Protein AF-A0AAV5PUU0-F1 (afdb_monomer)

Nearest PDB structures (foldseek):
  3tj1-assembly1_A  TM=8.924E-01  e=1.995E-22  Saccharomyces cerevisiae S288C
  3tj1-assembly1_B  TM=8.944E-01  e=3.140E-22  Saccharomyces cerevisiae S288C
  5n5y-assembly1_O  TM=8.873E-01  e=7.504E-21  Saccharomyces cerevisiae
  7q2y-assembly1_D  TM=1.872E-01  e=3.830E-01  Saccharomyces cerevisiae S288C

Foldseek 3Di:
DPPVVVCVVVVVVLVVVLVVLLVLLLVLLVCLVVVHPVSLVSLVVLLVCLQVVVDQLSSLLSNLQSCLVCLVSCVDPSNVSVVVSLLPPDCVVSVVPDPSSLVSSLSSVLSNCLVPVVCVLVNLLSLLLCLLVDADPVSSLVSVLSNCVSPVVCCVCVLVSLLVNQDDLPDDLSSNLSSLRVVCVNCVRVVVCLLSSVLSLLLSLLVLLVVLQVLVVLADPVLLLVLQVCLPVCVVVVVVVVPDDDDDDDDDDDDDDDDDDDDDDDDDPPPPPPPDCPDPVNSVVVRVVSSVSSSRSLSSSLSSLLSLLVVLVVVLQDDDPSLVVNLVSLLVSCLVRVLVDPDRARSCVSNLSSCLSDPVSVVVLLVSLVCLLCLQPPDDDDDDDDDPDDPPPRDHHDNLSNLSSLLVLLQSLLWFPSDDLVNLLVLLCVLLVVLVVVLVVVCVVPVPDDDQPQPPLLLCVRPVSNLSSVLSNLSSCLRCVVSQADPVGGRPLQLVSVVCVCVGSSVNCLLADVVSLVSSCVSCVVVVSYNSVVSVVVSVVCVVVVHPPPPPDDDPPDDDDDDDDDDDDDDDDDDDDDDPPDDPPVVVVVSNVSSVVSNVSNPDRRCDQDSRDSSNVSCVVRTDDDDPPPDD

Solvent-accessible surface area (backbone atoms only — not comparable to full-atom values): 37212 Å² total; per-residue (Å²): 132,73,65,67,53,51,54,50,49,50,55,48,50,52,52,53,51,41,54,52,50,45,53,52,52,54,50,34,49,53,24,58,75,69,71,37,70,72,22,51,55,51,49,53,50,51,30,52,40,51,66,66,62,72,60,57,57,71,53,47,21,47,50,31,51,54,48,51,74,49,48,77,60,48,75,43,79,88,37,43,62,45,53,53,32,60,61,68,53,60,61,71,74,48,46,79,73,34,74,63,29,48,53,26,47,43,49,24,53,45,47,41,33,73,76,41,60,84,47,43,65,58,56,50,48,49,56,49,52,52,26,30,80,44,67,84,55,61,67,58,52,52,40,52,51,54,44,38,72,73,41,59,79,60,50,76,51,43,66,59,45,54,62,72,53,50,69,57,94,85,49,57,59,60,33,48,43,15,29,51,54,46,56,54,57,46,32,79,83,43,59,88,49,41,54,58,49,53,42,51,55,51,52,53,46,44,51,52,35,49,51,36,48,59,31,50,77,70,45,59,72,74,61,46,53,51,44,50,66,55,72,66,69,56,71,68,52,64,72,61,68,78,76,76,80,87,83,88,83,88,82,87,82,90,79,89,82,89,84,91,80,91,83,85,89,82,90,78,90,74,74,80,86,73,85,60,92,75,45,70,71,60,48,53,54,51,45,53,50,39,46,54,49,32,30,55,44,49,49,41,51,28,54,46,51,33,54,50,48,55,53,48,56,70,55,54,74,55,96,45,75,64,42,54,52,49,50,52,39,50,52,51,38,35,68,70,54,52,60,72,50,78,83,54,67,56,63,63,51,62,56,57,52,58,25,57,63,41,73,70,40,38,51,52,51,54,49,52,34,50,48,50,49,50,47,62,73,78,77,83,77,95,69,88,76,92,77,85,79,59,97,57,93,64,68,73,56,58,67,68,51,23,42,44,30,30,31,46,49,19,28,45,67,37,22,44,53,73,66,49,57,67,58,54,50,49,53,52,44,55,49,53,52,50,49,52,52,51,53,58,50,53,57,62,73,61,71,69,87,76,80,82,62,73,83,55,66,54,49,55,66,75,41,46,63,56,48,37,45,48,49,21,49,42,48,26,40,64,67,42,46,80,64,43,58,49,99,93,41,49,56,87,46,45,41,60,49,52,52,50,47,69,72,36,84,74,41,52,79,79,73,40,56,64,67,58,50,53,50,28,30,54,49,30,47,76,73,66,43,40,83,42,54,68,58,52,52,51,54,51,52,42,51,73,69,67,40,84,71,78,69,92,64,93,66,86,80,73,89,71,84,87,80,92,83,87,88,80,92,78,90,81,91,80,79,94,74,87,76,78,88,70,88,64,78,68,58,55,60,57,38,50,50,53,29,46,61,50,47,56,56,62,66,49,57,59,62,53,85,66,74,45,61,65,40,32,67,73,42,52,88,49,45,48,78,89,73,79,80,87,73,130

Radius of gyration: 35.8 Å; Cα contacts (8 Å, |Δi|>4): 554; chains: 1; bounding box: 81×83×128 Å

Structure (mmCIF, N/CA/C/O backbone):
data_AF-A0AAV5PUU0-F1
#
_entry.id   AF-A0AAV5PUU0-F1
#
loop_
_atom_site.group_PDB
_atom_site.id
_atom_site.type_symbol
_atom_site.label_atom_id
_atom_site.label_alt_id
_atom_site.label_comp_id
_atom_site.label_asym_id
_atom_site.label_entity_id
_atom_site.label_seq_id
_atom_site.pdbx_PDB_ins_code
_atom_site.Cartn_x
_atom_site.Cartn_y
_atom_site.Cartn_z
_atom_site.occupancy
_atom_site.B_iso_or_equiv
_atom_site.auth_seq_id
_atom_site.auth_comp_id
_atom_site.auth_asym_id
_atom_site.auth_atom_id
_atom_site.pdbx_PDB_model_num
ATOM 1 N N . MET A 1 1 ? 1.431 -13.038 -63.918 1.00 44.00 1 MET A N 1
ATOM 2 C CA . MET A 1 1 ? 2.886 -13.245 -63.735 1.00 44.00 1 MET A CA 1
ATOM 3 C C . MET A 1 1 ? 3.524 -12.087 -62.947 1.00 44.00 1 MET A C 1
ATOM 5 O O . MET A 1 1 ? 4.718 -11.881 -63.053 1.00 44.00 1 MET A O 1
ATOM 9 N N . THR A 1 2 ? 2.765 -11.355 -62.115 1.00 47.69 2 THR A N 1
ATOM 10 C CA . THR A 1 2 ? 3.111 -9.943 -61.832 1.00 47.69 2 THR A CA 1
ATOM 11 C C . THR A 1 2 ? 3.068 -9.523 -60.357 1.00 47.69 2 THR A C 1
ATOM 13 O O . THR A 1 2 ? 3.373 -8.382 -60.063 1.00 47.69 2 THR A O 1
ATOM 16 N N . LYS A 1 3 ? 2.761 -10.427 -59.415 1.00 34.78 3 LYS A N 1
ATOM 17 C CA . LYS A 1 3 ? 3.015 -10.196 -57.973 1.00 34.78 3 LYS A CA 1
ATOM 18 C C . LYS A 1 3 ? 4.284 -10.900 -57.480 1.00 34.78 3 LYS A C 1
ATOM 20 O O . LYS A 1 3 ? 5.011 -10.363 -56.664 1.00 34.78 3 LYS A O 1
ATOM 25 N N . ARG A 1 4 ? 4.598 -12.075 -58.037 1.00 31.22 4 ARG A N 1
ATOM 26 C CA . ARG A 1 4 ? 5.785 -12.866 -57.663 1.00 31.22 4 ARG A CA 1
ATOM 27 C C . ARG A 1 4 ? 7.101 -12.251 -58.161 1.00 31.22 4 ARG A C 1
ATOM 29 O O . ARG A 1 4 ? 8.075 -12.270 -57.429 1.00 31.22 4 ARG A O 1
ATOM 36 N N . ALA A 1 5 ? 7.088 -11.654 -59.356 1.00 35.59 5 ALA A N 1
ATOM 37 C CA . ALA A 1 5 ? 8.249 -10.973 -59.934 1.00 35.59 5 ALA A CA 1
ATOM 38 C C . ALA A 1 5 ? 8.567 -9.636 -59.237 1.00 35.59 5 ALA A C 1
ATOM 40 O O . ALA A 1 5 ? 9.731 -9.291 -59.111 1.00 35.59 5 ALA A O 1
ATOM 41 N N . PHE A 1 6 ? 7.550 -8.927 -58.729 1.00 31.56 6 PHE A N 1
ATOM 42 C CA . PHE A 1 6 ? 7.734 -7.668 -57.998 1.00 31.56 6 PHE A CA 1
ATOM 43 C C . PHE A 1 6 ? 8.334 -7.909 -56.602 1.00 31.56 6 PHE A C 1
ATOM 45 O O . PHE A 1 6 ? 9.285 -7.244 -56.216 1.00 31.56 6 PHE A O 1
ATOM 52 N N . VAL A 1 7 ? 7.874 -8.956 -55.902 1.00 37.66 7 VAL A N 1
ATOM 53 C CA . VAL A 1 7 ? 8.461 -9.407 -54.624 1.00 37.66 7 VAL A CA 1
ATOM 54 C C . VAL A 1 7 ? 9.885 -9.962 -54.812 1.00 37.66 7 VAL A C 1
ATOM 56 O O . VAL A 1 7 ? 10.745 -9.772 -53.954 1.00 37.66 7 VAL A O 1
ATOM 59 N N . GLU A 1 8 ? 10.177 -10.618 -55.942 1.00 33.50 8 GLU A N 1
ATOM 60 C CA . GLU A 1 8 ? 11.544 -11.046 -56.288 1.00 33.50 8 GLU A CA 1
ATOM 61 C C . GLU A 1 8 ? 12.461 -9.866 -56.676 1.00 33.50 8 GLU A C 1
ATOM 63 O O . GLU A 1 8 ? 13.643 -9.887 -56.326 1.00 33.50 8 GLU A O 1
ATOM 68 N N . GLU A 1 9 ? 11.953 -8.815 -57.330 1.00 34.12 9 GLU A N 1
ATOM 69 C CA . GLU A 1 9 ? 12.708 -7.585 -57.639 1.00 34.12 9 GLU A CA 1
ATOM 70 C C . GLU A 1 9 ? 12.960 -6.701 -56.404 1.00 34.12 9 GLU A C 1
ATOM 72 O O . GLU A 1 9 ? 14.079 -6.217 -56.220 1.00 34.12 9 GLU A O 1
ATOM 77 N N . GLU A 1 10 ? 11.987 -6.538 -55.504 1.00 35.50 10 GLU A N 1
ATOM 78 C CA . GLU A 1 10 ? 12.192 -5.858 -54.213 1.00 35.50 10 GLU A CA 1
ATOM 79 C C . GLU A 1 10 ? 13.140 -6.648 -53.305 1.00 35.50 10 GLU A C 1
ATOM 81 O O . GLU A 1 10 ? 14.066 -6.080 -52.721 1.00 35.50 10 GLU A O 1
ATOM 86 N N . GLY A 1 11 ? 12.997 -7.976 -53.258 1.00 35.06 11 GLY A N 1
ATOM 87 C CA . GLY A 1 11 ? 13.898 -8.854 -52.512 1.00 35.06 11 GLY A CA 1
ATOM 88 C C . GLY A 1 11 ? 15.331 -8.882 -53.060 1.00 35.06 11 GLY A C 1
ATOM 89 O O . GLY A 1 11 ? 16.273 -9.107 -52.300 1.00 35.06 11 GLY A O 1
ATOM 90 N N . THR A 1 12 ? 15.538 -8.634 -54.358 1.00 39.16 12 THR A N 1
ATOM 91 C CA . THR A 1 12 ? 16.879 -8.538 -54.967 1.00 39.16 12 THR A CA 1
ATOM 92 C C . THR A 1 12 ? 17.483 -7.136 -54.856 1.00 39.16 12 THR A C 1
ATOM 94 O O . THR A 1 12 ? 18.684 -7.031 -54.597 1.00 39.16 12 THR A O 1
ATOM 97 N N . ARG A 1 13 ? 16.681 -6.063 -54.935 1.00 44.25 13 ARG A N 1
ATOM 98 C CA . ARG A 1 13 ? 17.125 -4.687 -54.632 1.00 44.25 13 ARG A CA 1
ATOM 99 C C . ARG A 1 13 ? 17.482 -4.498 -53.160 1.00 44.25 13 ARG A C 1
ATOM 101 O O . ARG A 1 13 ? 18.534 -3.936 -52.876 1.00 44.25 13 ARG A O 1
ATOM 108 N N . SER A 1 14 ? 16.685 -5.035 -52.237 1.00 48.69 14 SER A N 1
ATOM 109 C CA . SER A 1 14 ? 16.983 -5.023 -50.797 1.00 48.69 14 SER A CA 1
ATOM 110 C C . SER A 1 14 ? 18.296 -5.758 -50.482 1.00 48.69 14 SER A C 1
ATOM 112 O O . SER A 1 14 ? 19.159 -5.228 -49.786 1.00 48.69 14 SER A O 1
ATOM 114 N N . LYS A 1 15 ? 18.541 -6.919 -51.111 1.00 49.12 15 LYS A N 1
ATOM 115 C CA . LYS A 1 15 ? 19.820 -7.651 -50.992 1.00 49.12 15 LYS A CA 1
ATOM 116 C C . LYS A 1 15 ? 21.015 -6.902 -51.592 1.00 49.12 15 LYS A C 1
ATOM 118 O O . LYS A 1 15 ? 22.102 -6.944 -51.021 1.00 49.12 15 LYS A O 1
ATOM 123 N N . SER A 1 16 ? 20.831 -6.222 -52.726 1.00 53.84 16 SER A N 1
ATOM 124 C CA . SER A 1 16 ? 21.876 -5.400 -53.352 1.00 53.84 16 SER A CA 1
ATOM 125 C C . SER A 1 16 ? 22.216 -4.172 -52.502 1.00 53.84 16 SER A C 1
ATOM 127 O O . SER A 1 16 ? 23.390 -3.871 -52.298 1.00 53.84 16 SER A O 1
ATOM 129 N N . ASN A 1 17 ? 21.202 -3.498 -51.956 1.00 61.09 17 ASN A N 1
ATOM 130 C CA . ASN A 1 17 ? 21.377 -2.337 -51.087 1.00 61.09 17 ASN A CA 1
ATOM 131 C C . ASN A 1 17 ? 22.001 -2.730 -49.740 1.00 61.09 17 ASN A C 1
ATOM 133 O O . ASN A 1 17 ? 22.906 -2.046 -49.271 1.00 61.09 17 ASN A O 1
ATOM 137 N N . GLY A 1 18 ? 21.618 -3.878 -49.170 1.00 62.50 18 GLY A N 1
ATOM 138 C CA . GLY A 1 18 ? 22.245 -4.429 -47.966 1.00 62.50 18 GLY A CA 1
ATOM 139 C C . GLY A 1 18 ? 23.723 -4.790 -48.163 1.00 62.50 18 GLY A C 1
ATOM 140 O O . GLY A 1 18 ? 24.542 -4.551 -47.279 1.00 62.50 18 GLY A O 1
ATOM 141 N N . ALA A 1 19 ? 24.109 -5.302 -49.338 1.00 65.94 19 ALA A N 1
ATOM 142 C CA . ALA A 1 19 ? 25.513 -5.587 -49.652 1.00 65.94 19 ALA A CA 1
ATOM 143 C C . ALA A 1 19 ? 26.367 -4.311 -49.779 1.00 65.94 19 ALA A C 1
ATOM 145 O O . ALA A 1 19 ? 27.516 -4.296 -49.335 1.00 65.94 19 ALA A O 1
ATOM 146 N N . ILE A 1 20 ? 25.799 -3.243 -50.350 1.00 70.44 20 ILE A N 1
ATOM 147 C CA . ILE A 1 20 ? 26.448 -1.927 -50.442 1.00 70.44 20 ILE A CA 1
ATOM 148 C C . ILE A 1 20 ? 26.594 -1.318 -49.045 1.00 70.44 20 ILE A C 1
ATOM 150 O O . ILE A 1 20 ? 27.694 -0.914 -48.675 1.00 70.44 20 ILE A O 1
ATOM 154 N N . LEU A 1 21 ? 25.526 -1.334 -48.242 1.00 71.44 21 LEU A N 1
ATOM 155 C CA . LEU A 1 21 ? 25.541 -0.844 -46.863 1.00 71.44 21 LEU A CA 1
ATOM 156 C C . LEU A 1 21 ? 26.592 -1.579 -46.022 1.00 71.44 21 LEU A C 1
ATOM 158 O O . LEU A 1 21 ? 27.401 -0.948 -45.351 1.00 71.44 21 LEU A O 1
ATOM 162 N N . ARG A 1 22 ? 26.661 -2.909 -46.135 1.00 73.56 22 ARG A N 1
ATOM 163 C CA . ARG A 1 22 ? 27.680 -3.729 -45.468 1.00 73.56 22 ARG A CA 1
ATOM 164 C C . ARG A 1 22 ? 29.104 -3.327 -45.844 1.00 73.56 22 ARG A C 1
ATOM 166 O O . ARG A 1 22 ? 29.970 -3.267 -44.976 1.00 73.56 22 ARG A O 1
ATOM 173 N N . HIS A 1 23 ? 29.360 -3.069 -47.124 1.00 74.81 23 HIS A N 1
ATOM 174 C CA . HIS A 1 23 ? 30.681 -2.638 -47.577 1.00 74.81 23 HIS A CA 1
ATOM 175 C C . HIS A 1 23 ? 31.047 -1.257 -47.018 1.00 74.81 23 HIS A C 1
ATOM 177 O O . HIS A 1 23 ? 32.161 -1.081 -46.534 1.00 74.81 23 HIS A O 1
ATOM 183 N N . VAL A 1 24 ? 30.103 -0.310 -47.038 1.00 73.94 24 VAL A N 1
ATOM 184 C CA . VAL A 1 24 ? 30.292 1.039 -46.485 1.00 73.94 24 VAL A CA 1
ATOM 185 C C . VAL A 1 24 ? 30.599 0.964 -44.991 1.00 73.94 24 VAL A C 1
ATOM 187 O O . VAL A 1 24 ? 31.629 1.466 -44.564 1.00 73.94 24 VAL A O 1
ATOM 190 N N . VAL A 1 25 ? 29.788 0.243 -44.214 1.00 74.94 25 VAL A N 1
ATOM 191 C CA . VAL A 1 25 ? 29.953 0.127 -42.755 1.00 74.94 25 VAL A CA 1
ATOM 192 C C . VAL A 1 25 ? 31.295 -0.505 -42.386 1.00 74.94 25 VAL A C 1
ATOM 194 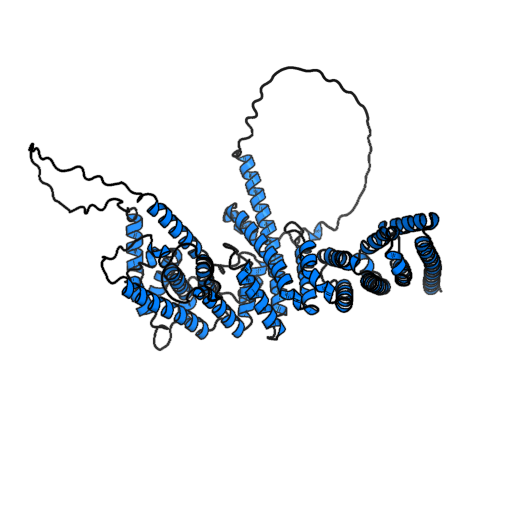O O . VAL A 1 25 ? 31.985 -0.004 -41.503 1.00 74.94 25 VAL A O 1
ATOM 197 N N . LEU A 1 26 ? 31.719 -1.569 -43.076 1.00 74.19 26 LEU A N 1
ATOM 198 C CA . LEU A 1 26 ? 33.019 -2.199 -42.817 1.00 74.19 26 LEU A CA 1
ATOM 199 C C . LEU A 1 26 ? 34.198 -1.278 -43.169 1.00 74.19 26 LEU A C 1
ATOM 201 O O . LEU A 1 26 ? 35.194 -1.266 -42.445 1.00 74.19 26 LEU A O 1
ATOM 205 N N . GLN A 1 27 ? 34.086 -0.488 -44.243 1.00 72.50 27 GLN A N 1
ATOM 206 C CA . GLN A 1 27 ? 35.090 0.525 -44.577 1.00 72.50 27 GLN A CA 1
ATOM 207 C C . GLN A 1 27 ? 35.149 1.620 -43.511 1.00 72.50 27 GLN A C 1
ATOM 209 O O . GLN A 1 27 ? 36.240 1.943 -43.042 1.00 72.50 27 GLN A O 1
ATOM 214 N N . THR A 1 28 ? 33.999 2.121 -43.059 1.00 71.12 28 THR A N 1
ATOM 215 C CA . THR A 1 28 ? 33.924 3.117 -41.986 1.00 71.12 28 THR A CA 1
ATOM 216 C C . THR A 1 28 ? 34.528 2.577 -40.683 1.00 71.12 28 THR A C 1
ATOM 218 O O . THR A 1 28 ? 35.350 3.254 -40.075 1.00 71.12 28 THR A O 1
ATOM 221 N N . LEU A 1 29 ? 34.241 1.327 -40.294 1.00 72.19 29 LEU A N 1
ATOM 222 C CA . LEU A 1 29 ? 34.840 0.686 -39.110 1.00 72.19 29 LEU A CA 1
ATOM 223 C C . LEU A 1 29 ? 36.367 0.545 -39.211 1.00 72.19 29 LEU A C 1
ATOM 225 O O . LEU A 1 29 ? 37.071 0.755 -38.221 1.00 72.19 29 LEU A O 1
ATOM 229 N N . SER A 1 30 ? 36.898 0.223 -40.396 1.00 72.38 30 SER A N 1
ATOM 230 C CA . SER A 1 30 ? 38.351 0.186 -40.614 1.00 72.38 30 SER A CA 1
ATOM 231 C C . SER A 1 30 ? 38.987 1.577 -40.536 1.00 72.38 30 SER A C 1
ATOM 233 O O . SER A 1 30 ? 40.014 1.745 -39.883 1.00 72.38 30 SER A O 1
ATOM 235 N N . ALA A 1 31 ? 38.328 2.591 -41.100 1.00 70.38 31 ALA A N 1
ATOM 236 C CA . ALA A 1 31 ? 38.803 3.970 -41.097 1.00 70.38 31 ALA A CA 1
ATOM 237 C C . ALA A 1 31 ? 38.763 4.607 -39.693 1.00 70.38 31 ALA A C 1
ATOM 239 O O . ALA A 1 31 ? 39.640 5.398 -39.350 1.00 70.38 31 ALA A O 1
ATOM 240 N N . ILE A 1 32 ? 37.811 4.200 -38.840 1.00 71.38 32 ILE A N 1
ATOM 241 C CA . ILE A 1 32 ? 37.763 4.580 -37.416 1.00 71.38 32 ILE A CA 1
ATOM 242 C C . ILE A 1 32 ? 39.004 4.070 -36.668 1.00 71.38 32 ILE A C 1
ATOM 244 O O . ILE A 1 32 ? 39.567 4.796 -35.851 1.00 71.38 32 ILE A O 1
ATOM 248 N N . LYS A 1 33 ? 39.472 2.847 -36.960 1.00 70.94 33 LYS A N 1
ATOM 249 C CA . LYS A 1 33 ? 40.701 2.298 -36.353 1.00 70.94 33 LYS A CA 1
ATOM 250 C C . LYS A 1 33 ? 41.963 3.026 -36.818 1.00 70.94 33 LYS A C 1
ATOM 252 O O . LYS A 1 33 ? 42.926 3.112 -36.059 1.00 70.94 33 LYS A O 1
ATOM 257 N N . GLU A 1 34 ? 41.957 3.538 -38.045 1.00 72.88 34 GLU A N 1
ATOM 258 C CA . GLU A 1 34 ? 43.083 4.253 -38.658 1.00 72.88 34 GLU A CA 1
ATOM 259 C C . GLU A 1 34 ? 43.061 5.775 -38.392 1.00 72.88 34 GLU A C 1
ATOM 261 O O . GLU A 1 34 ? 44.031 6.459 -38.713 1.00 72.88 34 GLU A O 1
ATOM 266 N N . ASN A 1 35 ? 42.008 6.290 -37.736 1.00 68.62 35 ASN A N 1
ATOM 267 C CA . ASN A 1 35 ? 41.770 7.713 -37.448 1.00 68.62 35 ASN A CA 1
ATOM 268 C C . ASN A 1 35 ? 41.803 8.602 -38.710 1.00 68.62 35 ASN A C 1
ATOM 270 O O . ASN A 1 35 ? 42.399 9.682 -38.711 1.00 68.62 35 ASN A O 1
ATOM 274 N N . ASP A 1 36 ? 41.176 8.122 -39.786 1.00 75.50 36 ASP A N 1
ATOM 275 C CA . ASP A 1 36 ? 41.080 8.824 -41.068 1.00 75.50 36 ASP A CA 1
ATOM 276 C C . ASP A 1 36 ? 39.887 9.803 -41.101 1.00 75.50 36 ASP A C 1
ATOM 278 O O . ASP A 1 36 ? 38.758 9.458 -40.743 1.00 75.50 36 ASP A O 1
ATOM 282 N N . GLU A 1 37 ? 40.125 11.026 -41.580 1.00 70.75 37 GLU A N 1
ATOM 283 C CA . GLU A 1 37 ? 39.152 12.127 -41.651 1.00 70.75 37 GLU A CA 1
ATOM 284 C C . GLU A 1 37 ? 37.983 11.795 -42.601 1.00 70.75 37 GLU A C 1
ATOM 286 O O . GLU A 1 37 ? 36.834 12.162 -42.351 1.00 70.75 37 GLU A O 1
ATOM 291 N N . ALA A 1 38 ? 38.239 11.018 -43.661 1.00 70.38 38 ALA A N 1
ATOM 292 C CA . ALA A 1 38 ? 37.193 10.538 -44.566 1.00 70.38 38 ALA A CA 1
ATOM 293 C C . ALA A 1 38 ? 36.252 9.517 -43.897 1.00 70.38 38 ALA A C 1
ATOM 295 O O . ALA A 1 38 ? 35.050 9.510 -44.174 1.00 70.38 38 ALA A O 1
ATOM 296 N N . GLY A 1 39 ? 36.781 8.687 -42.992 1.00 68.94 39 GLY A N 1
ATOM 297 C CA . GLY A 1 39 ? 36.001 7.729 -42.206 1.00 68.94 39 GLY A CA 1
ATOM 298 C C . GLY A 1 39 ? 35.113 8.400 -41.162 1.00 68.94 39 GLY A C 1
ATOM 299 O O . GLY A 1 39 ? 33.971 7.987 -40.979 1.00 68.94 39 GLY A O 1
ATOM 300 N N . LEU A 1 40 ? 35.605 9.466 -40.527 1.00 69.62 40 LEU A N 1
ATOM 301 C CA . LEU A 1 40 ? 34.837 10.251 -39.554 1.00 69.62 40 LEU A CA 1
ATOM 302 C C . LEU A 1 40 ? 33.661 10.991 -40.211 1.00 69.62 40 LEU A C 1
ATOM 304 O O . LEU A 1 40 ? 32.546 10.922 -39.710 1.00 69.62 40 LEU A O 1
ATOM 308 N N . ASN A 1 41 ? 33.855 11.578 -41.396 1.00 75.19 41 ASN A N 1
ATOM 309 C CA . ASN A 1 41 ? 32.756 12.204 -42.144 1.00 75.19 41 ASN A CA 1
ATOM 310 C C . ASN A 1 41 ? 31.669 11.193 -42.569 1.00 75.19 41 ASN A C 1
ATOM 312 O O . ASN A 1 41 ? 30.479 11.506 -42.570 1.00 75.19 41 ASN A O 1
ATOM 316 N N . GLN A 1 42 ? 32.060 9.964 -42.930 1.00 73.94 42 GLN A N 1
ATOM 317 C CA . GLN A 1 42 ? 31.103 8.889 -43.228 1.00 73.94 42 GLN A CA 1
ATOM 318 C C . GLN A 1 42 ? 30.358 8.411 -41.977 1.00 73.94 42 GLN A C 1
ATOM 320 O O . GLN A 1 42 ? 29.176 8.078 -42.058 1.00 73.94 42 GLN A O 1
ATOM 325 N N . LEU A 1 43 ? 31.033 8.394 -40.828 1.00 73.81 43 LEU A N 1
ATOM 326 C CA . LEU A 1 43 ? 30.430 8.080 -39.539 1.00 73.81 43 LEU A CA 1
ATOM 327 C C . LEU A 1 43 ? 29.373 9.120 -39.145 1.00 73.81 43 LEU A C 1
ATOM 329 O O . LEU A 1 43 ? 28.267 8.737 -38.771 1.00 73.81 43 LEU A O 1
ATOM 333 N N . ASP A 1 44 ? 29.673 10.410 -39.297 1.00 76.25 44 ASP A N 1
ATOM 334 C CA . ASP A 1 44 ? 28.729 11.496 -39.008 1.00 76.25 44 ASP A CA 1
ATOM 335 C C . ASP A 1 44 ? 27.494 11.442 -39.919 1.00 76.25 44 ASP A C 1
ATOM 337 O O . ASP A 1 44 ? 26.365 11.638 -39.459 1.00 76.25 44 ASP A O 1
ATOM 341 N N . LEU A 1 45 ? 27.679 11.087 -41.196 1.00 78.62 45 LEU A N 1
ATOM 342 C CA . LEU A 1 45 ? 26.567 10.872 -42.122 1.00 78.62 45 LEU A CA 1
ATOM 343 C C . LEU A 1 45 ? 25.690 9.686 -41.692 1.00 78.62 45 LEU A C 1
ATOM 345 O O . LEU A 1 45 ? 24.465 9.802 -41.699 1.00 78.62 45 LEU A O 1
ATOM 349 N N . LEU A 1 46 ? 26.296 8.566 -41.281 1.00 76.19 46 LEU A N 1
ATOM 350 C CA . LEU A 1 46 ? 25.560 7.409 -40.761 1.00 76.19 46 LEU A CA 1
ATOM 351 C C . LEU A 1 46 ? 24.774 7.772 -39.494 1.00 76.19 46 LEU A C 1
ATOM 353 O O . LEU A 1 46 ? 23.603 7.417 -39.382 1.00 76.19 46 LEU A O 1
ATOM 357 N N . VAL A 1 47 ? 25.380 8.522 -38.570 1.00 78.62 47 VAL A N 1
ATOM 358 C CA . VAL A 1 47 ? 24.716 9.029 -37.359 1.00 78.62 47 VAL A CA 1
ATOM 359 C C . VAL A 1 47 ? 23.507 9.893 -37.719 1.00 78.62 47 VAL A C 1
ATOM 361 O O . VAL A 1 47 ? 22.427 9.687 -37.168 1.00 78.62 47 VAL A O 1
ATOM 364 N N . ALA A 1 48 ? 23.658 10.837 -38.651 1.00 77.56 48 ALA A N 1
ATOM 365 C CA . ALA A 1 48 ? 22.572 11.711 -39.093 1.00 77.56 48 ALA A CA 1
ATOM 366 C C . ALA A 1 48 ? 21.425 10.931 -39.763 1.00 77.56 48 ALA A C 1
ATOM 368 O O . ALA A 1 48 ? 20.250 11.209 -39.519 1.00 77.56 48 ALA A O 1
ATOM 369 N N . GLN A 1 49 ? 21.750 9.916 -40.565 1.00 78.00 49 GLN A N 1
ATOM 370 C CA . GLN A 1 49 ? 20.758 9.060 -41.221 1.00 78.00 49 GLN A CA 1
ATOM 371 C C . GLN A 1 49 ? 20.002 8.154 -40.238 1.00 78.00 49 GLN A C 1
ATOM 373 O O . GLN A 1 49 ? 18.812 7.915 -40.415 1.00 78.00 49 GLN A O 1
ATOM 378 N N . ILE A 1 50 ? 20.668 7.664 -39.187 1.00 76.69 50 ILE A N 1
ATOM 379 C CA . ILE A 1 50 ? 20.014 6.883 -38.125 1.00 76.69 50 ILE A CA 1
ATOM 380 C C . ILE A 1 50 ? 19.108 7.788 -37.282 1.00 76.69 50 ILE A C 1
ATOM 382 O O . ILE A 1 50 ? 17.976 7.414 -36.995 1.00 76.69 50 ILE A O 1
ATOM 386 N N . LYS A 1 51 ? 19.571 8.996 -36.931 1.00 75.38 51 LYS A N 1
ATOM 387 C CA . LYS A 1 51 ? 18.779 9.973 -36.164 1.00 75.38 51 LYS A CA 1
ATOM 388 C C . LYS A 1 51 ? 17.516 10.432 -36.889 1.00 75.38 51 LYS A C 1
ATOM 390 O O . LYS A 1 51 ? 16.510 10.666 -36.239 1.00 75.38 51 LYS A O 1
ATOM 395 N N . SER A 1 52 ? 17.565 10.545 -38.214 1.00 73.44 52 SER A N 1
ATOM 396 C CA . SER A 1 52 ? 16.401 10.887 -39.046 1.00 73.44 52 SER A CA 1
ATOM 397 C C . SER A 1 52 ? 15.468 9.700 -39.319 1.00 73.44 52 SER A C 1
ATOM 399 O O . SER A 1 52 ? 14.569 9.828 -40.141 1.00 73.44 52 SER A O 1
ATOM 401 N N . GLN A 1 53 ? 15.697 8.539 -38.682 1.00 65.81 53 GLN A N 1
ATOM 402 C CA . GLN A 1 53 ? 14.959 7.287 -38.904 1.00 65.81 53 GLN A CA 1
ATOM 403 C C . GLN A 1 53 ? 14.845 6.881 -40.390 1.00 65.81 53 GLN A C 1
ATOM 405 O O . GLN A 1 53 ? 13.967 6.121 -40.787 1.00 65.81 53 GLN A O 1
ATOM 410 N N . ALA A 1 54 ? 15.772 7.333 -41.239 1.00 62.19 54 ALA A N 1
ATOM 411 C CA . ALA A 1 54 ? 15.664 7.207 -42.693 1.00 62.19 54 ALA A CA 1
ATOM 412 C C . ALA A 1 54 ? 15.902 5.776 -43.226 1.00 62.19 54 ALA A C 1
ATOM 414 O O . ALA A 1 54 ? 15.860 5.542 -44.438 1.00 62.19 54 ALA A O 1
ATOM 415 N N . TYR A 1 55 ? 16.196 4.809 -42.350 1.00 68.19 55 TYR A N 1
ATOM 416 C CA . TYR A 1 55 ? 16.490 3.430 -42.727 1.00 68.19 55 TYR A CA 1
ATOM 417 C C . TYR A 1 55 ? 15.291 2.503 -42.501 1.00 68.19 55 TYR A C 1
ATOM 419 O O . TYR A 1 55 ? 14.781 2.434 -41.386 1.00 68.19 55 TYR A O 1
ATOM 427 N N . PRO A 1 56 ? 14.909 1.677 -43.495 1.00 71.00 56 PRO A N 1
ATOM 428 C CA . PRO A 1 56 ? 13.915 0.637 -43.271 1.00 71.00 56 PRO A CA 1
ATOM 429 C C . PRO A 1 56 ? 14.460 -0.446 -42.312 1.00 71.00 56 PRO A C 1
ATOM 431 O O . PRO A 1 56 ? 15.668 -0.731 -42.342 1.00 71.00 56 PRO A O 1
ATOM 434 N N . PRO A 1 57 ? 13.598 -1.139 -41.539 1.00 69.25 57 PRO A N 1
ATOM 435 C CA . PRO A 1 57 ? 14.010 -2.109 -40.512 1.00 69.25 57 PRO A CA 1
ATOM 436 C C . PRO A 1 57 ? 14.958 -3.215 -41.007 1.00 69.25 57 PRO A C 1
ATOM 438 O O . PRO A 1 57 ? 15.875 -3.631 -40.299 1.00 69.25 57 PRO A O 1
ATOM 441 N N . ALA A 1 58 ? 14.798 -3.666 -42.256 1.00 71.06 58 ALA A N 1
ATOM 442 C CA . ALA A 1 58 ? 15.675 -4.670 -42.865 1.00 71.06 58 ALA A CA 1
ATOM 443 C C . ALA A 1 58 ? 17.107 -4.155 -43.119 1.00 71.06 58 ALA A C 1
ATOM 445 O O . ALA A 1 58 ? 18.072 -4.902 -42.964 1.00 71.06 58 ALA A O 1
ATOM 446 N N . SER A 1 59 ? 17.264 -2.879 -43.484 1.00 74.88 59 SER A N 1
ATOM 447 C CA . SER A 1 59 ? 18.581 -2.251 -43.654 1.00 74.88 59 SER A CA 1
ATOM 448 C C . SER A 1 59 ? 19.249 -1.993 -42.304 1.00 74.88 59 SER A C 1
ATOM 450 O O . SER A 1 59 ? 20.461 -2.173 -42.184 1.00 74.88 59 SER A O 1
ATOM 452 N N . LEU A 1 60 ? 18.462 -1.644 -41.278 1.00 77.62 60 LEU A N 1
ATOM 453 C CA . LEU A 1 60 ? 18.944 -1.535 -39.899 1.00 77.62 60 LEU A CA 1
ATOM 454 C C . LEU A 1 60 ? 19.460 -2.878 -39.370 1.00 77.62 60 LEU A C 1
ATOM 456 O O . LEU A 1 60 ? 20.527 -2.912 -38.766 1.00 77.62 60 LEU A O 1
ATOM 460 N N . ALA A 1 61 ? 18.780 -3.994 -39.652 1.00 78.69 61 ALA A N 1
ATOM 461 C CA . ALA A 1 61 ? 19.259 -5.325 -39.268 1.00 78.69 61 ALA A CA 1
ATOM 462 C C . ALA A 1 61 ? 20.644 -5.639 -39.872 1.00 78.69 61 ALA A C 1
ATOM 464 O O . ALA A 1 61 ? 21.562 -6.042 -39.158 1.00 78.69 61 ALA A O 1
ATOM 465 N N . VAL A 1 62 ? 20.839 -5.354 -41.168 1.00 80.25 62 VAL A N 1
ATOM 466 C CA . VAL A 1 62 ? 22.138 -5.542 -41.844 1.00 80.25 62 VAL A CA 1
ATOM 467 C C . VAL A 1 62 ? 23.223 -4.641 -41.248 1.00 80.25 62 VAL A C 1
ATOM 469 O O . VAL A 1 62 ? 24.358 -5.088 -41.069 1.00 80.25 62 VAL A O 1
ATOM 472 N N . LEU A 1 63 ? 22.893 -3.387 -40.927 1.00 81.56 63 LEU A N 1
ATOM 473 C CA . LEU A 1 63 ? 23.800 -2.464 -40.242 1.00 81.56 63 LEU A CA 1
ATOM 474 C C . LEU A 1 63 ? 24.231 -3.031 -38.879 1.00 81.56 63 LEU A C 1
ATOM 476 O O . LEU A 1 63 ? 25.428 -3.107 -38.602 1.00 81.56 63 LEU A O 1
ATOM 480 N N . LEU A 1 64 ? 23.275 -3.482 -38.064 1.00 83.44 64 LEU A N 1
ATOM 481 C CA . LEU A 1 64 ? 23.515 -4.043 -36.733 1.00 83.44 64 LEU A CA 1
ATOM 482 C C . LEU A 1 64 ? 24.382 -5.304 -36.785 1.00 83.44 64 LEU A C 1
ATOM 484 O O . LEU A 1 64 ? 25.320 -5.415 -36.001 1.00 83.44 64 LEU A O 1
ATOM 488 N N . ASP A 1 65 ? 24.147 -6.206 -37.740 1.00 82.56 65 ASP A N 1
ATOM 489 C CA . ASP A 1 65 ? 24.969 -7.410 -37.930 1.00 82.56 65 ASP A CA 1
ATOM 490 C C . ASP A 1 65 ? 26.426 -7.070 -38.298 1.00 82.56 65 ASP A C 1
ATOM 492 O O . ASP A 1 65 ? 27.379 -7.738 -37.874 1.00 82.56 65 ASP A O 1
ATOM 496 N N . CYS A 1 66 ? 26.627 -6.007 -39.084 1.00 81.19 66 CYS A N 1
ATOM 497 C CA . CYS A 1 66 ? 27.963 -5.538 -39.449 1.00 81.19 66 CYS A CA 1
ATOM 498 C C . CYS A 1 66 ? 28.685 -4.912 -38.253 1.00 81.19 66 CYS A C 1
ATOM 500 O O . CYS A 1 66 ? 29.854 -5.217 -38.022 1.00 81.19 66 CYS A O 1
ATOM 502 N N . LEU A 1 67 ? 27.988 -4.092 -37.466 1.00 80.75 67 LEU A N 1
ATOM 503 C CA . LEU A 1 67 ? 28.532 -3.476 -36.254 1.00 80.75 67 LEU A CA 1
ATOM 504 C C . LEU A 1 67 ? 28.810 -4.514 -35.156 1.00 80.75 67 LEU A C 1
ATOM 506 O O . LEU A 1 67 ? 29.836 -4.448 -34.482 1.00 80.75 67 LEU A O 1
ATOM 510 N N . ALA A 1 68 ? 27.951 -5.528 -35.033 1.00 81.62 68 ALA A N 1
ATOM 511 C CA . ALA A 1 68 ? 28.129 -6.669 -34.138 1.00 81.62 68 ALA A CA 1
ATOM 512 C C . ALA A 1 68 ? 29.394 -7.488 -34.453 1.00 81.62 68 ALA A C 1
ATOM 514 O O . ALA A 1 68 ? 29.967 -8.110 -33.559 1.00 81.62 68 ALA A O 1
ATOM 515 N N . SER A 1 69 ? 29.860 -7.480 -35.706 1.00 82.38 69 SER A N 1
ATOM 516 C CA . SER A 1 69 ? 31.059 -8.222 -36.116 1.00 82.38 69 SER A CA 1
ATOM 517 C C . SER A 1 69 ? 32.364 -7.615 -35.577 1.00 82.38 69 SER A C 1
ATOM 519 O O . SER A 1 69 ? 33.351 -8.337 -35.443 1.00 82.38 69 SER A O 1
ATOM 521 N N . ASP A 1 70 ? 32.390 -6.313 -35.262 1.00 78.69 70 ASP A N 1
ATOM 522 C CA . ASP A 1 70 ? 33.591 -5.609 -34.786 1.00 78.69 70 ASP A CA 1
ATOM 523 C C . ASP A 1 70 ? 33.261 -4.539 -33.733 1.00 78.69 70 ASP A C 1
ATOM 525 O O . ASP A 1 70 ? 33.601 -3.363 -33.852 1.00 78.69 70 ASP A O 1
ATOM 529 N N . VAL A 1 71 ? 32.616 -4.976 -32.652 1.00 79.94 71 VAL A N 1
ATOM 530 C CA . VAL A 1 71 ? 32.239 -4.120 -31.513 1.00 79.94 71 VAL A CA 1
ATOM 531 C C . VAL A 1 71 ? 33.450 -3.433 -30.867 1.00 79.94 71 VAL A C 1
ATOM 533 O O . VAL A 1 71 ? 33.330 -2.333 -30.335 1.00 79.94 71 VAL A O 1
ATOM 536 N N . SER A 1 72 ? 34.643 -4.031 -30.962 1.00 75.38 72 SER A N 1
ATOM 537 C CA . SER A 1 72 ? 35.882 -3.442 -30.435 1.00 75.38 72 SER A CA 1
ATOM 538 C C . SER A 1 72 ? 36.230 -2.092 -31.072 1.00 75.38 72 SER A C 1
ATOM 540 O O . SER A 1 72 ? 36.808 -1.228 -30.416 1.00 75.38 72 SER A O 1
ATOM 542 N N . ALA A 1 73 ? 35.837 -1.885 -32.334 1.00 74.38 73 ALA A N 1
ATOM 543 C CA . ALA A 1 73 ? 36.017 -0.622 -33.043 1.00 74.38 73 ALA A CA 1
ATOM 544 C C . ALA A 1 73 ? 35.138 0.508 -32.475 1.00 74.38 73 ALA A C 1
ATOM 546 O O . ALA A 1 73 ? 35.456 1.681 -32.649 1.00 74.38 73 ALA A O 1
ATOM 547 N N . LEU A 1 74 ? 34.046 0.155 -31.786 1.00 74.62 74 LEU A N 1
ATOM 548 C CA . LEU A 1 74 ? 33.059 1.090 -31.240 1.00 74.62 74 LEU A CA 1
ATOM 549 C C . LEU A 1 74 ? 33.415 1.591 -29.833 1.00 74.62 74 LEU A C 1
ATOM 551 O O . LEU A 1 74 ? 32.743 2.472 -29.303 1.00 74.62 74 LEU A O 1
ATOM 555 N N . ASP A 1 75 ? 34.472 1.056 -29.214 1.00 73.38 75 ASP A N 1
ATOM 556 C CA . ASP A 1 75 ? 34.913 1.486 -27.881 1.00 73.38 75 ASP A CA 1
ATOM 557 C C . ASP A 1 75 ? 35.692 2.819 -27.907 1.00 73.38 75 ASP A C 1
ATOM 559 O O . ASP A 1 75 ? 35.910 3.435 -26.859 1.00 73.38 75 ASP A O 1
ATOM 563 N N . VAL A 1 76 ? 36.078 3.287 -29.102 1.00 77.50 76 VAL A N 1
ATOM 564 C CA . VAL A 1 76 ? 36.847 4.520 -29.335 1.00 77.50 76 VAL A CA 1
ATOM 565 C C . VAL A 1 76 ? 35.936 5.759 -29.275 1.00 77.50 76 VAL A C 1
ATOM 567 O O . VAL A 1 76 ? 34.809 5.733 -29.761 1.00 77.50 76 VAL A O 1
ATOM 570 N N . SER A 1 77 ? 36.443 6.871 -28.724 1.00 73.12 77 SER A N 1
ATOM 571 C CA . SER A 1 77 ? 35.714 8.146 -28.533 1.00 73.12 77 SER A CA 1
ATOM 572 C C . SER A 1 77 ? 34.895 8.623 -29.754 1.00 73.12 77 SER A C 1
ATOM 574 O O . SER A 1 77 ? 33.727 8.961 -29.573 1.00 73.12 77 SER A O 1
ATOM 576 N N . PRO A 1 78 ? 35.417 8.600 -31.002 1.00 73.38 78 PRO A N 1
ATOM 577 C CA . PRO A 1 78 ? 34.668 9.076 -32.167 1.00 73.38 78 PRO A CA 1
ATOM 578 C C . PRO A 1 78 ? 33.443 8.223 -32.519 1.00 73.38 78 PRO A C 1
ATOM 580 O O . PRO A 1 78 ? 32.530 8.723 -33.160 1.00 73.38 78 PRO A O 1
ATOM 583 N N . ALA A 1 79 ? 33.397 6.953 -32.099 1.00 75.62 79 ALA A N 1
ATOM 584 C CA . ALA A 1 79 ? 32.293 6.038 -32.391 1.00 75.62 79 ALA A CA 1
ATOM 585 C C . ALA A 1 79 ? 31.153 6.092 -31.357 1.00 75.62 79 ALA A C 1
ATOM 587 O O . ALA A 1 79 ? 30.094 5.508 -31.590 1.00 75.62 79 ALA A O 1
ATOM 588 N N . GLN A 1 80 ? 31.320 6.814 -30.240 1.00 81.69 80 GLN A N 1
ATOM 589 C CA . GLN A 1 80 ? 30.276 6.947 -29.215 1.00 81.69 80 GLN A CA 1
ATOM 590 C C . GLN A 1 80 ? 28.962 7.555 -29.746 1.00 81.69 80 GLN A C 1
ATOM 592 O O . GLN A 1 80 ? 27.913 6.985 -29.449 1.00 81.69 80 GLN A O 1
ATOM 597 N N . PRO A 1 81 ? 28.967 8.624 -30.576 1.00 81.56 81 PRO A N 1
ATOM 598 C CA . PRO A 1 81 ? 27.735 9.193 -31.128 1.00 81.56 81 PRO A CA 1
ATOM 599 C C . PRO A 1 81 ? 26.942 8.209 -31.995 1.00 81.56 81 PRO A C 1
ATOM 601 O O . PRO A 1 81 ? 25.715 8.284 -32.031 1.00 81.56 81 PRO A O 1
ATOM 604 N N . LEU A 1 82 ? 27.625 7.272 -32.665 1.00 81.56 82 LEU A N 1
ATOM 605 C CA . LEU A 1 82 ? 26.981 6.200 -33.425 1.00 81.56 82 LEU A CA 1
ATOM 606 C C . LEU A 1 82 ? 26.273 5.213 -32.504 1.00 81.56 82 LEU A C 1
ATOM 608 O O . LEU A 1 82 ? 25.126 4.861 -32.767 1.00 81.56 82 LEU A O 1
ATOM 612 N N . VAL A 1 83 ? 26.921 4.805 -31.411 1.00 82.44 83 VAL A N 1
ATOM 613 C CA . VAL A 1 83 ? 26.291 3.934 -30.411 1.00 82.44 83 VAL A CA 1
ATOM 614 C C . VAL A 1 83 ? 25.062 4.623 -29.820 1.00 82.44 83 VAL A C 1
ATOM 616 O O . VAL A 1 83 ? 23.987 4.033 -29.826 1.00 82.44 83 VAL A O 1
ATOM 619 N N . THR A 1 84 ? 25.170 5.889 -29.411 1.00 83.75 84 THR A N 1
ATOM 620 C CA . THR A 1 84 ? 24.031 6.662 -28.892 1.00 83.75 84 THR A CA 1
ATOM 621 C C . THR A 1 84 ? 22.902 6.794 -29.919 1.00 83.75 84 THR A C 1
ATOM 623 O O . THR A 1 84 ? 21.738 6.626 -29.568 1.00 83.75 84 THR A O 1
ATOM 626 N N . ALA A 1 85 ? 23.215 7.033 -31.197 1.00 81.94 85 ALA A N 1
ATOM 627 C CA . ALA A 1 85 ? 22.203 7.096 -32.253 1.00 81.94 85 ALA A CA 1
ATOM 628 C C . ALA A 1 85 ? 21.463 5.761 -32.436 1.00 81.94 85 ALA A C 1
ATOM 630 O O . ALA A 1 85 ? 20.251 5.767 -32.615 1.00 81.94 85 ALA A O 1
ATOM 631 N N . ILE A 1 86 ? 22.165 4.626 -32.341 1.00 83.94 86 ILE A N 1
ATOM 632 C CA . ILE A 1 86 ? 21.561 3.284 -32.411 1.00 83.94 86 ILE A CA 1
ATOM 633 C C . ILE A 1 86 ? 20.719 2.978 -31.166 1.00 83.94 86 ILE A C 1
ATOM 635 O O . ILE A 1 86 ? 19.683 2.319 -31.268 1.00 83.94 86 ILE A O 1
ATOM 639 N N . LEU A 1 87 ? 21.143 3.441 -29.986 1.00 84.00 87 LEU A N 1
ATOM 640 C CA . LEU A 1 87 ? 20.352 3.301 -28.762 1.00 84.00 87 LEU A CA 1
ATOM 641 C C . LEU A 1 87 ? 19.055 4.113 -28.840 1.00 84.00 87 LEU A C 1
ATOM 643 O O . LEU A 1 87 ? 18.021 3.617 -28.417 1.00 84.00 87 LEU A O 1
ATOM 647 N N . ASN A 1 88 ? 19.069 5.294 -29.456 1.00 81.94 88 ASN A N 1
ATOM 648 C CA . ASN A 1 88 ? 17.873 6.129 -29.611 1.00 81.94 88 ASN A CA 1
ATOM 649 C C . ASN A 1 88 ? 16.850 5.597 -30.632 1.00 81.94 88 ASN A C 1
ATOM 651 O O . ASN A 1 88 ? 15.787 6.191 -30.785 1.00 81.94 88 ASN A O 1
ATOM 655 N N . VAL A 1 89 ? 17.145 4.503 -31.340 1.00 81.69 89 VAL A N 1
ATOM 656 C CA . VAL A 1 89 ? 16.168 3.865 -32.229 1.00 81.69 89 VAL A CA 1
ATOM 657 C C . VAL A 1 89 ? 15.052 3.243 -31.386 1.00 81.69 89 VAL A C 1
ATOM 659 O O . VAL A 1 89 ? 15.315 2.370 -30.551 1.00 81.69 89 VAL A O 1
ATOM 662 N N . SER A 1 90 ? 13.810 3.673 -31.635 1.00 77.50 90 SER A N 1
ATOM 663 C CA . SER A 1 90 ? 12.613 3.159 -30.962 1.00 77.50 90 SER A CA 1
ATOM 664 C C . SER A 1 90 ? 12.473 1.659 -31.212 1.00 77.50 90 SER A C 1
ATOM 666 O O . SER A 1 90 ? 12.376 1.217 -32.363 1.00 77.50 90 SER A O 1
ATOM 668 N N . LEU A 1 91 ? 12.484 0.851 -30.144 1.00 76.56 91 LEU A N 1
ATOM 669 C CA . LEU A 1 91 ? 12.239 -0.595 -30.281 1.00 76.56 91 LEU A CA 1
ATOM 670 C C . LEU A 1 91 ? 10.752 -0.875 -30.479 1.00 76.56 91 LEU A C 1
ATOM 672 O O . LEU A 1 91 ? 10.417 -1.900 -31.062 1.00 76.56 91 LEU A O 1
ATOM 676 N N . VAL A 1 92 ? 9.880 0.019 -30.011 1.00 71.19 92 VAL A N 1
ATOM 677 C CA . VAL A 1 92 ? 8.427 -0.133 -30.118 1.00 71.19 92 VAL A CA 1
ATOM 678 C C . VAL A 1 92 ? 7.999 -0.024 -31.584 1.00 71.19 92 VAL A C 1
ATOM 680 O O . VAL A 1 92 ? 7.398 -0.954 -32.115 1.00 71.19 92 VAL A O 1
ATOM 683 N N . GLU A 1 93 ? 8.406 1.043 -32.274 1.00 68.56 93 GLU A N 1
ATOM 684 C CA . GLU A 1 93 ? 8.064 1.289 -33.687 1.00 68.56 93 GLU A CA 1
ATOM 685 C C . GLU A 1 93 ? 8.698 0.251 -34.631 1.00 68.56 93 GLU A C 1
ATOM 687 O O . GLU A 1 93 ? 8.055 -0.287 -35.537 1.00 68.56 93 GLU A O 1
ATOM 692 N N . ASN A 1 94 ? 9.974 -0.080 -34.403 1.00 60.22 94 ASN A N 1
ATOM 693 C CA . ASN A 1 94 ? 10.736 -0.954 -35.299 1.00 60.22 94 ASN A CA 1
ATOM 694 C C . ASN A 1 94 ? 10.559 -2.451 -34.995 1.00 60.22 94 ASN A C 1
ATOM 696 O O . ASN A 1 94 ? 10.708 -3.281 -35.896 1.00 60.22 94 ASN A O 1
ATOM 700 N N . GLY A 1 95 ? 10.228 -2.810 -33.750 1.00 58.12 95 GLY A N 1
ATOM 701 C CA . GLY A 1 95 ? 9.982 -4.190 -33.321 1.00 58.12 95 GLY A CA 1
ATOM 702 C C . GLY A 1 95 ? 8.694 -4.770 -33.902 1.00 58.12 95 GLY A C 1
ATOM 703 O O . GLY A 1 95 ? 8.689 -5.912 -34.359 1.00 58.12 95 GLY A O 1
ATOM 704 N N . LEU A 1 96 ? 7.646 -3.946 -34.024 1.00 54.22 96 LEU A N 1
ATOM 705 C CA . LEU A 1 96 ? 6.385 -4.309 -34.688 1.00 54.22 96 LEU A CA 1
ATOM 706 C C . LEU A 1 96 ? 6.571 -4.687 -36.172 1.00 54.22 96 LEU A C 1
ATOM 708 O O . LEU A 1 96 ? 5.741 -5.394 -36.742 1.00 54.22 96 LEU A O 1
ATOM 712 N N . SER A 1 97 ? 7.672 -4.248 -36.794 1.00 53.97 97 SER A N 1
ATOM 713 C CA . SER A 1 97 ? 7.883 -4.321 -38.242 1.00 53.97 97 SER A CA 1
ATOM 714 C C . SER A 1 97 ? 8.773 -5.483 -38.720 1.00 53.97 97 SER A C 1
ATOM 716 O O . SER A 1 97 ? 8.674 -5.865 -39.888 1.00 53.97 97 SER A O 1
ATOM 718 N N . SER A 1 98 ? 9.655 -6.065 -37.887 1.00 64.00 98 SER A N 1
ATOM 719 C CA . SER A 1 98 ? 10.495 -7.208 -38.308 1.00 64.00 98 SER A CA 1
ATOM 720 C C . SER A 1 98 ? 11.133 -8.011 -37.153 1.00 64.00 98 SER A C 1
ATOM 722 O O . SER A 1 98 ? 11.914 -7.452 -36.379 1.00 64.00 98 SER A O 1
ATOM 724 N N . PRO A 1 99 ? 10.947 -9.349 -37.091 1.00 72.62 99 PRO A N 1
ATOM 725 C CA . PRO A 1 99 ? 11.617 -10.210 -36.104 1.00 72.62 99 PRO A CA 1
ATOM 726 C C . PRO A 1 99 ? 13.135 -10.337 -36.335 1.00 72.62 99 PRO A C 1
ATOM 728 O O . PRO A 1 99 ? 13.899 -10.596 -35.397 1.00 72.62 99 PRO A O 1
ATOM 731 N N . ASP A 1 100 ? 13.592 -10.131 -37.576 1.00 76.19 100 ASP A N 1
ATOM 732 C CA . ASP A 1 100 ? 15.016 -10.162 -37.921 1.00 76.19 100 ASP A CA 1
ATOM 733 C C . ASP A 1 100 ? 15.746 -8.970 -37.283 1.00 76.19 100 ASP A C 1
ATOM 735 O O . ASP A 1 100 ? 16.837 -9.131 -36.737 1.00 76.19 100 ASP A O 1
ATOM 739 N N . PHE A 1 101 ? 15.106 -7.793 -37.257 1.00 81.94 101 PHE A N 1
ATOM 740 C CA . PHE A 1 101 ? 15.650 -6.603 -36.601 1.00 81.94 101 PHE A CA 1
ATOM 741 C C . PHE A 1 101 ? 15.842 -6.826 -35.099 1.00 81.94 101 PHE A C 1
ATOM 743 O O . PHE A 1 101 ? 16.935 -6.584 -34.592 1.00 81.94 101 PHE A O 1
ATOM 750 N N . ILE A 1 102 ? 14.833 -7.351 -34.395 1.00 81.00 102 ILE A N 1
ATOM 751 C CA . ILE A 1 102 ? 14.922 -7.628 -32.950 1.00 81.00 102 ILE A CA 1
ATOM 752 C C . ILE A 1 102 ? 16.057 -8.612 -32.655 1.00 81.00 102 ILE A C 1
ATOM 754 O O . ILE A 1 102 ? 16.809 -8.436 -31.694 1.00 81.00 102 ILE A O 1
ATOM 758 N N . THR A 1 103 ? 16.230 -9.633 -33.499 1.00 84.75 103 THR A N 1
ATOM 759 C CA . THR A 1 103 ? 17.302 -10.624 -33.339 1.00 84.75 103 THR A CA 1
ATOM 760 C C . THR A 1 103 ? 18.686 -9.993 -33.512 1.00 84.75 103 THR A C 1
ATOM 762 O O . THR A 1 103 ? 19.559 -10.189 -32.655 1.00 84.75 103 THR A O 1
ATOM 765 N N . SER A 1 104 ? 18.886 -9.203 -34.570 1.00 84.19 104 SER A N 1
ATOM 766 C CA . SER A 1 104 ? 20.140 -8.482 -34.823 1.00 84.19 104 SER A CA 1
ATOM 767 C C . SER A 1 104 ? 20.419 -7.424 -33.752 1.00 84.19 104 SER A C 1
ATOM 769 O O . SER A 1 104 ? 21.539 -7.341 -33.251 1.00 84.19 104 SER A O 1
ATOM 771 N N . TYR A 1 105 ? 19.402 -6.680 -33.314 1.00 87.25 105 TYR A N 1
ATOM 772 C CA . TYR A 1 105 ? 19.516 -5.662 -32.268 1.00 87.25 105 TYR A CA 1
ATOM 773 C C . TYR A 1 105 ? 19.847 -6.282 -30.908 1.00 87.25 105 TYR A C 1
ATOM 775 O O . TYR A 1 105 ? 20.795 -5.871 -30.242 1.00 87.25 105 TYR A O 1
ATOM 783 N N . SER A 1 106 ? 19.140 -7.351 -30.528 1.00 87.88 106 SER A N 1
ATOM 784 C CA . SER A 1 106 ? 19.425 -8.140 -29.325 1.00 87.88 106 SER A CA 1
ATOM 785 C C . SER A 1 106 ? 20.865 -8.661 -29.320 1.00 87.88 106 SER A C 1
ATOM 787 O O . SER A 1 106 ? 21.554 -8.575 -28.300 1.00 87.88 106 SER A O 1
ATOM 789 N N . THR A 1 107 ? 21.334 -9.178 -30.459 1.00 88.06 107 THR A N 1
ATOM 790 C CA . THR A 1 107 ? 22.703 -9.689 -30.615 1.00 88.06 107 THR A CA 1
ATOM 791 C C . THR A 1 107 ? 23.726 -8.563 -30.499 1.00 88.06 107 THR A C 1
ATOM 793 O O . THR A 1 107 ? 24.688 -8.695 -29.743 1.00 88.06 107 THR A O 1
ATOM 796 N N . PHE A 1 108 ? 23.493 -7.439 -31.179 1.00 89.56 108 PHE A N 1
ATOM 797 C CA . PHE A 1 108 ? 24.345 -6.256 -31.107 1.00 89.56 108 PHE A CA 1
ATOM 798 C C . PHE A 1 108 ? 24.474 -5.733 -29.672 1.00 89.56 108 PHE A C 1
ATOM 800 O O . PHE A 1 108 ? 25.593 -5.603 -29.183 1.00 89.56 108 PHE A O 1
ATOM 807 N N . LEU A 1 109 ? 23.360 -5.516 -28.961 1.00 89.19 109 LEU A N 1
ATOM 808 C CA . LEU A 1 109 ? 23.379 -5.040 -27.573 1.00 89.19 109 LEU A CA 1
ATOM 809 C C . LEU A 1 109 ? 24.107 -6.006 -26.635 1.00 89.19 109 LEU A C 1
ATOM 811 O O . LEU A 1 109 ? 24.895 -5.582 -25.790 1.00 89.19 109 LEU A O 1
ATOM 815 N N . THR A 1 110 ? 23.877 -7.310 -26.803 1.00 87.88 110 THR A N 1
ATOM 816 C CA . THR A 1 110 ? 24.542 -8.346 -26.002 1.00 87.88 110 THR A CA 1
ATOM 817 C C . THR A 1 110 ? 26.057 -8.311 -26.222 1.00 87.88 110 THR A C 1
ATOM 819 O O . THR A 1 110 ? 26.824 -8.335 -25.260 1.00 87.88 110 THR A O 1
ATOM 822 N N . LEU A 1 111 ? 26.513 -8.195 -27.473 1.00 89.12 111 LEU A N 1
ATOM 823 C CA . LEU A 1 111 ? 27.940 -8.104 -27.795 1.00 89.12 111 LEU A CA 1
ATOM 824 C C . LEU A 1 111 ? 28.559 -6.773 -27.346 1.00 89.12 111 LEU A C 1
ATOM 826 O O . LEU A 1 111 ? 29.684 -6.776 -26.845 1.00 89.12 111 LEU A O 1
ATOM 830 N N . LEU A 1 112 ? 27.824 -5.663 -27.460 1.00 87.88 112 LEU A N 1
ATOM 831 C CA . LEU A 1 112 ? 28.241 -4.336 -27.000 1.00 87.88 112 LEU A CA 1
ATOM 832 C C . LEU A 1 112 ? 28.533 -4.334 -25.501 1.00 87.88 112 LEU A C 1
ATOM 834 O O . LEU A 1 112 ? 29.642 -3.999 -25.086 1.00 87.88 112 LEU A O 1
ATOM 838 N N . VAL A 1 113 ? 27.564 -4.780 -24.703 1.00 88.44 113 VAL A N 1
ATOM 839 C CA . VAL A 1 113 ? 27.692 -4.868 -23.245 1.00 88.44 113 VAL A CA 1
ATOM 840 C C . VAL A 1 113 ? 28.763 -5.886 -22.846 1.00 88.44 113 VAL A C 1
ATOM 842 O O . VAL A 1 113 ? 29.538 -5.626 -21.927 1.00 88.44 113 VAL A O 1
ATOM 845 N N . SER A 1 114 ? 28.855 -7.024 -23.548 1.00 87.31 114 SER A N 1
ATOM 846 C CA . SER A 1 114 ? 29.887 -8.033 -23.279 1.00 87.31 114 SER A CA 1
ATOM 847 C C . SER A 1 114 ? 31.298 -7.509 -23.533 1.00 87.31 114 SER A C 1
ATOM 849 O O . SER A 1 114 ? 32.222 -7.889 -22.816 1.00 87.31 114 SER A O 1
ATOM 851 N N . SER A 1 115 ? 31.484 -6.700 -24.579 1.00 86.88 115 SER A N 1
ATOM 852 C CA . SER A 1 115 ? 32.793 -6.164 -24.952 1.00 86.88 115 SER A CA 1
ATOM 853 C C . SER A 1 115 ? 33.168 -4.934 -24.129 1.00 86.88 115 SER A C 1
ATOM 855 O O . SER A 1 115 ? 34.348 -4.732 -23.852 1.00 86.88 115 SER A O 1
ATOM 857 N N . SER A 1 116 ? 32.194 -4.099 -23.760 1.00 85.56 116 SER A N 1
ATOM 858 C CA . SER A 1 116 ? 32.414 -2.859 -23.018 1.00 85.56 116 SER A CA 1
ATOM 859 C C . SER A 1 116 ? 31.262 -2.631 -22.024 1.00 85.56 116 SER A C 1
ATOM 861 O O . SER A 1 116 ? 30.254 -2.003 -22.359 1.00 85.56 116 SER A O 1
ATOM 863 N N . PRO A 1 117 ? 31.402 -3.110 -20.769 1.00 84.88 117 PRO A N 1
ATOM 864 C CA . PRO A 1 117 ? 30.354 -3.022 -19.746 1.00 84.88 117 PRO A CA 1
ATOM 865 C C . PRO A 1 117 ? 29.919 -1.597 -19.380 1.00 84.88 117 PRO A C 1
ATOM 867 O O . PRO A 1 117 ? 28.885 -1.426 -18.740 1.00 84.88 117 PRO A O 1
ATOM 870 N N . LYS A 1 118 ? 30.677 -0.568 -19.789 1.00 87.00 118 LYS A N 1
ATOM 871 C CA . LYS A 1 118 ? 30.343 0.849 -19.566 1.00 87.00 118 LYS A CA 1
ATOM 872 C C . LYS A 1 118 ? 28.990 1.244 -20.171 1.00 87.00 118 LYS A C 1
ATOM 874 O O . LYS A 1 118 ? 28.340 2.140 -19.654 1.00 87.00 118 LYS A O 1
ATOM 879 N N . TRP A 1 119 ? 28.563 0.549 -21.227 1.00 88.06 119 TRP A N 1
ATOM 880 C CA . TRP A 1 119 ? 27.293 0.801 -21.907 1.00 88.06 119 TRP A CA 1
ATOM 881 C C . TRP A 1 119 ? 26.085 0.157 -21.221 1.00 88.06 119 TRP A C 1
ATOM 883 O O . TRP A 1 119 ? 24.962 0.418 -21.635 1.00 88.06 119 TRP A O 1
ATOM 893 N N . TRP A 1 120 ? 26.280 -0.668 -20.182 1.00 89.94 120 TRP A N 1
ATOM 894 C CA . TRP A 1 120 ? 25.180 -1.338 -19.478 1.00 89.94 120 TRP A CA 1
ATOM 895 C C . TRP A 1 120 ? 24.096 -0.357 -19.022 1.00 89.94 120 TRP A C 1
ATOM 897 O O . TRP A 1 120 ? 22.926 -0.547 -19.347 1.00 89.94 120 TRP A O 1
ATOM 907 N N . ASP A 1 121 ? 24.494 0.703 -18.313 1.00 90.75 121 ASP A N 1
ATOM 908 C CA . ASP A 1 121 ? 23.552 1.664 -17.739 1.00 90.75 121 ASP A CA 1
ATOM 909 C C . ASP A 1 121 ? 22.742 2.374 -18.830 1.00 90.75 121 ASP A C 1
ATOM 911 O O . ASP A 1 121 ? 21.535 2.543 -18.672 1.00 90.75 121 ASP A O 1
ATOM 915 N N . GLU A 1 122 ? 23.368 2.753 -19.947 1.00 89.88 122 GLU A N 1
ATOM 916 C CA . GLU A 1 122 ? 22.694 3.432 -21.062 1.00 89.88 122 GLU A CA 1
ATOM 917 C C . GLU A 1 122 ? 21.747 2.495 -21.819 1.00 89.88 122 GLU A C 1
ATOM 919 O O . GLU A 1 122 ? 20.599 2.857 -22.070 1.00 89.88 122 GLU A O 1
ATOM 924 N N . VAL A 1 123 ? 22.188 1.266 -22.114 1.00 91.12 123 VAL A N 1
ATOM 925 C CA . VAL A 1 123 ? 21.375 0.249 -22.802 1.00 91.12 123 VAL A CA 1
ATOM 926 C C . VAL A 1 123 ? 20.145 -0.117 -21.973 1.00 91.12 123 VAL A C 1
ATOM 928 O O . VAL A 1 123 ? 19.034 -0.172 -22.496 1.00 91.12 123 VAL A O 1
ATOM 931 N N . VAL A 1 124 ? 20.323 -0.352 -20.673 1.00 91.62 124 VAL A N 1
ATOM 932 C CA . VAL A 1 124 ? 19.211 -0.690 -19.780 1.00 91.62 124 VAL A CA 1
ATOM 933 C C . VAL A 1 124 ? 18.304 0.518 -19.559 1.00 91.62 124 VAL A C 1
ATOM 935 O O . VAL A 1 124 ? 17.091 0.356 -19.622 1.00 91.62 124 VAL A O 1
ATOM 938 N N . SER A 1 125 ? 18.850 1.727 -19.375 1.00 91.88 125 SER A N 1
ATOM 939 C CA . SER A 1 125 ? 18.036 2.951 -19.254 1.00 91.88 125 SER A CA 1
ATOM 940 C C . SER A 1 125 ? 17.161 3.171 -20.484 1.00 91.88 125 SER A C 1
ATOM 942 O O . SER A 1 125 ? 16.004 3.550 -20.351 1.00 91.88 125 SER A O 1
ATOM 944 N N . LYS A 1 126 ? 17.696 2.898 -21.678 1.00 90.44 126 LYS A N 1
ATOM 945 C CA . LYS A 1 126 ? 16.951 2.965 -22.934 1.00 90.44 126 LYS A CA 1
ATOM 946 C C . LYS A 1 126 ? 15.776 1.994 -22.948 1.00 90.44 126 LYS A C 1
ATOM 948 O O . LYS A 1 126 ? 14.671 2.387 -23.298 1.00 90.44 126 LYS A O 1
ATOM 953 N N . ILE A 1 127 ? 16.012 0.736 -22.566 1.00 90.62 127 ILE A N 1
ATOM 954 C CA . ILE A 1 127 ? 14.955 -0.282 -22.501 1.00 90.62 127 ILE A CA 1
ATOM 955 C C . ILE A 1 127 ? 13.878 0.135 -21.493 1.00 90.62 127 ILE A C 1
ATOM 957 O O . ILE A 1 127 ? 12.697 0.050 -21.805 1.00 90.62 127 ILE A O 1
ATOM 961 N N . LEU A 1 128 ? 14.289 0.614 -20.315 1.00 92.50 128 LEU A N 1
ATOM 962 C CA . LEU A 1 128 ? 13.373 1.043 -19.259 1.00 92.50 128 LEU A CA 1
ATOM 963 C C . LEU A 1 128 ? 12.561 2.281 -19.652 1.00 92.50 128 LEU A C 1
ATOM 965 O O . LEU A 1 128 ? 11.379 2.322 -19.357 1.00 92.50 128 LEU A O 1
ATOM 969 N N . ASN A 1 129 ? 13.141 3.267 -20.342 1.00 91.06 129 ASN A N 1
ATOM 970 C CA . ASN A 1 129 ? 12.396 4.453 -20.786 1.00 91.06 129 ASN A CA 1
ATOM 971 C C . ASN A 1 129 ? 11.191 4.099 -21.664 1.00 91.06 129 ASN A C 1
ATOM 973 O O . ASN A 1 129 ? 10.141 4.718 -21.553 1.00 91.06 129 ASN A O 1
ATOM 977 N N . GLU A 1 130 ? 11.325 3.081 -22.510 1.00 90.69 130 GLU A N 1
ATOM 978 C CA . GLU A 1 130 ? 10.231 2.653 -23.380 1.00 90.69 130 GLU A CA 1
ATOM 979 C C . GLU A 1 130 ? 9.163 1.831 -22.647 1.00 90.69 130 GLU A C 1
ATOM 981 O O . GLU A 1 130 ? 8.098 1.605 -23.210 1.00 90.69 130 GLU A O 1
ATOM 986 N N . PHE A 1 131 ? 9.393 1.422 -21.391 1.00 92.62 131 PHE A N 1
ATOM 987 C CA . PHE A 1 131 ? 8.386 0.708 -20.594 1.00 92.62 131 PHE A CA 1
ATOM 988 C C . PHE A 1 131 ? 7.168 1.568 -20.257 1.00 92.62 131 PHE A C 1
ATOM 990 O O . PHE A 1 131 ? 6.127 1.004 -19.932 1.00 92.62 131 PHE A O 1
ATOM 997 N N . ALA A 1 132 ? 7.287 2.896 -20.322 1.00 90.88 132 ALA A N 1
ATOM 998 C CA . ALA A 1 132 ? 6.155 3.805 -20.155 1.00 90.88 132 ALA A CA 1
ATOM 999 C C . ALA A 1 132 ? 5.223 3.802 -21.382 1.00 90.88 132 ALA A C 1
ATOM 1001 O O . ALA A 1 132 ? 4.012 3.894 -21.236 1.00 90.88 132 ALA A O 1
ATOM 1002 N N . LEU A 1 133 ? 5.774 3.590 -22.582 1.00 87.50 133 LEU A N 1
ATOM 1003 C CA . LEU A 1 133 ? 5.057 3.798 -23.844 1.00 87.50 133 LEU A CA 1
ATOM 1004 C C . LEU A 1 133 ? 3.969 2.757 -24.120 1.00 87.50 133 LEU A C 1
ATOM 1006 O O . LEU A 1 133 ? 3.008 3.040 -24.824 1.00 87.50 133 LEU A O 1
ATOM 1010 N N . ARG A 1 134 ? 4.152 1.513 -23.661 1.00 85.31 134 ARG A N 1
ATOM 1011 C CA . ARG A 1 134 ? 3.190 0.437 -23.923 1.00 85.31 134 ARG A CA 1
ATOM 1012 C C . ARG A 1 134 ? 3.299 -0.690 -22.911 1.00 85.31 134 ARG A C 1
ATOM 1014 O O . ARG A 1 134 ? 4.394 -1.057 -22.486 1.00 85.31 134 ARG A O 1
ATOM 1021 N N . ASN A 1 135 ? 2.172 -1.324 -22.616 1.00 78.56 135 ASN A N 1
ATOM 1022 C CA . ASN A 1 135 ? 2.145 -2.612 -21.936 1.00 78.56 135 ASN A CA 1
ATOM 1023 C C . ASN A 1 135 ? 2.585 -3.770 -22.864 1.00 78.56 135 ASN A C 1
ATOM 1025 O O . ASN A 1 135 ? 2.449 -3.723 -24.087 1.00 78.56 135 ASN A O 1
ATOM 1029 N N . ASN A 1 136 ? 3.070 -4.851 -22.255 1.00 76.06 136 ASN A N 1
ATOM 1030 C CA . ASN A 1 136 ? 3.427 -6.120 -22.881 1.00 76.06 136 ASN A CA 1
ATOM 1031 C C . ASN A 1 136 ? 4.554 -6.042 -23.928 1.00 76.06 136 ASN A C 1
ATOM 1033 O O . ASN A 1 136 ? 4.450 -6.555 -25.042 1.00 76.06 136 ASN A O 1
ATOM 1037 N N . LEU A 1 137 ? 5.680 -5.448 -23.534 1.00 86.50 137 LEU A N 1
ATOM 1038 C CA . LEU A 1 137 ? 6.889 -5.342 -24.355 1.00 86.50 137 LEU A CA 1
ATOM 1039 C C . LEU A 1 137 ? 7.745 -6.624 -24.307 1.00 86.50 137 LEU A C 1
ATOM 1041 O O . LEU A 1 137 ? 8.861 -6.639 -23.780 1.00 86.50 137 LEU A O 1
ATOM 1045 N N . ASP A 1 138 ? 7.213 -7.733 -24.833 1.00 86.12 138 ASP A N 1
ATOM 1046 C CA . ASP A 1 138 ? 7.866 -9.057 -24.815 1.00 86.12 138 ASP A CA 1
ATOM 1047 C C . ASP A 1 138 ? 9.294 -9.044 -25.382 1.00 86.12 138 ASP A C 1
ATOM 1049 O O . ASP A 1 138 ? 10.199 -9.664 -24.813 1.00 86.12 138 ASP A O 1
ATOM 1053 N N . ASP A 1 139 ? 9.523 -8.297 -26.462 1.00 86.25 139 ASP A N 1
ATOM 1054 C CA . ASP A 1 139 ? 10.836 -8.187 -27.101 1.00 86.25 139 ASP A CA 1
ATOM 1055 C C . ASP A 1 139 ? 11.856 -7.479 -26.206 1.00 86.25 139 ASP A C 1
ATOM 1057 O O . ASP A 1 139 ? 13.003 -7.925 -26.069 1.00 86.25 139 ASP A O 1
ATOM 1061 N N . HIS A 1 140 ? 11.438 -6.415 -25.521 1.00 90.62 140 HIS A N 1
ATOM 1062 C CA . HIS A 1 140 ? 12.272 -5.711 -24.554 1.00 90.62 140 HIS A CA 1
ATOM 1063 C C . HIS A 1 140 ? 12.630 -6.607 -23.374 1.00 90.62 140 HIS A C 1
ATOM 1065 O O . HIS A 1 140 ? 13.797 -6.666 -22.977 1.00 90.62 140 HIS A O 1
ATOM 1071 N N . HIS A 1 141 ? 11.657 -7.356 -22.850 1.00 92.12 141 HIS A N 1
ATOM 1072 C CA . HIS A 1 141 ? 11.890 -8.330 -21.785 1.00 92.12 141 HIS A CA 1
ATOM 1073 C C . HIS A 1 141 ? 12.819 -9.462 -22.231 1.00 92.12 141 HIS A C 1
ATOM 1075 O O . HIS A 1 141 ? 13.702 -9.865 -21.470 1.00 92.12 141 HIS A O 1
ATOM 1081 N N . LEU A 1 142 ? 12.695 -9.943 -23.471 1.00 89.81 142 LEU A N 1
ATOM 1082 C CA . LEU A 1 142 ? 13.596 -10.943 -24.044 1.00 89.81 142 LEU A CA 1
ATOM 1083 C C . LEU A 1 142 ? 15.041 -10.429 -24.101 1.00 89.81 142 LEU A C 1
ATOM 1085 O O . LEU A 1 142 ? 15.970 -11.150 -23.721 1.00 89.81 142 LEU A O 1
ATOM 1089 N N . ILE A 1 143 ? 15.241 -9.190 -24.559 1.00 90.19 143 ILE A N 1
ATOM 1090 C CA . ILE A 1 143 ? 16.561 -8.552 -24.620 1.00 90.19 143 ILE A CA 1
ATOM 1091 C C . ILE A 1 143 ? 17.122 -8.363 -23.210 1.00 90.19 143 ILE A C 1
ATOM 1093 O O . ILE A 1 143 ? 18.245 -8.793 -22.937 1.00 90.19 143 ILE A O 1
ATOM 1097 N N . LEU A 1 144 ? 16.340 -7.787 -22.298 1.00 92.12 144 LEU A N 1
ATOM 1098 C CA . LEU A 1 144 ? 16.762 -7.531 -20.923 1.00 92.12 144 LEU A CA 1
ATOM 1099 C C . LEU A 1 144 ? 17.127 -8.832 -20.194 1.00 92.12 144 LEU A C 1
ATOM 1101 O O . LEU A 1 144 ? 18.149 -8.897 -19.511 1.00 92.12 144 LEU A O 1
ATOM 1105 N N . ARG A 1 145 ? 16.362 -9.907 -20.406 1.00 92.81 145 ARG A N 1
ATOM 1106 C CA . ARG A 1 145 ? 16.661 -11.234 -19.854 1.00 92.81 145 ARG A CA 1
ATOM 1107 C C . ARG A 1 145 ? 17.993 -11.785 -20.362 1.00 92.81 145 ARG A C 1
ATOM 1109 O O . ARG A 1 145 ? 18.782 -12.300 -19.569 1.00 92.81 145 ARG A O 1
ATOM 1116 N N . LYS A 1 146 ? 18.279 -11.665 -21.665 1.00 90.12 146 LYS A N 1
ATOM 1117 C CA . LYS A 1 146 ? 19.579 -12.069 -22.235 1.00 90.12 146 LYS A CA 1
ATOM 1118 C C . LYS A 1 146 ? 20.731 -11.254 -21.643 1.00 90.12 146 LYS A C 1
ATOM 1120 O O . LYS A 1 146 ? 21.754 -11.832 -21.282 1.00 90.12 146 LYS A O 1
ATOM 1125 N N . LEU A 1 147 ? 20.546 -9.942 -21.502 1.00 90.56 147 LEU A N 1
ATOM 1126 C CA . LEU A 1 147 ? 21.531 -9.033 -20.912 1.00 90.56 147 LEU A CA 1
ATOM 1127 C C . LEU A 1 147 ? 21.846 -9.399 -19.451 1.00 90.56 147 LEU A C 1
ATOM 1129 O O . LEU A 1 147 ? 23.017 -9.500 -19.085 1.00 90.56 147 LEU A O 1
ATOM 1133 N N . ILE A 1 148 ? 20.824 -9.683 -18.638 1.00 90.75 148 ILE A N 1
ATOM 1134 C CA . ILE A 1 148 ? 20.988 -10.110 -17.238 1.00 90.75 148 ILE A CA 1
ATOM 1135 C C . ILE A 1 148 ? 21.721 -11.454 -17.142 1.00 90.75 148 ILE A C 1
ATOM 1137 O O . ILE A 1 148 ? 22.615 -11.604 -16.311 1.00 90.75 148 ILE A O 1
ATOM 1141 N N . HIS A 1 149 ? 21.392 -12.425 -18.002 1.00 89.12 149 HIS A N 1
ATOM 1142 C CA . HIS A 1 149 ? 22.097 -13.712 -18.025 1.00 89.12 149 HIS A CA 1
ATOM 1143 C C . HIS A 1 149 ? 23.567 -13.583 -18.439 1.00 89.12 149 HIS A C 1
ATOM 1145 O O . HIS A 1 149 ? 24.400 -14.354 -17.962 1.00 89.12 149 HIS A O 1
ATOM 1151 N N . LEU A 1 150 ? 23.890 -12.628 -19.314 1.00 87.81 150 LEU A N 1
ATOM 1152 C CA . LEU A 1 150 ? 25.256 -12.383 -19.765 1.00 87.81 150 LEU A CA 1
ATOM 1153 C C . LEU A 1 150 ? 26.110 -11.719 -18.678 1.00 87.81 150 LEU A C 1
ATOM 1155 O O . LEU A 1 150 ? 27.254 -12.126 -18.470 1.00 87.81 150 LEU A O 1
ATOM 1159 N N . VAL A 1 151 ? 25.569 -10.709 -17.986 1.00 85.62 151 VAL A N 1
ATOM 1160 C CA . VAL A 1 151 ? 26.296 -9.947 -16.956 1.00 85.62 151 VAL A CA 1
ATOM 1161 C C . VAL A 1 151 ? 25.507 -9.905 -15.637 1.00 85.62 151 VAL A C 1
ATOM 1163 O O . VAL A 1 151 ? 24.980 -8.856 -15.259 1.00 85.62 151 VAL A O 1
ATOM 1166 N N . PRO A 1 152 ? 25.467 -11.013 -14.865 1.00 85.00 152 PRO A N 1
ATOM 1167 C CA . PRO A 1 152 ? 24.684 -11.081 -13.629 1.00 85.00 152 PRO A CA 1
ATOM 1168 C C . PRO A 1 152 ? 25.116 -10.067 -12.568 1.00 85.00 152 PRO A C 1
ATOM 1170 O O . PRO A 1 152 ? 24.315 -9.616 -11.769 1.00 85.00 152 PRO A O 1
ATOM 1173 N N . THR A 1 153 ? 26.385 -9.657 -12.539 1.00 86.19 153 THR A N 1
ATOM 1174 C CA . THR A 1 153 ? 26.854 -8.660 -11.564 1.00 86.19 153 THR A CA 1
ATOM 1175 C C . THR A 1 153 ? 26.316 -7.256 -11.833 1.00 86.19 153 THR A C 1
ATOM 1177 O O . THR A 1 153 ? 26.232 -6.459 -10.898 1.00 86.19 153 THR A O 1
ATOM 1180 N N . ALA A 1 154 ? 25.970 -6.944 -13.086 1.00 82.25 154 ALA A N 1
ATOM 1181 C CA . ALA A 1 154 ? 25.463 -5.633 -13.483 1.00 82.25 154 ALA A CA 1
ATOM 1182 C C . ALA A 1 154 ? 23.964 -5.467 -13.178 1.00 82.25 154 ALA A C 1
ATOM 1184 O O . ALA A 1 154 ? 23.498 -4.339 -13.006 1.00 82.25 154 ALA A O 1
ATOM 1185 N N . SER A 1 155 ? 23.218 -6.566 -12.996 1.00 84.06 155 SER A N 1
ATOM 1186 C CA . SER A 1 155 ? 21.811 -6.510 -12.575 1.00 84.06 155 SER A CA 1
ATOM 1187 C C . SER A 1 155 ? 21.631 -5.881 -11.186 1.00 84.06 155 SER A C 1
ATOM 1189 O O . SER A 1 155 ? 20.580 -5.311 -10.916 1.00 84.06 155 SER A O 1
ATOM 1191 N N . ASN A 1 156 ? 22.673 -5.853 -10.346 1.00 87.94 156 ASN A N 1
ATOM 1192 C CA . ASN A 1 156 ? 22.664 -5.127 -9.069 1.00 87.94 156 ASN A CA 1
ATOM 1193 C C . ASN A 1 156 ? 22.419 -3.614 -9.230 1.00 87.94 156 ASN A C 1
ATOM 1195 O O . ASN A 1 156 ? 21.965 -2.959 -8.293 1.00 87.94 156 ASN A O 1
ATOM 1199 N N . ALA A 1 157 ? 22.730 -3.037 -10.397 1.00 89.69 157 ALA A N 1
ATOM 1200 C CA . ALA A 1 157 ? 22.445 -1.634 -10.698 1.00 89.69 157 ALA A CA 1
ATOM 1201 C C . ALA A 1 157 ? 20.989 -1.406 -11.144 1.00 89.69 157 ALA A C 1
ATOM 1203 O O . ALA A 1 157 ? 20.509 -0.272 -11.104 1.00 89.69 157 ALA A O 1
ATOM 1204 N N . LEU A 1 158 ? 20.267 -2.465 -11.528 1.00 92.50 158 LEU A N 1
ATOM 1205 C CA . LEU A 1 158 ? 18.931 -2.378 -12.115 1.00 92.50 158 LEU A CA 1
ATOM 1206 C C . LEU A 1 158 ? 17.909 -1.675 -11.204 1.00 92.50 158 LEU A C 1
ATOM 1208 O O . LEU A 1 158 ? 17.230 -0.787 -11.711 1.00 92.50 158 LEU A O 1
ATOM 1212 N N . PRO A 1 159 ? 17.832 -1.928 -9.879 1.00 94.06 159 PRO A N 1
ATOM 1213 C CA . PRO A 1 159 ? 16.917 -1.184 -9.006 1.00 94.06 159 PRO A CA 1
ATOM 1214 C C . PRO A 1 159 ? 17.143 0.335 -9.020 1.00 94.06 159 PRO A C 1
ATOM 1216 O O . PRO A 1 159 ? 16.199 1.121 -8.926 1.00 94.06 159 PRO A O 1
ATOM 1219 N N . LYS A 1 160 ? 18.403 0.771 -9.154 1.00 94.44 160 LYS A N 1
ATOM 1220 C CA . LYS A 1 160 ? 18.752 2.194 -9.246 1.00 94.44 160 LYS A CA 1
ATOM 1221 C C . LYS A 1 160 ? 18.311 2.785 -10.587 1.00 94.44 160 LYS A C 1
ATOM 1223 O O . LYS A 1 160 ? 17.841 3.919 -10.604 1.00 94.44 160 LYS A O 1
ATOM 1228 N N . LEU A 1 161 ? 18.458 2.033 -11.677 1.00 94.31 161 LEU A N 1
ATOM 1229 C CA . LEU A 1 161 ? 18.014 2.449 -13.009 1.00 94.31 161 LEU A CA 1
ATOM 1230 C C . LEU A 1 161 ? 16.484 2.500 -13.087 1.00 94.31 161 LEU A C 1
ATOM 1232 O O . LEU A 1 161 ? 15.945 3.532 -13.458 1.00 94.31 161 LEU A O 1
ATOM 1236 N N . ILE A 1 162 ? 15.784 1.474 -12.589 1.00 95.25 162 ILE A N 1
ATOM 1237 C CA . ILE A 1 162 ? 14.314 1.461 -12.495 1.00 95.25 162 ILE A CA 1
ATOM 1238 C C . ILE A 1 162 ? 13.802 2.716 -11.788 1.00 95.25 162 ILE A C 1
ATOM 1240 O O . ILE A 1 162 ? 12.866 3.337 -12.273 1.00 95.25 162 ILE A O 1
ATOM 1244 N N . ARG A 1 163 ? 14.437 3.118 -10.678 1.00 94.62 163 ARG A N 1
ATOM 1245 C CA . ARG A 1 163 ? 14.087 4.349 -9.955 1.00 94.62 163 ARG A CA 1
ATOM 1246 C C . ARG A 1 163 ? 14.340 5.616 -10.767 1.00 94.62 163 ARG A C 1
ATOM 1248 O O . ARG A 1 163 ? 13.550 6.543 -10.690 1.00 94.62 163 ARG A O 1
ATOM 1255 N N . LYS A 1 164 ? 15.474 5.689 -11.465 1.00 94.44 164 LYS A N 1
ATOM 1256 C CA . LYS A 1 164 ? 15.869 6.873 -12.239 1.00 94.44 164 LYS A CA 1
ATOM 1257 C C . LYS A 1 164 ? 14.928 7.107 -13.424 1.00 94.44 164 LYS A C 1
ATOM 1259 O O . LYS A 1 164 ? 14.691 8.255 -13.775 1.00 94.44 164 LYS A O 1
ATOM 1264 N N . ASN A 1 165 ? 14.452 6.024 -14.028 1.00 93.44 165 ASN A N 1
ATOM 1265 C CA . ASN A 1 165 ? 13.623 6.031 -15.228 1.00 93.44 165 ASN A CA 1
ATOM 1266 C C . ASN A 1 165 ? 12.119 5.894 -14.924 1.00 93.44 165 ASN A C 1
ATOM 1268 O O . ASN A 1 165 ? 11.326 5.871 -15.857 1.00 93.44 165 ASN A O 1
ATOM 1272 N N . TYR A 1 166 ? 11.723 5.795 -13.648 1.00 94.38 166 TYR A N 1
ATOM 1273 C CA . TYR A 1 166 ? 10.312 5.710 -13.266 1.00 94.38 166 TYR A CA 1
ATOM 1274 C C . TYR A 1 166 ? 9.584 7.013 -13.655 1.00 94.38 166 TYR A C 1
ATOM 1276 O O . TYR A 1 166 ? 10.117 8.088 -13.353 1.00 94.38 166 TYR A O 1
ATOM 1284 N N . PRO A 1 167 ? 8.396 6.948 -14.290 1.00 93.88 167 PRO A N 1
ATOM 1285 C CA . PRO A 1 167 ? 7.635 8.132 -14.681 1.00 93.88 167 PRO A CA 1
ATOM 1286 C C . PRO A 1 167 ? 7.358 9.062 -13.498 1.00 93.88 167 PRO A C 1
ATOM 1288 O O . PRO A 1 167 ? 7.168 8.620 -12.363 1.00 93.88 167 PRO A O 1
ATOM 1291 N N . HIS A 1 168 ? 7.337 10.369 -13.745 1.00 92.19 168 HIS A N 1
ATOM 1292 C CA . HIS A 1 168 ? 7.044 11.320 -12.680 1.00 92.19 168 HIS A CA 1
ATOM 1293 C C . HIS A 1 168 ? 5.587 11.164 -12.224 1.00 92.19 168 HIS A C 1
ATOM 1295 O O . HIS A 1 168 ? 4.720 10.796 -13.009 1.00 92.19 168 HIS A O 1
ATOM 1301 N N . ILE A 1 169 ? 5.278 11.529 -10.976 1.00 88.19 169 ILE A N 1
ATOM 1302 C CA . ILE A 1 169 ? 3.900 11.494 -10.451 1.00 88.19 169 ILE A CA 1
ATOM 1303 C C . ILE A 1 169 ? 2.916 12.346 -11.278 1.00 88.19 169 ILE A C 1
ATOM 1305 O O . ILE A 1 169 ? 1.718 12.097 -11.262 1.00 88.19 169 ILE A O 1
ATOM 1309 N N . ARG A 1 170 ? 3.433 13.305 -12.058 1.00 89.00 170 ARG A N 1
ATOM 1310 C CA . ARG A 1 170 ? 2.680 14.167 -12.992 1.00 89.00 170 ARG A CA 1
ATOM 1311 C C . ARG A 1 170 ? 2.601 13.645 -14.435 1.00 89.00 170 ARG A C 1
ATOM 1313 O O . ARG A 1 170 ? 1.956 14.287 -15.247 1.00 89.00 170 ARG A O 1
ATOM 1320 N N . SER A 1 171 ? 3.266 12.537 -14.766 1.00 91.94 171 SER A N 1
ATOM 1321 C CA . SER A 1 171 ? 3.137 11.885 -16.083 1.00 91.94 171 SER A CA 1
ATOM 1322 C C . SER A 1 171 ? 1.721 11.338 -16.286 1.00 91.94 171 SER A C 1
ATOM 1324 O O . SER A 1 171 ? 0.952 11.300 -15.326 1.00 91.94 171 SER A O 1
ATOM 1326 N N . SER A 1 172 ? 1.371 10.899 -17.494 1.00 93.12 172 SER A N 1
ATOM 1327 C CA . SER A 1 172 ? 0.046 10.324 -17.757 1.00 93.12 172 SER A CA 1
ATOM 1328 C C . SER A 1 172 ? -0.236 9.101 -16.865 1.00 93.12 172 SER A C 1
ATOM 1330 O O . SER A 1 172 ? 0.678 8.450 -16.337 1.00 93.12 172 SER A O 1
ATOM 1332 N N . THR A 1 173 ? -1.517 8.796 -16.656 1.00 92.88 173 THR A N 1
ATOM 1333 C CA . THR A 1 173 ? -1.941 7.586 -15.931 1.00 92.88 173 THR A CA 1
ATOM 1334 C C . THR A 1 173 ? -1.450 6.328 -16.649 1.00 92.88 173 THR A C 1
ATOM 1336 O O . THR A 1 173 ? -0.966 5.397 -15.996 1.00 92.88 173 THR A O 1
ATOM 1339 N N . GLU A 1 174 ? -1.490 6.335 -17.983 1.00 92.56 174 GLU A N 1
ATOM 1340 C CA . GLU A 1 174 ? -1.021 5.240 -18.830 1.00 92.56 174 GLU A CA 1
ATOM 1341 C C . GLU A 1 174 ? 0.472 4.970 -18.663 1.00 92.56 174 GLU A C 1
ATOM 1343 O O . GLU A 1 174 ? 0.852 3.826 -18.419 1.00 92.56 174 GLU A O 1
ATOM 1348 N N . ASP A 1 175 ? 1.315 6.008 -18.695 1.00 93.44 175 ASP A N 1
ATOM 1349 C CA . ASP A 1 175 ? 2.767 5.864 -18.541 1.00 93.44 175 ASP A CA 1
ATOM 1350 C C . ASP A 1 175 ? 3.120 5.161 -17.229 1.00 93.44 175 ASP A C 1
ATOM 1352 O O . ASP A 1 175 ? 3.963 4.259 -17.188 1.00 93.44 175 ASP A O 1
ATOM 1356 N N . ILE A 1 176 ? 2.467 5.564 -16.133 1.00 94.56 176 ILE A N 1
ATOM 1357 C CA . ILE A 1 176 ? 2.699 4.982 -14.809 1.00 94.56 176 ILE A CA 1
ATOM 1358 C C . ILE A 1 176 ? 2.212 3.530 -14.772 1.00 94.56 176 ILE A C 1
ATOM 1360 O O . ILE A 1 176 ? 2.928 2.672 -14.246 1.00 94.56 176 ILE A O 1
ATOM 1364 N N . CYS A 1 177 ? 1.035 3.239 -15.333 1.00 94.44 177 CYS A N 1
ATOM 1365 C CA . CYS A 1 177 ? 0.475 1.887 -15.367 1.00 94.44 177 CYS A CA 1
ATOM 1366 C C . CYS A 1 177 ? 1.320 0.939 -16.226 1.00 94.44 177 CYS A C 1
ATOM 1368 O O . CYS A 1 177 ? 1.724 -0.125 -15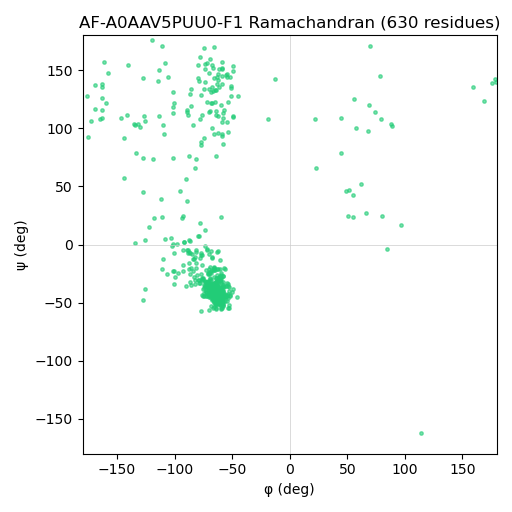.746 1.00 94.44 177 CYS A O 1
ATOM 1370 N N . ASN A 1 178 ? 1.656 1.347 -17.451 1.00 94.44 178 ASN A N 1
ATOM 1371 C CA . ASN A 1 178 ? 2.502 0.604 -18.381 1.00 94.44 178 ASN A CA 1
ATOM 1372 C C . ASN A 1 178 ? 3.869 0.320 -17.757 1.00 94.44 178 ASN A C 1
ATOM 1374 O O . ASN A 1 178 ? 4.323 -0.830 -17.724 1.00 94.44 178 ASN A O 1
ATOM 1378 N N . TYR A 1 179 ? 4.508 1.346 -17.183 1.00 95.62 179 TYR A N 1
ATOM 1379 C CA . TYR A 1 179 ? 5.808 1.177 -16.550 1.00 95.62 179 TYR A CA 1
ATOM 1380 C C . TYR A 1 179 ? 5.720 0.224 -15.355 1.00 95.62 179 TYR A C 1
ATOM 1382 O O . TYR A 1 179 ? 6.548 -0.682 -15.249 1.00 95.62 179 TYR A O 1
ATOM 1390 N N . ALA A 1 180 ? 4.708 0.371 -14.488 1.00 95.56 180 ALA A N 1
ATOM 1391 C CA . ALA A 1 180 ? 4.484 -0.502 -13.336 1.00 95.56 180 ALA A CA 1
ATOM 1392 C C . ALA A 1 180 ? 4.284 -1.972 -13.750 1.00 95.56 180 ALA A C 1
ATOM 1394 O O . ALA A 1 180 ? 4.937 -2.859 -13.196 1.00 95.56 180 ALA A O 1
ATOM 1395 N N . GLN A 1 181 ? 3.444 -2.243 -14.751 1.00 94.94 181 GLN A N 1
ATOM 1396 C CA . GLN A 1 181 ? 3.196 -3.596 -15.260 1.00 94.94 181 GLN A CA 1
ATOM 1397 C C . GLN A 1 181 ? 4.458 -4.223 -15.867 1.00 94.94 181 GLN A C 1
ATOM 1399 O O . GLN A 1 181 ? 4.797 -5.369 -15.554 1.00 94.94 181 GLN A O 1
ATOM 1404 N N . ASN A 1 182 ? 5.208 -3.465 -16.670 1.00 94.75 182 ASN A N 1
ATOM 1405 C CA . ASN A 1 182 ? 6.449 -3.956 -17.260 1.00 94.75 182 ASN A CA 1
ATOM 1406 C C . ASN A 1 182 ? 7.516 -4.233 -16.181 1.00 94.75 182 ASN A C 1
ATOM 1408 O O . ASN A 1 182 ? 8.160 -5.283 -16.205 1.00 94.75 182 ASN A O 1
ATOM 1412 N N . ILE A 1 183 ? 7.696 -3.377 -15.164 1.00 95.75 183 ILE A N 1
ATOM 1413 C CA . ILE A 1 183 ? 8.660 -3.682 -14.086 1.00 95.75 183 ILE A CA 1
ATOM 1414 C C . ILE A 1 183 ? 8.214 -4.843 -13.187 1.00 95.75 183 ILE A C 1
ATOM 1416 O O . ILE A 1 183 ? 9.071 -5.573 -12.686 1.00 95.75 183 ILE A O 1
ATOM 1420 N N . LEU A 1 184 ? 6.905 -5.070 -13.021 1.00 95.06 184 LEU A N 1
ATOM 1421 C CA . LEU A 1 184 ? 6.381 -6.265 -12.351 1.00 95.06 184 LEU A CA 1
ATOM 1422 C C . LEU A 1 184 ? 6.753 -7.532 -13.124 1.00 95.06 184 LEU A C 1
ATOM 1424 O O . LEU A 1 184 ? 7.239 -8.489 -12.519 1.00 95.06 184 LEU A O 1
ATOM 1428 N N . LYS A 1 185 ? 6.667 -7.505 -14.457 1.00 94.06 185 LYS A N 1
ATOM 1429 C CA . LYS A 1 185 ? 7.104 -8.608 -15.325 1.00 94.06 185 LYS A CA 1
ATOM 1430 C C . LYS A 1 185 ? 8.603 -8.913 -15.206 1.00 94.06 185 LYS A C 1
ATOM 1432 O O . LYS A 1 185 ? 9.005 -10.067 -15.343 1.00 94.06 185 LYS A O 1
ATOM 1437 N N . ILE A 1 186 ? 9.449 -7.932 -14.854 1.00 94.25 186 ILE A N 1
ATOM 1438 C CA . ILE A 1 186 ? 10.869 -8.200 -14.536 1.00 94.25 186 ILE A CA 1
ATOM 1439 C C . ILE A 1 186 ? 11.001 -9.182 -13.361 1.00 94.25 186 ILE A C 1
ATOM 1441 O O . ILE A 1 186 ? 11.895 -10.032 -13.360 1.00 94.25 186 ILE A O 1
ATOM 1445 N N . THR A 1 187 ? 10.106 -9.100 -12.372 1.00 93.19 187 THR A N 1
ATOM 1446 C CA . THR A 1 187 ? 10.174 -9.939 -11.166 1.00 93.19 187 THR A CA 1
ATOM 1447 C C . THR A 1 187 ? 9.966 -11.429 -11.453 1.00 93.19 187 THR A C 1
ATOM 1449 O O . THR A 1 187 ? 10.417 -12.257 -10.665 1.00 93.19 187 THR A O 1
ATOM 1452 N N . GLU A 1 188 ? 9.375 -11.785 -12.600 1.00 91.50 188 GLU A N 1
ATOM 1453 C CA . GLU A 1 188 ? 9.188 -13.178 -13.026 1.00 91.50 188 GLU A CA 1
ATOM 1454 C C . GLU A 1 188 ? 10.512 -13.871 -13.381 1.00 91.50 188 GLU A C 1
ATOM 1456 O O . GLU A 1 188 ? 10.683 -15.067 -13.142 1.00 91.50 188 GLU A O 1
ATOM 1461 N N . TYR A 1 189 ? 11.473 -13.137 -13.954 1.00 92.12 189 TYR A N 1
ATOM 1462 C CA . TYR A 1 189 ? 12.779 -13.685 -14.345 1.00 92.12 189 TYR A CA 1
ATOM 1463 C C . TYR A 1 189 ? 13.948 -13.184 -13.491 1.00 92.12 189 TYR A C 1
ATOM 1465 O O . TYR A 1 189 ? 15.034 -13.763 -13.567 1.00 92.12 189 TYR A O 1
ATOM 1473 N N . LEU A 1 190 ? 13.747 -12.148 -12.672 1.00 92.31 190 LEU A N 1
ATOM 1474 C CA . LEU A 1 190 ? 14.700 -11.674 -11.669 1.00 92.31 190 LEU A CA 1
ATOM 1475 C C . LEU A 1 190 ? 13.976 -11.436 -10.326 1.00 92.31 190 LEU A C 1
ATOM 1477 O O . LEU A 1 190 ? 13.693 -10.293 -9.967 1.00 92.31 190 LEU A O 1
ATOM 1481 N N . PRO A 1 191 ? 13.683 -12.494 -9.549 1.00 90.69 191 PRO A N 1
ATOM 1482 C CA . PRO A 1 191 ? 12.917 -12.370 -8.304 1.00 90.69 191 PRO A CA 1
ATOM 1483 C C . PRO A 1 191 ? 13.645 -11.568 -7.211 1.00 90.69 191 PRO A C 1
ATOM 1485 O O . PRO A 1 191 ? 13.009 -11.026 -6.313 1.00 90.69 191 PRO A O 1
ATOM 1488 N N . GLU A 1 192 ? 14.973 -11.436 -7.295 1.00 91.00 192 GLU A N 1
ATOM 1489 C CA . GLU A 1 192 ? 15.800 -10.712 -6.317 1.00 91.00 192 GLU A CA 1
ATOM 1490 C C . GLU A 1 192 ? 15.419 -9.229 -6.172 1.00 91.00 192 GLU A C 1
ATOM 1492 O O . GLU A 1 192 ? 15.588 -8.657 -5.098 1.00 91.00 192 GLU A O 1
ATOM 1497 N N . ILE A 1 193 ? 14.868 -8.613 -7.225 1.00 93.62 193 ILE A N 1
ATOM 1498 C CA . ILE A 1 193 ? 14.470 -7.197 -7.213 1.00 93.62 193 ILE A CA 1
ATOM 1499 C C . ILE A 1 193 ? 13.008 -6.979 -6.793 1.00 93.62 193 ILE A C 1
ATOM 1501 O O . ILE A 1 193 ? 12.551 -5.836 -6.779 1.00 93.62 193 ILE A O 1
ATOM 1505 N N . GLN A 1 194 ? 12.265 -8.043 -6.451 1.00 94.56 194 GLN A N 1
ATOM 1506 C CA . GLN A 1 194 ? 10.833 -7.976 -6.126 1.00 94.56 194 GLN A CA 1
ATOM 1507 C C . GLN A 1 194 ? 10.542 -6.907 -5.061 1.00 94.56 194 GLN A C 1
ATOM 1509 O O . GLN A 1 194 ? 9.616 -6.112 -5.221 1.00 94.56 194 GLN A O 1
ATOM 1514 N N . PHE A 1 195 ? 11.362 -6.836 -4.006 1.00 95.19 195 PHE A N 1
ATOM 1515 C CA . PHE A 1 195 ? 11.203 -5.829 -2.956 1.00 95.19 195 PHE A CA 1
ATOM 1516 C C . PHE A 1 195 ? 11.388 -4.397 -3.466 1.00 95.19 195 PHE A C 1
ATOM 1518 O O . PHE A 1 195 ? 10.582 -3.531 -3.137 1.00 95.19 195 PHE A O 1
ATOM 1525 N N . ASP A 1 196 ? 12.422 -4.134 -4.266 1.00 95.25 196 ASP A N 1
ATOM 1526 C CA . ASP A 1 196 ? 12.693 -2.792 -4.787 1.00 95.25 196 ASP A CA 1
ATOM 1527 C C . ASP A 1 196 ? 11.619 -2.325 -5.778 1.00 95.25 196 ASP A C 1
ATOM 1529 O O . ASP A 1 196 ? 11.251 -1.149 -5.757 1.00 95.25 196 ASP A O 1
ATOM 1533 N N . VAL A 1 197 ? 11.089 -3.241 -6.598 1.00 96.44 197 VAL A N 1
ATOM 1534 C CA . VAL A 1 197 ? 9.990 -2.971 -7.540 1.00 96.44 197 VAL A CA 1
ATOM 1535 C C . VAL A 1 197 ? 8.713 -2.604 -6.789 1.00 96.44 197 VAL A C 1
ATOM 1537 O O . VAL A 1 197 ? 8.176 -1.517 -6.995 1.00 96.44 197 VAL A O 1
ATOM 1540 N N . TRP A 1 198 ? 8.260 -3.451 -5.860 1.00 96.88 198 TRP A N 1
ATOM 1541 C CA . TRP A 1 198 ? 7.053 -3.167 -5.079 1.00 96.88 198 TRP A CA 1
ATOM 1542 C C . TRP A 1 198 ? 7.204 -1.935 -4.201 1.00 96.88 198 TRP A C 1
ATOM 1544 O O . TRP A 1 198 ? 6.271 -1.146 -4.079 1.00 96.88 198 TRP A O 1
ATOM 1554 N N . LYS A 1 199 ? 8.392 -1.725 -3.628 1.00 95.75 199 LYS A N 1
ATOM 1555 C CA . LYS A 1 199 ? 8.701 -0.492 -2.912 1.00 95.75 199 LYS A CA 1
ATOM 1556 C C . LYS A 1 199 ? 8.538 0.730 -3.816 1.00 95.75 199 LYS A C 1
ATOM 1558 O O . LYS A 1 199 ? 7.981 1.718 -3.354 1.00 95.75 199 LYS A O 1
ATOM 1563 N N . MET A 1 200 ? 9.032 0.686 -5.056 1.00 95.69 200 MET A N 1
ATOM 1564 C CA . MET A 1 200 ? 8.898 1.797 -6.005 1.00 95.69 200 MET A CA 1
ATOM 1565 C C . MET A 1 200 ? 7.429 2.114 -6.279 1.00 95.69 200 MET A C 1
ATOM 1567 O O . MET A 1 200 ? 6.993 3.229 -6.017 1.00 95.69 200 MET A O 1
ATOM 1571 N N . ILE A 1 201 ? 6.670 1.107 -6.716 1.00 96.75 201 ILE A N 1
ATOM 1572 C CA . ILE A 1 201 ? 5.256 1.242 -7.082 1.00 96.75 201 ILE A CA 1
ATOM 1573 C C . ILE A 1 201 ? 4.445 1.770 -5.896 1.00 96.75 201 ILE A C 1
ATOM 1575 O O . ILE A 1 201 ? 3.774 2.791 -6.008 1.00 96.75 201 ILE A O 1
ATOM 1579 N N . VAL A 1 202 ? 4.551 1.122 -4.730 1.00 96.31 202 VAL A N 1
ATOM 1580 C CA . VAL A 1 202 ? 3.799 1.535 -3.537 1.00 96.31 202 VAL A CA 1
ATOM 1581 C C . VAL A 1 202 ? 4.236 2.910 -3.035 1.00 96.31 202 VAL A C 1
ATOM 1583 O O . VAL A 1 202 ? 3.389 3.644 -2.543 1.00 96.31 202 VAL A O 1
ATOM 1586 N N . SER A 1 203 ? 5.508 3.307 -3.171 1.00 94.81 203 SER A N 1
ATOM 1587 C CA . SER A 1 203 ? 5.900 4.681 -2.811 1.00 94.81 203 SER A CA 1
ATOM 1588 C C . SER A 1 203 ? 5.175 5.705 -3.680 1.00 94.81 203 SER A C 1
ATOM 1590 O O . SER A 1 203 ? 4.677 6.688 -3.147 1.00 94.81 203 SER A O 1
ATOM 1592 N N . THR A 1 204 ? 5.065 5.452 -4.987 1.00 95.25 204 THR A N 1
ATOM 1593 C CA . THR A 1 204 ? 4.327 6.328 -5.904 1.00 95.25 204 THR A CA 1
ATOM 1594 C C . THR A 1 204 ? 2.839 6.368 -5.560 1.00 95.25 204 THR A C 1
ATOM 1596 O O . THR A 1 204 ? 2.269 7.451 -5.485 1.00 95.25 204 THR A O 1
ATOM 1599 N N . VAL A 1 205 ? 2.223 5.211 -5.287 1.00 95.69 205 VAL A N 1
ATOM 1600 C CA . VAL A 1 205 ? 0.813 5.127 -4.866 1.00 95.69 205 VAL A CA 1
ATOM 1601 C C . VAL A 1 205 ? 0.584 5.904 -3.571 1.00 95.69 205 VAL A C 1
ATOM 1603 O O . VAL A 1 205 ? -0.348 6.689 -3.502 1.00 95.69 205 VAL A O 1
ATOM 1606 N N . VAL A 1 206 ? 1.448 5.746 -2.563 1.00 95.56 206 VAL A N 1
ATOM 1607 C CA . VAL A 1 206 ? 1.355 6.500 -1.301 1.00 95.56 206 VAL A CA 1
ATOM 1608 C C . VAL A 1 206 ? 1.518 8.003 -1.535 1.00 95.56 206 VAL A C 1
ATOM 1610 O O . VAL A 1 206 ? 0.820 8.784 -0.902 1.00 95.56 206 VAL A O 1
ATOM 1613 N N . SER A 1 207 ? 2.413 8.427 -2.431 1.00 94.25 207 SER A N 1
ATOM 1614 C CA . SER A 1 207 ? 2.557 9.846 -2.771 1.00 94.25 207 SER A CA 1
ATOM 1615 C C . SER A 1 207 ? 1.302 10.417 -3.434 1.00 94.25 207 SER A C 1
ATOM 1617 O O . SER A 1 207 ? 0.870 11.488 -3.026 1.00 94.25 207 SER A O 1
ATOM 1619 N N . LEU A 1 208 ? 0.697 9.693 -4.383 1.00 93.50 208 LEU A N 1
ATOM 1620 C CA . LEU A 1 208 ? -0.572 10.084 -5.013 1.00 93.50 208 LEU A CA 1
ATOM 1621 C C . LEU A 1 208 ? -1.724 10.125 -4.001 1.00 93.50 208 LEU A C 1
ATOM 1623 O O . LEU A 1 208 ? -2.512 11.058 -4.011 1.00 93.50 208 LEU A O 1
ATOM 1627 N N . ASP A 1 209 ? -1.795 9.139 -3.106 1.00 93.81 209 ASP A N 1
ATOM 1628 C CA . ASP A 1 209 ? -2.814 9.034 -2.051 1.00 93.81 209 ASP A CA 1
ATOM 1629 C C . ASP A 1 209 ? -2.724 10.209 -1.060 1.00 93.81 209 ASP A C 1
ATOM 1631 O O . ASP A 1 209 ? -3.731 10.814 -0.712 1.00 93.81 209 ASP A O 1
ATOM 1635 N N . VAL A 1 210 ? -1.507 10.609 -0.667 1.00 92.94 210 VAL A N 1
ATOM 1636 C CA . VAL A 1 210 ? -1.290 11.800 0.176 1.00 92.94 210 VAL A CA 1
ATOM 1637 C C . VAL A 1 210 ? -1.620 13.095 -0.570 1.00 92.94 210 VAL A C 1
ATOM 1639 O O . VAL A 1 210 ? -2.164 14.016 0.033 1.00 92.94 210 VAL A O 1
ATOM 1642 N N . GLU A 1 211 ? -1.289 13.196 -1.859 1.00 91.56 211 GLU A N 1
ATOM 1643 C CA . GLU A 1 211 ? -1.623 14.372 -2.674 1.00 91.56 211 GLU A CA 1
ATOM 1644 C C . GLU A 1 211 ? -3.141 14.524 -2.832 1.00 91.56 211 GLU A C 1
ATOM 1646 O O . GLU A 1 211 ? -3.659 15.612 -2.597 1.00 91.56 211 GLU A O 1
ATOM 1651 N N . LEU A 1 212 ? -3.849 13.420 -3.102 1.00 89.62 212 LEU A N 1
ATOM 1652 C CA . LEU A 1 212 ? -5.311 13.373 -3.129 1.00 89.62 212 LEU A CA 1
ATOM 1653 C C . LEU A 1 212 ? -5.906 13.751 -1.770 1.00 89.62 212 LEU A C 1
ATOM 1655 O O . LEU A 1 212 ? -6.859 14.511 -1.708 1.00 89.62 212 LEU A O 1
ATOM 1659 N N . GLN A 1 213 ? -5.349 13.253 -0.664 1.00 87.25 213 GLN A N 1
ATOM 1660 C CA . GLN A 1 213 ? -5.847 13.617 0.662 1.00 87.25 213 GLN A CA 1
ATOM 1661 C C . GLN A 1 213 ? -5.781 15.133 0.896 1.00 87.25 213 GLN A C 1
ATOM 1663 O O . GLN A 1 213 ? -6.749 15.709 1.381 1.00 87.25 213 GLN A O 1
ATOM 1668 N N . ASN A 1 214 ? -4.665 15.770 0.537 1.00 88.12 214 ASN A N 1
ATOM 1669 C CA . ASN A 1 214 ? -4.519 17.215 0.706 1.00 88.12 214 ASN A CA 1
ATOM 1670 C C . ASN A 1 214 ? -5.487 17.996 -0.192 1.00 88.12 214 ASN A C 1
ATOM 1672 O O . ASN A 1 214 ? -5.962 19.041 0.229 1.00 88.12 214 ASN A O 1
ATOM 1676 N N . SER A 1 215 ? -5.773 17.505 -1.405 1.00 85.69 215 SER A N 1
ATOM 1677 C CA . SER A 1 215 ? -6.717 18.171 -2.309 1.00 85.69 215 SER A CA 1
ATOM 1678 C C . SER A 1 215 ? -8.163 18.031 -1.832 1.00 85.69 215 SER A C 1
ATOM 1680 O O . SER A 1 215 ? -8.932 18.977 -1.932 1.00 85.69 215 SER A O 1
ATOM 1682 N N . VAL A 1 216 ? -8.520 16.881 -1.254 1.00 85.25 216 VAL A N 1
ATOM 1683 C CA . VAL A 1 216 ? -9.847 16.646 -0.670 1.00 85.25 216 VAL A CA 1
ATOM 1684 C C . VAL A 1 216 ? -10.118 17.574 0.516 1.00 85.25 216 VAL A C 1
ATOM 1686 O O . VAL A 1 216 ? -11.244 18.016 0.684 1.00 85.25 216 VAL A O 1
ATOM 1689 N N . ASP A 1 217 ? -9.101 17.910 1.312 1.00 82.00 217 ASP A N 1
ATOM 1690 C CA . ASP A 1 217 ? -9.254 18.842 2.437 1.00 82.00 217 ASP A CA 1
ATOM 1691 C C . ASP A 1 217 ? -9.556 20.298 1.981 1.00 82.00 217 ASP A C 1
ATOM 1693 O O . ASP A 1 217 ? -9.907 21.137 2.814 1.00 82.00 217 ASP A O 1
ATOM 1697 N N . GLU A 1 218 ? -9.415 20.611 0.683 1.00 82.75 218 GLU A N 1
ATOM 1698 C CA . GLU A 1 218 ? -9.680 21.930 0.078 1.00 82.75 218 GLU A CA 1
ATOM 1699 C C . GLU A 1 218 ? -11.043 22.023 -0.644 1.00 82.75 218 GLU A C 1
ATOM 1701 O O . GLU A 1 218 ? -11.423 23.117 -1.067 1.00 82.75 218 GLU A O 1
ATOM 1706 N N . VAL A 1 219 ? -11.767 20.906 -0.789 1.00 83.94 219 VAL A N 1
ATOM 1707 C CA . VAL A 1 219 ? -13.031 20.794 -1.541 1.00 83.94 219 VAL A CA 1
ATOM 1708 C C . VAL A 1 219 ? -14.186 20.475 -0.584 1.00 83.94 219 VAL A C 1
ATOM 1710 O O . VAL A 1 219 ? -14.013 19.688 0.346 1.00 83.94 219 VAL A O 1
ATOM 1713 N N . ASP A 1 220 ? -15.364 21.070 -0.798 1.00 84.81 220 ASP A N 1
ATOM 1714 C CA . ASP A 1 220 ? -16.548 20.796 0.027 1.00 84.81 220 ASP A CA 1
ATOM 1715 C C . ASP A 1 220 ? -17.151 19.408 -0.291 1.00 84.81 220 ASP A C 1
ATOM 1717 O O . ASP A 1 220 ? -17.065 18.918 -1.417 1.00 84.81 220 ASP A O 1
ATOM 1721 N N . ASP A 1 221 ? -17.805 18.775 0.693 1.00 82.12 221 ASP A N 1
ATOM 1722 C CA . ASP A 1 221 ? -18.305 17.389 0.588 1.00 82.12 221 ASP A CA 1
ATOM 1723 C C . ASP A 1 221 ? -19.266 17.158 -0.605 1.00 82.12 221 ASP A C 1
ATOM 1725 O O . ASP A 1 221 ? -19.236 16.090 -1.214 1.00 82.12 221 ASP A O 1
ATOM 1729 N N . GLU A 1 222 ? -20.106 18.144 -0.958 1.00 79.25 222 GLU A N 1
ATOM 1730 C CA . GLU A 1 222 ? -21.076 18.028 -2.066 1.00 79.25 222 GLU A CA 1
ATOM 1731 C C . GLU A 1 222 ? -20.380 17.909 -3.433 1.00 79.25 222 GLU A C 1
ATOM 1733 O O . GLU A 1 222 ? -20.717 17.027 -4.223 1.00 79.25 222 GLU A O 1
ATOM 1738 N N . ASP A 1 223 ? -19.379 18.755 -3.689 1.00 81.06 223 ASP A N 1
ATOM 1739 C CA . ASP A 1 223 ? -18.620 18.746 -4.945 1.00 81.06 223 ASP A CA 1
ATOM 1740 C C . ASP A 1 223 ? -17.623 17.577 -4.989 1.00 81.06 223 ASP A C 1
ATOM 1742 O O . ASP A 1 223 ? -17.298 17.055 -6.058 1.00 81.06 223 ASP A O 1
ATOM 1746 N N . LEU A 1 224 ? -17.137 17.143 -3.822 1.00 80.31 224 LEU A N 1
ATOM 1747 C CA . LEU A 1 224 ? -16.275 15.976 -3.695 1.00 80.31 224 LEU A CA 1
ATOM 1748 C C . LEU A 1 224 ? -16.990 14.701 -4.151 1.00 80.31 224 LEU A C 1
ATOM 1750 O O . LEU A 1 224 ? -16.415 13.934 -4.923 1.00 80.31 224 LEU A O 1
ATOM 1754 N N . ASP A 1 225 ? -18.220 14.470 -3.689 1.00 77.75 225 ASP A N 1
ATOM 1755 C CA . ASP A 1 225 ? -19.001 13.294 -4.085 1.00 77.75 225 ASP A CA 1
ATOM 1756 C C . ASP A 1 225 ? -19.220 13.270 -5.608 1.00 77.75 225 ASP A C 1
ATOM 1758 O O . ASP A 1 225 ? -19.016 12.236 -6.248 1.00 77.75 225 ASP A O 1
ATOM 1762 N N . GLU A 1 226 ? -19.527 14.422 -6.215 1.00 76.88 226 GLU A N 1
ATOM 1763 C CA . GLU A 1 226 ? -19.648 14.555 -7.671 1.00 76.88 226 GLU A CA 1
ATOM 1764 C C . GLU A 1 226 ? -18.320 14.262 -8.396 1.00 76.88 226 GLU A C 1
ATOM 1766 O O . GLU A 1 226 ? -18.291 13.487 -9.357 1.00 76.88 226 GLU A O 1
ATOM 1771 N N . ALA A 1 227 ? -17.200 14.810 -7.914 1.00 77.12 227 ALA A N 1
ATOM 1772 C CA . ALA A 1 227 ? -15.880 14.577 -8.503 1.00 77.12 227 ALA A CA 1
ATOM 1773 C C . ALA A 1 227 ? -15.447 13.101 -8.450 1.00 77.12 227 ALA A C 1
ATOM 1775 O O . ALA A 1 227 ? -14.710 12.642 -9.325 1.00 77.12 227 ALA A O 1
ATOM 1776 N N . LEU A 1 228 ? -15.893 12.357 -7.434 1.00 75.88 228 LEU A N 1
ATOM 1777 C CA . LEU A 1 228 ? -15.592 10.935 -7.262 1.00 75.88 228 LEU A CA 1
ATOM 1778 C C . LEU A 1 228 ? -16.520 10.033 -8.102 1.00 75.88 228 LEU A C 1
ATOM 1780 O O . LEU A 1 228 ? -16.083 8.973 -8.566 1.00 75.88 228 LEU A O 1
ATOM 1784 N N . ASP A 1 229 ? -17.764 10.458 -8.341 1.00 68.50 229 ASP A N 1
ATOM 1785 C CA . ASP A 1 229 ? -18.760 9.712 -9.124 1.00 68.50 229 ASP A CA 1
ATOM 1786 C C . ASP A 1 229 ? -18.556 9.819 -10.648 1.00 68.50 229 ASP A C 1
ATOM 1788 O O . ASP A 1 229 ? -18.825 8.851 -11.367 1.00 68.50 229 ASP A O 1
ATOM 1792 N N . GLN A 1 230 ? -18.022 10.940 -11.150 1.00 61.22 230 GLN A N 1
ATOM 1793 C CA . GLN A 1 230 ? -17.828 11.218 -12.588 1.00 61.22 230 GLN A CA 1
ATOM 1794 C C . GLN A 1 230 ? -16.682 10.434 -13.266 1.00 61.22 230 GLN A C 1
ATOM 1796 O O . GLN A 1 230 ? -16.296 10.742 -14.390 1.00 61.22 230 GLN A O 1
ATOM 1801 N N . THR A 1 231 ? -16.124 9.408 -12.621 1.00 56.25 231 THR A N 1
ATOM 1802 C CA . THR A 1 231 ? -14.975 8.640 -13.144 1.00 56.25 231 THR A CA 1
ATOM 1803 C C . THR A 1 231 ? -15.273 7.774 -14.379 1.00 56.25 231 THR A C 1
ATOM 1805 O O . THR A 1 231 ? -14.330 7.219 -14.939 1.00 56.25 231 THR A O 1
ATOM 1808 N N . ASP A 1 232 ? -16.536 7.680 -14.818 1.00 51.41 232 ASP A N 1
ATOM 1809 C CA . ASP A 1 232 ? -16.960 6.844 -15.954 1.00 51.41 232 ASP A CA 1
ATOM 1810 C C . ASP A 1 232 ? -17.402 7.633 -17.207 1.00 51.41 232 ASP A C 1
ATOM 1812 O O . ASP A 1 232 ? -17.417 7.049 -18.283 1.00 51.41 232 ASP A O 1
ATOM 1816 N N . GLU A 1 233 ? -17.795 8.913 -17.111 1.00 47.75 233 GLU A N 1
ATOM 1817 C CA . GLU A 1 233 ? -18.438 9.610 -18.250 1.00 47.75 233 GLU A CA 1
ATOM 1818 C C . GLU A 1 233 ? -17.438 10.209 -19.258 1.00 47.75 233 GLU A C 1
ATOM 1820 O O . GLU A 1 233 ? -17.775 10.350 -20.426 1.00 47.75 233 GLU A O 1
ATOM 1825 N N . GLU A 1 234 ? -16.194 10.486 -18.852 1.00 49.22 234 GLU A N 1
ATOM 1826 C CA . GLU A 1 234 ? -15.167 11.067 -19.741 1.00 49.22 234 GLU A CA 1
ATOM 1827 C C . GLU A 1 234 ? -14.369 10.004 -20.531 1.00 49.22 234 GLU A C 1
ATOM 1829 O O . GLU A 1 234 ? -13.747 10.338 -21.535 1.00 49.22 234 GLU A O 1
ATOM 1834 N N . GLU A 1 235 ? -14.421 8.715 -20.147 1.00 47.38 235 GLU A N 1
ATOM 1835 C CA . GLU A 1 235 ? -13.747 7.629 -20.895 1.00 47.38 235 GLU A CA 1
ATOM 1836 C C . GLU A 1 235 ? -14.414 7.334 -22.253 1.00 47.38 235 GLU A C 1
ATOM 1838 O O . GLU A 1 235 ? -13.765 6.771 -23.129 1.00 47.38 235 GLU A O 1
ATOM 1843 N N . GLU A 1 236 ? -15.683 7.715 -22.453 1.00 41.12 236 GLU A N 1
ATOM 1844 C CA . GLU A 1 236 ? -16.352 7.596 -23.761 1.00 41.12 236 GLU A CA 1
ATOM 1845 C C . GLU A 1 236 ? -16.129 8.828 -24.659 1.00 41.12 236 GLU A C 1
ATOM 1847 O O . GLU A 1 236 ? -16.254 8.706 -25.874 1.00 41.12 236 GLU A O 1
ATOM 1852 N N . GLU A 1 237 ? -15.778 9.995 -24.101 1.00 39.09 237 GLU A N 1
ATOM 1853 C CA . GLU A 1 237 ? -15.602 11.234 -24.878 1.00 39.09 237 GLU A CA 1
ATOM 1854 C C . GLU A 1 237 ? -14.157 11.422 -25.381 1.00 39.09 237 GLU A C 1
ATOM 1856 O O . GLU A 1 237 ? -13.971 11.854 -26.517 1.00 39.09 237 GLU A O 1
ATOM 1861 N N . GLU A 1 238 ? -13.130 11.021 -24.613 1.00 40.88 238 GLU A N 1
ATOM 1862 C CA . GLU A 1 238 ? -11.726 11.124 -25.066 1.00 40.88 238 GLU A CA 1
ATOM 1863 C C . GLU A 1 238 ? -11.374 10.132 -26.200 1.00 40.88 238 GLU A C 1
ATOM 1865 O O . GLU A 1 238 ? -10.485 10.419 -26.997 1.00 40.88 238 GLU A O 1
ATOM 1870 N N . GLU A 1 239 ? -12.080 8.997 -26.342 1.00 38.66 239 GLU A N 1
ATOM 1871 C CA . GLU A 1 239 ? -11.872 8.072 -27.476 1.00 38.66 239 GLU A CA 1
ATOM 1872 C C . GLU A 1 239 ? -12.494 8.576 -28.800 1.00 38.66 239 GLU A C 1
ATOM 1874 O O . GLU A 1 239 ? -12.111 8.084 -29.864 1.00 38.66 239 GLU A O 1
ATOM 1879 N N . GLU A 1 240 ? -13.423 9.547 -28.776 1.00 35.03 240 GLU A N 1
ATOM 1880 C CA . GLU A 1 240 ? -14.038 10.105 -29.998 1.00 35.03 240 GLU A CA 1
ATOM 1881 C C . GLU A 1 240 ? -13.325 11.362 -30.542 1.00 35.03 240 GLU A C 1
ATOM 1883 O O . GLU A 1 240 ? -13.502 11.685 -31.718 1.00 35.03 240 GLU A O 1
ATOM 1888 N N . GLU A 1 241 ? -12.490 12.056 -29.756 1.00 35.62 241 GLU A N 1
ATOM 1889 C CA . GLU A 1 241 ? -11.784 13.269 -30.224 1.00 35.62 241 GLU A CA 1
ATOM 1890 C C . GLU A 1 241 ? -10.489 12.987 -31.021 1.00 35.62 241 GLU A C 1
ATOM 1892 O O . GLU A 1 241 ? -9.999 13.876 -31.718 1.00 35.62 241 GLU A O 1
ATOM 1897 N N . ASP A 1 242 ? -9.979 11.750 -31.018 1.00 37.75 242 ASP A N 1
ATOM 1898 C CA . ASP A 1 242 ? -8.758 11.351 -31.745 1.00 37.75 242 ASP A CA 1
ATOM 1899 C C . ASP A 1 242 ? -8.997 10.935 -33.225 1.00 37.75 242 ASP A C 1
ATOM 1901 O O . ASP A 1 242 ? -8.051 10.541 -33.915 1.00 37.75 242 ASP A O 1
ATOM 1905 N N . GLU A 1 243 ? -10.231 11.017 -33.759 1.00 40.22 243 GLU A N 1
ATOM 1906 C CA . GLU A 1 243 ? -10.552 10.640 -35.159 1.00 40.22 243 GLU A CA 1
ATOM 1907 C C . GLU A 1 243 ? -10.738 11.807 -36.162 1.00 40.22 243 GLU A C 1
ATOM 1909 O O . GLU A 1 243 ? -11.024 11.545 -37.332 1.00 40.22 243 GLU A O 1
ATOM 1914 N N . GLU A 1 244 ? -10.507 13.074 -35.801 1.00 35.44 244 GLU A N 1
ATOM 1915 C CA . GLU A 1 244 ? -10.623 14.205 -36.751 1.00 35.44 244 GLU A CA 1
ATOM 1916 C C . GLU A 1 244 ? -9.277 14.950 -36.929 1.00 35.44 244 GLU A C 1
ATOM 1918 O O . GLU A 1 244 ? -9.081 16.067 -36.448 1.00 35.44 244 GLU A O 1
ATOM 1923 N N . GLU A 1 245 ? -8.333 14.325 -37.648 1.00 41.06 245 GLU A N 1
ATOM 1924 C CA . GLU A 1 245 ? -7.212 15.028 -38.298 1.00 41.06 245 GLU A CA 1
ATOM 1925 C C . GLU A 1 245 ? -7.666 15.711 -39.610 1.00 41.06 245 GLU A C 1
ATOM 1927 O O . GLU A 1 245 ? -8.370 15.114 -40.427 1.00 41.06 245 GLU A O 1
ATOM 1932 N N . ASP A 1 246 ? -7.119 16.915 -39.817 1.00 41.31 246 ASP A N 1
ATOM 1933 C CA . ASP A 1 246 ? -6.810 17.597 -41.085 1.00 41.31 246 ASP A CA 1
ATOM 1934 C C . ASP A 1 246 ? -7.937 18.203 -41.954 1.00 41.31 246 ASP A C 1
ATOM 1936 O O . ASP A 1 246 ? -8.686 17.511 -42.638 1.00 41.31 246 ASP A O 1
ATOM 1940 N N . ASP A 1 247 ? -7.923 19.540 -42.066 1.00 38.56 247 ASP A N 1
ATOM 1941 C CA . ASP A 1 247 ? -7.887 20.218 -43.374 1.00 38.56 247 ASP A CA 1
ATOM 1942 C C . ASP A 1 247 ? -7.369 21.675 -43.238 1.00 38.56 247 ASP A C 1
ATOM 1944 O O . ASP A 1 247 ? -7.903 22.496 -42.490 1.00 38.56 247 ASP A O 1
ATOM 1948 N N . ASP A 1 248 ? -6.288 21.917 -43.983 1.00 45.44 248 ASP A N 1
ATOM 1949 C CA . ASP A 1 248 ? -5.614 23.137 -44.456 1.00 45.44 248 ASP A CA 1
ATOM 1950 C C . ASP A 1 248 ? -6.336 24.508 -44.345 1.00 45.44 248 ASP A C 1
ATOM 1952 O O . ASP A 1 248 ? -7.514 24.650 -44.668 1.00 45.44 248 ASP A O 1
ATOM 1956 N N . ASP A 1 249 ? -5.588 25.577 -44.026 1.00 40.34 249 ASP A N 1
ATOM 1957 C CA . ASP A 1 249 ? -5.102 26.517 -45.061 1.00 40.34 249 ASP A CA 1
ATOM 1958 C C . ASP A 1 249 ? -4.280 27.693 -44.481 1.00 40.34 249 ASP A C 1
ATOM 1960 O O . ASP A 1 249 ? -4.599 28.288 -43.448 1.00 40.34 249 ASP A O 1
ATOM 1964 N N . ASP A 1 250 ? -3.219 28.003 -45.228 1.00 47.09 250 ASP A N 1
ATOM 1965 C CA . ASP A 1 250 ? -2.323 29.160 -45.170 1.00 47.09 250 ASP A CA 1
ATOM 1966 C C . ASP A 1 250 ? -3.054 30.521 -45.121 1.00 47.09 250 ASP A C 1
ATOM 1968 O O . ASP A 1 250 ? -4.087 30.707 -45.761 1.00 47.09 250 ASP A O 1
ATOM 1972 N N . ASP A 1 251 ? -2.451 31.525 -44.473 1.00 42.50 251 ASP A N 1
ATOM 1973 C CA . ASP A 1 251 ? -1.986 32.707 -45.218 1.00 42.50 251 ASP A CA 1
ATOM 1974 C C . ASP A 1 251 ? -1.091 33.628 -44.366 1.00 42.50 251 ASP A C 1
ATOM 1976 O O . ASP A 1 251 ? -1.344 33.913 -43.191 1.00 42.50 251 ASP A O 1
ATOM 1980 N N . ASP A 1 252 ? -0.030 34.063 -45.040 1.00 45.06 252 ASP A N 1
ATOM 1981 C CA . ASP A 1 252 ? 1.003 35.026 -44.676 1.00 45.06 252 ASP A CA 1
ATOM 1982 C C . ASP A 1 252 ? 0.465 36.363 -44.126 1.00 45.06 252 ASP A C 1
ATOM 1984 O O . ASP A 1 252 ? -0.594 36.840 -44.525 1.00 45.06 252 ASP A O 1
ATOM 1988 N N . ASP A 1 253 ? 1.268 37.044 -43.301 1.00 43.69 253 ASP A N 1
ATOM 1989 C CA . ASP A 1 253 ? 1.775 38.367 -43.699 1.00 43.69 253 ASP A CA 1
ATOM 1990 C C . ASP A 1 253 ? 2.883 38.863 -42.750 1.00 43.69 253 ASP A C 1
ATOM 1992 O O . ASP A 1 253 ? 2.695 39.100 -41.553 1.00 43.69 253 ASP A O 1
ATOM 1996 N N . GLU A 1 254 ? 4.065 39.021 -43.344 1.00 49.41 254 GLU A N 1
ATOM 1997 C CA . GLU A 1 254 ? 5.246 39.706 -42.826 1.00 49.41 254 GLU A CA 1
ATOM 1998 C C . GLU A 1 254 ? 4.960 41.199 -42.579 1.00 49.41 254 GLU A C 1
ATOM 2000 O O . GLU A 1 254 ? 4.276 41.831 -43.380 1.00 49.41 254 GLU A O 1
ATOM 2005 N N . HIS A 1 255 ? 5.575 41.802 -41.554 1.00 42.81 255 HIS A N 1
ATOM 2006 C CA . HIS A 1 255 ? 6.169 43.140 -41.686 1.00 42.81 255 HIS A CA 1
ATOM 2007 C C . HIS A 1 255 ? 7.154 43.454 -40.544 1.00 42.81 255 HIS A C 1
ATOM 2009 O O . HIS A 1 255 ? 6.772 43.555 -39.378 1.00 42.81 255 HIS A O 1
ATOM 2015 N N . ASP A 1 256 ? 8.421 43.617 -40.939 1.00 49.38 256 ASP A N 1
ATOM 2016 C CA . ASP A 1 256 ? 9.497 44.334 -40.242 1.00 49.38 256 ASP A CA 1
ATOM 2017 C C . ASP A 1 256 ? 9.089 45.783 -39.904 1.00 49.38 256 ASP A C 1
ATOM 2019 O O . ASP A 1 256 ? 8.395 46.425 -40.695 1.00 49.38 256 ASP A O 1
ATOM 2023 N N . ASP A 1 257 ? 9.563 46.320 -38.776 1.00 40.62 257 ASP A N 1
ATOM 2024 C CA . ASP A 1 257 ? 10.585 47.386 -38.767 1.00 40.62 257 ASP A CA 1
ATOM 2025 C C . ASP A 1 257 ? 10.864 47.893 -37.335 1.00 40.62 257 ASP A C 1
ATOM 2027 O O . ASP A 1 257 ? 9.967 48.064 -36.506 1.00 40.62 257 ASP A O 1
ATOM 2031 N N . ASP A 1 258 ? 12.155 48.113 -37.090 1.00 51.91 258 ASP A N 1
ATOM 2032 C CA . ASP A 1 258 ? 12.787 48.720 -35.918 1.00 51.91 258 ASP A CA 1
ATOM 2033 C C . ASP A 1 258 ? 12.296 50.159 -35.635 1.00 51.91 258 ASP A C 1
ATOM 2035 O O . ASP A 1 258 ? 11.991 50.898 -36.568 1.00 51.91 258 ASP A O 1
ATOM 2039 N N . ASP A 1 259 ? 12.313 50.595 -34.367 1.00 43.53 259 ASP A N 1
ATOM 2040 C CA . ASP A 1 259 ? 13.022 51.827 -33.960 1.00 43.53 259 ASP A CA 1
ATOM 2041 C C . ASP A 1 259 ? 12.967 52.055 -32.431 1.00 43.53 259 ASP A C 1
ATOM 2043 O O . ASP A 1 259 ? 11.909 52.055 -31.798 1.00 43.53 259 ASP A O 1
ATOM 2047 N N . ASP A 1 260 ? 14.159 52.264 -31.865 1.00 52.34 260 ASP A N 1
ATOM 2048 C CA . ASP A 1 260 ? 14.442 52.760 -30.516 1.00 52.34 260 ASP A CA 1
ATOM 2049 C C . ASP A 1 260 ? 14.037 54.240 -30.374 1.00 52.34 260 ASP A C 1
ATOM 2051 O O . ASP A 1 260 ? 14.539 55.054 -31.144 1.00 52.34 260 ASP A O 1
ATOM 2055 N N . GLU A 1 261 ? 13.304 54.627 -29.321 1.00 43.94 261 GLU A N 1
ATOM 2056 C CA . GLU A 1 261 ? 13.455 55.950 -28.679 1.00 43.94 261 GLU A CA 1
ATOM 2057 C C . GLU A 1 261 ? 13.182 55.844 -27.162 1.00 43.94 261 GLU A C 1
ATOM 2059 O O . GLU A 1 261 ? 12.049 55.654 -26.719 1.00 43.94 261 GLU A O 1
ATOM 2064 N N . ASP A 1 262 ? 14.251 55.975 -26.368 1.00 49.50 262 ASP A N 1
ATOM 2065 C CA . ASP A 1 262 ? 14.203 56.363 -24.954 1.00 49.50 262 ASP A CA 1
ATOM 2066 C C . ASP A 1 262 ? 13.802 57.848 -24.850 1.00 49.50 262 ASP A C 1
ATOM 2068 O O . ASP A 1 262 ? 14.431 58.677 -25.506 1.00 49.50 262 ASP A O 1
ATOM 2072 N N . GLU A 1 263 ? 12.859 58.209 -23.972 1.00 47.38 263 GLU A N 1
ATOM 2073 C CA . GLU A 1 263 ? 12.903 59.469 -23.205 1.00 47.38 263 GLU A CA 1
ATOM 2074 C C . GLU A 1 263 ? 11.942 59.421 -21.995 1.00 47.38 263 GLU A C 1
ATOM 2076 O O . GLU A 1 263 ? 10.815 58.934 -22.075 1.00 47.38 263 GLU A O 1
ATOM 2081 N N . ASP A 1 264 ? 12.469 59.890 -20.863 1.00 47.16 264 ASP A N 1
ATOM 2082 C CA . ASP A 1 264 ? 11.985 59.776 -19.484 1.00 47.16 264 ASP A CA 1
ATOM 2083 C C . ASP A 1 264 ? 10.765 60.659 -19.107 1.00 47.16 264 ASP A C 1
ATOM 2085 O O . ASP A 1 264 ? 10.444 61.640 -19.778 1.00 47.16 264 ASP A O 1
ATOM 2089 N N . ASP A 1 265 ? 10.230 60.348 -17.912 1.00 45.97 265 ASP A N 1
ATOM 2090 C CA . ASP A 1 265 ? 9.525 61.205 -16.933 1.00 45.97 265 ASP A CA 1
ATOM 2091 C C . ASP A 1 265 ? 8.040 61.579 -17.166 1.00 45.97 265 ASP A C 1
ATOM 2093 O O . ASP A 1 265 ? 7.692 62.439 -17.973 1.00 45.97 265 ASP A O 1
ATOM 2097 N N . ASP A 1 266 ? 7.133 60.989 -16.371 1.00 43.53 266 ASP A N 1
ATOM 2098 C CA . ASP A 1 266 ? 6.603 61.624 -15.142 1.00 43.53 266 ASP A CA 1
ATOM 2099 C C . ASP A 1 266 ? 5.379 60.855 -14.579 1.00 43.53 266 ASP A C 1
ATOM 2101 O O . ASP A 1 266 ? 4.370 60.664 -15.256 1.00 43.53 266 ASP A O 1
ATOM 2105 N N . ASP A 1 267 ? 5.506 60.444 -13.313 1.00 48.44 267 ASP A N 1
ATOM 2106 C CA . ASP A 1 267 ? 4.486 60.247 -12.269 1.00 48.44 267 ASP A CA 1
ATOM 2107 C C . ASP A 1 267 ? 3.006 60.027 -12.672 1.00 48.44 267 ASP A C 1
ATOM 2109 O O . ASP A 1 267 ? 2.257 60.979 -12.901 1.00 48.44 267 ASP A O 1
ATOM 2113 N N . ASP A 1 268 ? 2.518 58.790 -12.509 1.00 45.91 268 ASP A N 1
ATOM 2114 C CA . ASP A 1 268 ? 1.227 58.587 -11.839 1.00 45.91 268 ASP A CA 1
ATOM 2115 C C . ASP A 1 268 ? 1.289 57.334 -10.950 1.00 45.91 268 ASP A C 1
ATOM 2117 O O . ASP A 1 268 ? 1.428 56.199 -11.415 1.00 45.91 268 ASP A O 1
ATOM 2121 N N . ASP A 1 269 ? 1.247 57.578 -9.639 1.00 48.59 269 ASP A N 1
ATOM 2122 C CA . ASP A 1 269 ? 1.122 56.594 -8.565 1.00 48.59 269 ASP A CA 1
ATOM 2123 C C . ASP A 1 269 ? -0.239 55.872 -8.675 1.00 48.59 269 ASP A C 1
ATOM 2125 O O . ASP A 1 269 ? -1.157 56.106 -7.884 1.00 48.59 269 ASP A O 1
ATOM 2129 N N . GLU A 1 270 ? -0.384 54.945 -9.622 1.00 48.19 270 GLU A N 1
ATOM 2130 C CA . GLU A 1 270 ? -1.405 53.899 -9.532 1.00 48.19 270 GLU A CA 1
ATOM 2131 C C . GLU A 1 270 ? -0.898 52.849 -8.544 1.00 48.19 270 GLU A C 1
ATOM 2133 O O . GLU A 1 270 ? -0.239 51.863 -8.883 1.00 48.19 270 GLU A O 1
ATOM 2138 N N . ALA A 1 271 ? -1.168 53.117 -7.267 1.00 43.44 271 ALA A N 1
ATOM 2139 C CA . ALA A 1 271 ? -1.080 52.124 -6.217 1.00 43.44 271 ALA A CA 1
ATOM 2140 C C . ALA A 1 271 ? -1.833 50.864 -6.672 1.00 43.44 271 ALA A C 1
ATOM 2142 O O . ALA A 1 271 ? -3.059 50.857 -6.759 1.00 43.44 271 ALA A O 1
ATOM 2143 N N . ASP A 1 272 ? -1.077 49.802 -6.947 1.00 45.09 272 ASP A N 1
ATOM 2144 C CA . ASP A 1 272 ? -1.559 48.446 -7.186 1.00 45.09 272 ASP A CA 1
ATOM 2145 C C . ASP A 1 272 ? -2.364 47.958 -5.964 1.00 45.09 272 ASP A C 1
ATOM 2147 O O . ASP A 1 272 ? -1.846 47.352 -5.025 1.00 45.09 272 ASP A O 1
ATOM 2151 N N . ILE A 1 273 ? -3.660 48.282 -5.959 1.00 47.12 273 ILE A N 1
ATOM 2152 C CA . ILE A 1 273 ? -4.677 47.826 -5.001 1.00 47.12 273 ILE A CA 1
ATOM 2153 C C . ILE A 1 273 ? -5.304 46.510 -5.513 1.00 47.12 273 ILE A C 1
ATOM 2155 O O . ILE A 1 273 ? -6.501 46.284 -5.370 1.00 47.12 273 ILE A O 1
ATOM 2159 N N . SER A 1 274 ? -4.529 45.607 -6.130 1.00 47.56 274 SER A N 1
ATOM 2160 C CA . SER A 1 274 ? -5.079 44.337 -6.650 1.00 47.56 274 SER A CA 1
ATOM 2161 C C . SER A 1 274 ? -4.391 43.056 -6.164 1.00 47.56 274 SER A C 1
ATOM 2163 O O . SER A 1 274 ? -4.803 41.948 -6.519 1.00 47.56 274 SER A O 1
ATOM 2165 N N . ASN A 1 275 ? -3.423 43.179 -5.255 1.00 47.62 275 ASN A N 1
ATOM 2166 C CA . ASN A 1 275 ? -2.798 42.045 -4.571 1.00 47.62 275 ASN A CA 1
ATOM 2167 C C . ASN A 1 275 ? -3.441 41.744 -3.204 1.00 47.62 275 ASN A C 1
ATOM 2169 O O . ASN A 1 275 ? -2.742 41.526 -2.214 1.00 47.62 275 ASN A O 1
ATOM 2173 N N . ASP A 1 276 ? -4.777 41.722 -3.146 1.00 49.00 276 ASP A N 1
ATOM 2174 C CA . ASP A 1 276 ? -5.497 41.072 -2.046 1.00 49.00 276 ASP A CA 1
ATOM 2175 C C . ASP A 1 276 ? -5.735 39.591 -2.415 1.00 49.00 276 ASP A C 1
ATOM 2177 O O . ASP A 1 276 ? -6.460 39.317 -3.376 1.00 49.00 276 ASP A O 1
ATOM 2181 N N . PRO A 1 277 ? -5.131 38.619 -1.703 1.00 55.09 277 PRO A N 1
ATOM 2182 C CA . PRO A 1 277 ? -5.325 37.190 -1.956 1.00 55.09 277 PRO A CA 1
ATOM 2183 C C . PRO A 1 277 ? -6.763 36.693 -1.733 1.00 55.09 277 PRO A C 1
ATOM 2185 O O . PRO A 1 277 ? -7.031 35.525 -1.993 1.00 55.09 277 PRO A O 1
ATOM 2188 N N . LEU A 1 278 ? -7.668 37.537 -1.221 1.00 54.34 278 LEU A N 1
ATOM 2189 C CA . LEU A 1 278 ? -9.044 37.183 -0.858 1.00 54.34 278 LEU A CA 1
ATOM 2190 C C . LEU A 1 278 ? -10.124 37.810 -1.762 1.00 54.34 278 LEU A C 1
ATOM 2192 O O . LEU A 1 278 ? -11.270 37.953 -1.328 1.00 54.34 278 LEU A O 1
ATOM 2196 N N . SER A 1 279 ? -9.817 38.199 -3.008 1.00 54.44 279 SER A N 1
ATOM 2197 C CA . SER A 1 279 ? -10.892 38.618 -3.921 1.00 54.44 279 SER A CA 1
ATOM 2198 C C . SER A 1 279 ? -11.826 37.427 -4.225 1.00 54.44 279 SER A C 1
ATOM 2200 O O . SER A 1 279 ? -11.328 36.347 -4.549 1.00 54.44 279 SER A O 1
ATOM 2202 N N . PRO A 1 280 ? -13.165 37.589 -4.147 1.00 58.50 280 PRO A N 1
ATOM 2203 C CA . PRO A 1 280 ? -14.119 36.491 -4.354 1.00 58.50 280 PRO A CA 1
ATOM 2204 C C . PRO A 1 280 ? -13.914 35.730 -5.673 1.00 58.50 280 PRO A C 1
ATOM 2206 O O . PRO A 1 280 ? -13.983 34.512 -5.698 1.00 58.50 280 PRO A O 1
ATOM 2209 N N . GLU A 1 281 ? -13.549 36.439 -6.744 1.00 60.88 281 GLU A N 1
ATOM 2210 C CA . GLU A 1 281 ? -13.316 35.862 -8.078 1.00 60.88 281 GLU A CA 1
ATOM 2211 C C . GLU A 1 281 ? -12.064 34.958 -8.147 1.00 60.88 281 GLU A C 1
ATOM 2213 O O . GLU A 1 281 ? -12.069 33.953 -8.850 1.00 60.88 281 GLU A O 1
ATOM 2218 N N . LYS A 1 282 ? -10.993 35.263 -7.393 1.00 60.16 282 LYS A N 1
ATOM 2219 C CA . LYS A 1 282 ? -9.782 34.411 -7.331 1.00 60.16 282 LYS A CA 1
ATOM 2220 C C . LYS A 1 282 ? -9.961 33.216 -6.390 1.00 60.16 282 LYS A C 1
ATOM 2222 O O . LYS A 1 282 ? -9.285 32.198 -6.562 1.00 60.16 282 LYS A O 1
ATOM 2227 N N . LEU A 1 283 ? -10.845 33.347 -5.397 1.00 60.66 283 LEU A N 1
ATOM 2228 C CA . LEU A 1 283 ? -11.227 32.254 -4.504 1.00 60.66 283 LEU A CA 1
ATOM 2229 C C . LEU A 1 283 ? -11.957 31.158 -5.298 1.00 60.66 283 LEU A C 1
ATOM 2231 O O . LEU A 1 283 ? -11.587 29.992 -5.185 1.00 60.66 283 LEU A O 1
ATOM 2235 N N . ASP A 1 284 ? -12.875 31.557 -6.185 1.00 74.50 284 ASP A N 1
ATOM 2236 C CA . ASP A 1 284 ? -13.606 30.645 -7.073 1.00 74.50 284 ASP A CA 1
ATOM 2237 C C . ASP A 1 284 ? -12.669 29.930 -8.069 1.00 74.50 284 ASP A C 1
ATOM 2239 O O . ASP A 1 284 ? -12.755 28.717 -8.237 1.00 74.50 284 ASP A O 1
ATOM 2243 N N . GLU A 1 285 ? -11.696 30.624 -8.679 1.00 79.50 285 GLU A N 1
ATOM 2244 C CA . GLU A 1 285 ? -10.713 29.972 -9.568 1.00 79.50 285 GLU A CA 1
ATOM 2245 C C . GLU A 1 285 ? -9.797 28.971 -8.847 1.00 79.50 285 GLU A C 1
ATOM 2247 O O . GLU A 1 285 ? -9.394 27.959 -9.427 1.00 79.50 285 GLU A O 1
ATOM 2252 N N . THR A 1 286 ? -9.404 29.271 -7.607 1.00 81.50 286 THR A N 1
ATOM 2253 C CA . THR A 1 286 ? -8.529 28.392 -6.816 1.00 81.50 286 THR A CA 1
ATOM 2254 C C . THR A 1 286 ? -9.280 27.130 -6.408 1.00 81.50 286 THR A C 1
ATOM 2256 O O . THR A 1 286 ? -8.745 26.031 -6.549 1.00 81.50 286 THR A O 1
ATOM 2259 N N . TYR A 1 287 ? -10.536 27.289 -5.991 1.00 85.19 287 TYR A N 1
ATOM 2260 C CA . TYR A 1 287 ? -11.429 26.188 -5.660 1.00 85.19 287 TYR A CA 1
ATOM 2261 C C . TYR A 1 287 ? -11.695 25.278 -6.869 1.00 85.19 287 TYR A C 1
ATOM 2263 O O . TYR A 1 287 ? -11.495 24.069 -6.788 1.00 85.19 287 TYR A O 1
ATOM 2271 N N . LEU A 1 288 ? -12.022 25.849 -8.035 1.00 84.50 288 LEU A N 1
ATOM 2272 C CA . LEU A 1 288 ? -12.234 25.077 -9.268 1.00 84.50 288 LEU A CA 1
ATOM 2273 C C . LEU A 1 288 ? -10.988 24.281 -9.690 1.00 84.50 288 LEU A C 1
ATOM 2275 O O . LEU A 1 288 ? -11.098 23.134 -10.125 1.00 84.50 288 LEU A O 1
ATOM 2279 N N . LYS A 1 289 ? -9.785 24.849 -9.519 1.00 86.00 289 LYS A N 1
ATOM 2280 C CA . LYS A 1 289 ? -8.523 24.128 -9.763 1.00 86.00 289 LYS A CA 1
ATOM 2281 C C . LYS A 1 289 ? -8.318 22.977 -8.777 1.00 86.00 289 LYS A C 1
ATOM 2283 O O . LYS A 1 289 ? -7.856 21.914 -9.194 1.00 86.00 289 LYS A O 1
ATOM 2288 N N . ALA A 1 290 ? -8.645 23.169 -7.498 1.00 85.50 290 ALA A N 1
ATOM 2289 C CA . ALA A 1 290 ? -8.569 22.115 -6.485 1.00 85.50 290 ALA A CA 1
ATOM 2290 C C . ALA A 1 290 ? -9.554 20.972 -6.788 1.00 85.50 290 ALA A C 1
ATOM 2292 O O . ALA A 1 290 ? -9.174 19.800 -6.722 1.00 85.50 290 ALA A O 1
ATOM 2293 N N . LEU A 1 291 ? -10.771 21.302 -7.230 1.00 87.19 291 LEU A N 1
ATOM 2294 C CA . LEU A 1 291 ? -11.780 20.333 -7.658 1.00 87.19 291 LEU A CA 1
ATOM 2295 C C . LEU A 1 291 ? -11.310 19.515 -8.871 1.00 87.19 291 LEU A C 1
ATOM 2297 O O . LEU A 1 291 ? -11.307 18.284 -8.826 1.00 87.19 291 LEU A O 1
ATOM 2301 N N . GLN A 1 292 ? -10.816 20.176 -9.924 1.00 86.81 292 GLN A N 1
ATOM 2302 C CA . GLN A 1 292 ? -10.289 19.494 -11.113 1.00 86.81 292 GLN A CA 1
ATOM 2303 C C . GLN A 1 292 ? -9.075 18.614 -10.779 1.00 86.81 292 GLN A C 1
ATOM 2305 O O . GLN A 1 292 ? -8.959 17.488 -11.266 1.00 86.81 292 GLN A O 1
ATOM 2310 N N . THR A 1 293 ? -8.188 19.096 -9.904 1.00 88.12 293 THR A N 1
ATOM 2311 C CA . THR A 1 293 ? -7.034 18.324 -9.422 1.00 88.12 293 THR A CA 1
ATOM 2312 C C . THR A 1 293 ? -7.489 17.086 -8.650 1.00 88.12 293 THR A C 1
ATOM 2314 O O . THR A 1 293 ? -6.954 16.000 -8.867 1.00 88.12 293 THR A O 1
ATOM 2317 N N . THR A 1 294 ? -8.505 17.219 -7.795 1.00 88.75 294 THR A N 1
ATOM 2318 C CA . THR A 1 294 ? -9.095 16.101 -7.045 1.00 88.75 294 THR A CA 1
ATOM 2319 C C . THR A 1 294 ? -9.686 15.059 -7.992 1.00 88.75 294 THR A C 1
ATOM 2321 O O . THR A 1 294 ? -9.372 13.877 -7.848 1.00 88.75 294 THR A O 1
ATOM 2324 N N . LYS A 1 295 ? -10.436 15.480 -9.020 1.00 88.75 295 LYS A N 1
ATOM 2325 C CA . LYS A 1 295 ? -10.975 14.582 -10.055 1.00 88.75 295 LYS A CA 1
ATOM 2326 C C . LYS A 1 295 ? -9.856 13.813 -10.770 1.00 88.75 295 LYS A C 1
ATOM 2328 O O . LYS A 1 295 ? -9.853 12.583 -10.755 1.00 88.75 295 LYS A O 1
ATOM 2333 N N . GLN A 1 296 ? -8.841 14.511 -11.283 1.00 89.31 296 GLN A N 1
ATOM 2334 C CA . GLN A 1 296 ? -7.705 13.893 -11.983 1.00 89.31 296 GLN A CA 1
ATOM 2335 C C . GLN A 1 296 ? -6.906 12.928 -11.094 1.00 89.31 296 GLN A C 1
ATOM 2337 O O . GLN A 1 296 ? -6.563 11.821 -11.517 1.00 89.31 296 GLN A O 1
ATOM 2342 N N . LEU A 1 297 ? -6.605 13.319 -9.851 1.00 90.12 297 LEU A N 1
ATOM 2343 C CA . LEU A 1 297 ? -5.882 12.469 -8.903 1.00 90.12 297 LEU A CA 1
ATOM 2344 C C . LEU A 1 297 ? -6.705 11.243 -8.499 1.00 90.12 297 LEU A C 1
ATOM 2346 O O . LEU A 1 297 ? -6.134 10.160 -8.359 1.00 90.12 297 LEU A O 1
ATOM 2350 N N . SER A 1 298 ? -8.024 11.396 -8.346 1.00 90.62 298 SER A N 1
ATOM 2351 C CA . SER A 1 298 ? -8.929 10.302 -7.993 1.00 90.62 298 SER A CA 1
ATOM 2352 C C . SER A 1 298 ? -8.965 9.229 -9.085 1.00 90.62 298 SER A C 1
ATOM 2354 O O . SER A 1 298 ? -8.666 8.071 -8.791 1.00 90.62 298 SER A O 1
ATOM 2356 N N . HIS A 1 299 ? -9.192 9.608 -10.351 1.00 90.19 299 HIS A N 1
ATOM 2357 C CA . HIS A 1 299 ? -9.204 8.687 -11.496 1.00 90.19 299 HIS A CA 1
ATOM 2358 C C . HIS A 1 299 ? -7.856 7.988 -11.670 1.00 90.19 299 HIS A C 1
ATOM 2360 O O . HIS A 1 299 ? -7.774 6.760 -11.793 1.00 90.19 299 HIS A O 1
ATOM 2366 N N . LYS A 1 300 ? -6.772 8.763 -11.596 1.00 92.62 300 LYS A N 1
ATOM 2367 C CA . LYS A 1 300 ? -5.410 8.253 -11.726 1.00 92.62 300 LYS A CA 1
ATOM 2368 C C . LYS A 1 300 ? -5.074 7.227 -10.653 1.00 92.62 300 LYS A C 1
ATOM 2370 O O . LYS A 1 300 ? -4.537 6.158 -10.958 1.00 92.62 300 LYS A O 1
ATOM 2375 N N . LEU A 1 301 ? -5.371 7.540 -9.394 1.00 93.12 301 LEU A N 1
ATOM 2376 C CA . LEU A 1 301 ? -5.112 6.638 -8.280 1.00 93.12 301 LEU A CA 1
ATOM 2377 C C . LEU A 1 301 ? -6.001 5.391 -8.359 1.00 93.12 301 LEU A C 1
ATOM 2379 O O . LEU A 1 301 ? -5.495 4.293 -8.120 1.00 93.12 301 LEU A O 1
ATOM 2383 N N . ASP A 1 302 ? -7.270 5.535 -8.757 1.00 93.00 302 ASP A N 1
ATOM 2384 C CA . ASP A 1 302 ? -8.186 4.403 -8.933 1.00 93.00 302 ASP A CA 1
ATOM 2385 C C . ASP A 1 302 ? -7.683 3.440 -10.010 1.00 93.00 302 ASP A C 1
ATOM 2387 O O . ASP A 1 302 ? -7.602 2.229 -9.798 1.00 93.00 302 ASP A O 1
ATOM 2391 N N . THR A 1 303 ? -7.266 3.974 -11.158 1.00 93.75 303 THR A N 1
ATOM 2392 C CA . THR A 1 303 ? -6.762 3.191 -12.294 1.00 93.75 303 THR A CA 1
ATOM 2393 C C . THR A 1 303 ? -5.469 2.452 -11.941 1.00 93.75 303 THR A C 1
ATOM 2395 O O . THR A 1 303 ? -5.327 1.259 -12.230 1.00 93.75 303 THR A O 1
ATOM 2398 N N . ILE A 1 304 ? -4.537 3.107 -11.238 1.00 94.81 304 ILE A N 1
ATOM 2399 C CA . ILE A 1 304 ? -3.291 2.466 -10.795 1.00 94.81 304 ILE A CA 1
ATOM 2400 C C . ILE A 1 304 ? -3.585 1.368 -9.763 1.00 94.81 304 ILE A C 1
ATOM 2402 O O . ILE A 1 304 ? -3.090 0.246 -9.898 1.00 94.81 304 ILE A O 1
ATOM 2406 N N . VAL A 1 305 ? -4.380 1.655 -8.726 1.00 95.25 305 VAL A N 1
ATOM 2407 C CA . VAL A 1 305 ? -4.667 0.689 -7.652 1.00 95.25 305 VAL A CA 1
ATOM 2408 C C . VAL A 1 305 ? -5.485 -0.491 -8.174 1.00 95.25 305 VAL A C 1
ATOM 2410 O O . VAL A 1 305 ? -5.127 -1.633 -7.883 1.00 95.25 305 VAL A O 1
ATOM 2413 N N . SER A 1 306 ? -6.511 -0.258 -8.995 1.00 94.69 306 SER A N 1
ATOM 2414 C CA . SER A 1 306 ? -7.306 -1.323 -9.623 1.00 94.69 306 SER A CA 1
ATOM 2415 C C . SER A 1 306 ? -6.449 -2.236 -10.505 1.00 94.69 306 SER A C 1
ATOM 2417 O O . SER A 1 306 ? -6.513 -3.460 -10.374 1.00 94.69 306 SER A O 1
ATOM 2419 N N . THR A 1 307 ? -5.548 -1.667 -11.312 1.00 94.62 307 THR A N 1
ATOM 2420 C CA . THR A 1 307 ? -4.584 -2.431 -12.118 1.00 94.62 307 THR A CA 1
ATOM 2421 C C . THR A 1 307 ? -3.688 -3.320 -11.251 1.00 94.62 307 THR A C 1
ATOM 2423 O O . THR A 1 307 ? -3.478 -4.500 -11.555 1.00 94.62 307 THR A O 1
ATOM 2426 N N . LEU A 1 308 ? -3.171 -2.785 -10.140 1.00 96.31 308 LEU A N 1
ATOM 2427 C CA . LEU A 1 308 ? -2.345 -3.548 -9.202 1.00 96.31 308 LEU A CA 1
ATOM 2428 C C . LEU A 1 308 ? -3.144 -4.643 -8.490 1.00 96.31 308 LEU A C 1
ATOM 2430 O O . LEU A 1 308 ? -2.628 -5.744 -8.307 1.00 96.31 308 LEU A O 1
ATOM 2434 N N . LEU A 1 309 ? -4.396 -4.381 -8.114 1.00 95.62 309 LEU A N 1
ATOM 2435 C CA . LEU A 1 309 ? -5.273 -5.378 -7.501 1.00 95.62 309 LEU A CA 1
ATOM 2436 C C . LEU A 1 309 ? -5.611 -6.511 -8.473 1.00 95.62 309 LEU A C 1
ATOM 2438 O O . LEU A 1 309 ? -5.570 -7.669 -8.069 1.00 95.62 309 LEU A O 1
ATOM 2442 N N . HIS A 1 310 ? -5.853 -6.219 -9.753 1.00 94.75 310 HIS A N 1
ATOM 2443 C CA . HIS A 1 310 ? -6.022 -7.251 -10.780 1.00 94.75 310 HIS A CA 1
ATOM 2444 C C . HIS A 1 310 ? -4.759 -8.096 -10.972 1.00 94.75 310 HIS A C 1
ATOM 2446 O O . HIS A 1 310 ? -4.844 -9.324 -11.077 1.00 94.75 310 HIS A O 1
ATOM 2452 N N . TYR A 1 311 ? -3.576 -7.468 -10.961 1.00 94.19 311 TYR A N 1
ATOM 2453 C CA . TYR A 1 311 ? -2.313 -8.206 -10.964 1.00 94.19 311 TYR A CA 1
ATOM 2454 C C . TYR A 1 311 ? -2.226 -9.130 -9.744 1.00 94.19 311 TYR A C 1
ATOM 2456 O O . TYR A 1 311 ? -1.990 -10.327 -9.897 1.00 94.19 311 TYR A O 1
ATOM 2464 N N . LEU A 1 312 ? -2.478 -8.615 -8.539 1.00 94.50 312 LEU A N 1
ATOM 2465 C CA . LEU A 1 312 ? -2.434 -9.397 -7.302 1.00 94.50 312 LEU A CA 1
ATOM 2466 C C . LEU A 1 312 ? -3.471 -10.529 -7.297 1.00 94.50 312 LEU A C 1
ATOM 2468 O O . LEU A 1 312 ? -3.143 -11.641 -6.894 1.00 94.50 312 LEU A O 1
ATOM 2472 N N . ASP A 1 313 ? -4.678 -10.310 -7.816 1.00 92.94 313 ASP A N 1
ATOM 2473 C CA . ASP A 1 313 ? -5.686 -11.365 -7.946 1.00 92.94 313 ASP A CA 1
ATOM 2474 C C . ASP A 1 313 ? -5.186 -12.542 -8.786 1.00 92.94 313 ASP A C 1
ATOM 2476 O O . ASP A 1 313 ? -5.396 -13.698 -8.426 1.00 92.94 313 ASP A O 1
ATOM 2480 N N . SER A 1 314 ? -4.462 -12.264 -9.873 1.00 91.81 314 SER A N 1
ATOM 2481 C CA . SER A 1 314 ? -3.874 -13.314 -10.707 1.00 91.81 314 SER A CA 1
ATOM 2482 C C . SER A 1 314 ? -2.803 -14.131 -9.975 1.00 91.81 314 SER A C 1
ATOM 2484 O O . SER A 1 314 ? -2.744 -15.346 -10.163 1.00 91.81 314 SER A O 1
ATOM 2486 N N . GLN A 1 315 ? -1.996 -13.481 -9.128 1.00 91.38 315 GLN A N 1
ATOM 2487 C CA . GLN A 1 315 ? -0.876 -14.111 -8.425 1.00 91.38 315 GLN A CA 1
ATOM 2488 C C . GLN A 1 315 ? -1.329 -14.921 -7.205 1.00 91.38 315 GLN A C 1
ATOM 2490 O O . GLN A 1 315 ? -0.747 -15.954 -6.914 1.00 91.38 315 GLN A O 1
ATOM 2495 N N . PHE A 1 316 ? -2.386 -14.494 -6.511 1.00 91.50 316 PHE A N 1
ATOM 2496 C CA . PHE A 1 316 ? -2.855 -15.114 -5.265 1.00 91.50 316 PHE A CA 1
ATOM 2497 C C . PHE A 1 316 ? -3.954 -16.179 -5.472 1.00 91.50 316 PHE A C 1
ATOM 2499 O O . PHE A 1 316 ? -4.726 -16.458 -4.556 1.00 91.50 316 PHE A O 1
ATOM 2506 N N . LYS A 1 317 ? -4.064 -16.784 -6.666 1.00 87.69 317 LYS A N 1
ATOM 2507 C CA . LYS A 1 317 ? -5.027 -17.880 -6.919 1.00 87.69 317 LYS A CA 1
ATOM 2508 C C . LYS A 1 317 ? -4.623 -19.190 -6.247 1.00 87.69 317 LYS A C 1
ATOM 2510 O O . LYS A 1 317 ? -5.488 -19.940 -5.796 1.00 87.69 317 LYS A O 1
ATOM 2515 N N . GLU A 1 318 ? -3.324 -19.468 -6.192 1.00 86.25 318 GLU A N 1
ATOM 2516 C CA . GLU A 1 318 ? -2.749 -20.653 -5.555 1.00 86.25 318 GLU A CA 1
ATOM 2517 C C . GLU A 1 318 ? -1.667 -20.224 -4.559 1.00 86.25 318 GLU A C 1
ATOM 2519 O O . GLU A 1 318 ? -0.927 -19.279 -4.808 1.00 86.25 318 GLU A O 1
ATOM 2524 N N . VAL A 1 319 ? -1.557 -20.926 -3.425 1.00 84.19 319 VAL A N 1
ATOM 2525 C CA . VAL A 1 319 ? -0.469 -20.680 -2.466 1.00 84.19 319 VAL A CA 1
ATOM 2526 C C . VAL A 1 319 ? 0.760 -21.457 -2.909 1.00 84.19 319 VAL A C 1
ATOM 2528 O O . VAL A 1 319 ? 0.856 -22.664 -2.679 1.00 84.19 319 VAL A O 1
ATOM 2531 N N . ASP A 1 320 ? 1.713 -20.756 -3.506 1.00 88.62 320 ASP A N 1
ATOM 2532 C CA . ASP A 1 320 ? 3.039 -21.270 -3.825 1.00 88.62 320 ASP A CA 1
ATOM 2533 C C . ASP A 1 320 ? 4.153 -20.462 -3.128 1.00 88.62 320 ASP A C 1
ATOM 2535 O O . ASP A 1 320 ? 3.912 -19.466 -2.435 1.00 88.62 320 ASP A O 1
ATOM 2539 N N . ASP A 1 321 ? 5.402 -20.909 -3.286 1.00 88.38 321 ASP A N 1
ATOM 2540 C CA . ASP A 1 321 ? 6.567 -20.250 -2.681 1.00 88.38 321 ASP A CA 1
ATOM 2541 C C . ASP A 1 321 ? 6.719 -18.793 -3.163 1.00 88.38 321 ASP A C 1
ATOM 2543 O O . ASP A 1 321 ? 7.152 -17.923 -2.400 1.00 88.38 321 ASP A O 1
ATOM 2547 N N . TYR A 1 322 ? 6.334 -18.510 -4.415 1.00 89.25 322 TYR A N 1
ATOM 2548 C CA . TYR A 1 322 ? 6.354 -17.159 -4.975 1.00 89.25 322 TYR A CA 1
ATOM 2549 C C . TYR A 1 322 ? 5.332 -16.255 -4.281 1.00 89.25 322 TYR A C 1
ATOM 2551 O O . TYR A 1 322 ? 5.687 -15.155 -3.858 1.00 89.25 322 TYR A O 1
ATOM 2559 N N . THR A 1 323 ? 4.102 -16.728 -4.095 1.00 91.38 323 THR A N 1
ATOM 2560 C CA . THR A 1 323 ? 3.013 -16.005 -3.426 1.00 91.38 323 THR A CA 1
ATOM 2561 C C . THR A 1 323 ? 3.371 -15.672 -1.984 1.00 91.38 323 THR A C 1
ATOM 2563 O O . THR A 1 323 ? 3.162 -14.546 -1.531 1.00 91.38 323 THR A O 1
ATOM 2566 N N . ILE A 1 324 ? 3.994 -16.611 -1.265 1.00 92.69 324 ILE A N 1
ATOM 2567 C CA . ILE A 1 324 ? 4.488 -16.365 0.096 1.00 92.69 324 ILE A CA 1
ATOM 2568 C C . ILE A 1 324 ? 5.587 -15.294 0.079 1.00 92.69 324 ILE A C 1
ATOM 2570 O O . ILE A 1 324 ? 5.544 -14.359 0.882 1.00 92.69 324 ILE A O 1
ATOM 2574 N N . SER A 1 325 ? 6.551 -15.384 -0.845 1.00 93.62 325 SER A N 1
ATOM 2575 C CA . SER A 1 325 ? 7.597 -14.363 -1.005 1.00 93.62 325 SER A CA 1
ATOM 2576 C C . SER A 1 325 ? 7.006 -12.986 -1.320 1.00 93.62 325 SER A C 1
ATOM 2578 O O . SER A 1 325 ? 7.395 -11.987 -0.711 1.00 93.62 325 SER A O 1
ATOM 2580 N N . LEU A 1 326 ? 6.029 -12.930 -2.225 1.00 95.00 326 LEU A N 1
ATOM 2581 C CA . LEU A 1 326 ? 5.330 -11.712 -2.610 1.00 95.00 326 LEU A CA 1
ATOM 2582 C C . LEU A 1 326 ? 4.578 -11.107 -1.421 1.00 95.00 326 LEU A C 1
ATOM 2584 O O . LEU A 1 326 ? 4.711 -9.915 -1.152 1.00 95.00 326 LEU A O 1
ATOM 2588 N N . PHE A 1 327 ? 3.858 -11.922 -0.651 1.00 96.62 327 PHE A N 1
ATOM 2589 C CA . PHE A 1 327 ? 3.170 -11.471 0.555 1.00 96.62 327 PHE A CA 1
ATOM 2590 C C . PHE A 1 327 ? 4.139 -10.923 1.613 1.00 96.62 327 PHE A C 1
ATOM 2592 O O . PHE A 1 327 ? 3.874 -9.880 2.216 1.00 96.62 327 PHE A O 1
ATOM 2599 N N . MET A 1 328 ? 5.292 -11.570 1.810 1.00 95.38 328 MET A N 1
ATOM 2600 C CA . MET A 1 328 ? 6.345 -11.081 2.710 1.00 95.38 328 MET A CA 1
ATOM 2601 C C . MET A 1 328 ? 6.935 -9.754 2.222 1.00 95.38 328 MET A C 1
ATOM 2603 O O . MET A 1 328 ? 7.163 -8.844 3.024 1.00 95.38 328 MET A O 1
ATOM 2607 N N . THR A 1 329 ? 7.132 -9.612 0.910 1.00 96.12 329 THR A N 1
ATOM 2608 C CA . THR A 1 329 ? 7.548 -8.356 0.280 1.00 96.12 329 THR A CA 1
ATOM 2609 C C . THR A 1 329 ? 6.522 -7.249 0.525 1.00 96.12 329 THR A C 1
ATOM 2611 O O . THR A 1 329 ? 6.888 -6.194 1.044 1.00 96.12 329 THR A O 1
ATOM 2614 N N . LEU A 1 330 ? 5.240 -7.485 0.234 1.00 97.00 330 LEU A N 1
ATOM 2615 C CA . LEU A 1 330 ? 4.160 -6.514 0.442 1.00 97.00 330 LEU A CA 1
ATOM 2616 C C . LEU A 1 330 ? 4.011 -6.139 1.920 1.00 97.00 330 LEU A C 1
ATOM 2618 O O . LEU A 1 330 ? 3.922 -4.961 2.248 1.00 97.00 330 LEU A O 1
ATOM 2622 N N . THR A 1 331 ? 4.097 -7.111 2.827 1.00 96.19 331 THR A N 1
ATOM 2623 C CA . THR A 1 331 ? 4.134 -6.894 4.282 1.00 96.19 331 THR A CA 1
ATOM 2624 C C . THR A 1 331 ? 5.312 -6.005 4.694 1.00 96.19 331 THR A C 1
ATOM 2626 O O . THR A 1 331 ? 5.190 -5.094 5.526 1.00 96.19 331 THR A O 1
ATOM 2629 N N . LYS A 1 332 ? 6.484 -6.227 4.093 1.00 95.31 332 LYS A N 1
ATOM 2630 C CA . LYS A 1 332 ? 7.661 -5.406 4.363 1.00 95.31 332 LYS A CA 1
ATOM 2631 C C . LYS A 1 332 ? 7.486 -3.981 3.850 1.00 95.31 332 LYS A C 1
ATOM 2633 O O . LYS A 1 332 ? 7.868 -3.039 4.544 1.00 95.31 332 LYS A O 1
ATOM 2638 N N . VAL A 1 333 ? 6.915 -3.815 2.663 1.00 96.19 333 VAL A N 1
ATOM 2639 C CA . VAL A 1 333 ? 6.609 -2.502 2.087 1.00 96.19 333 VAL A CA 1
ATOM 2640 C C . VAL A 1 333 ? 5.553 -1.783 2.932 1.00 96.19 333 VAL A C 1
ATOM 2642 O O . VAL A 1 333 ? 5.781 -0.637 3.315 1.00 96.19 333 VAL A O 1
ATOM 2645 N N . PHE A 1 334 ? 4.488 -2.476 3.343 1.00 96.81 334 PHE A N 1
ATOM 2646 C CA . PHE A 1 334 ? 3.450 -1.967 4.241 1.00 96.81 334 PHE A CA 1
ATOM 2647 C C . PHE A 1 334 ? 4.047 -1.393 5.527 1.00 96.81 334 PHE A C 1
ATOM 2649 O O . PHE A 1 334 ? 3.854 -0.219 5.832 1.00 96.81 334 PHE A O 1
ATOM 2656 N N . THR A 1 335 ? 4.859 -2.176 6.243 1.00 94.06 335 THR A N 1
ATOM 2657 C CA . THR A 1 335 ? 5.468 -1.728 7.510 1.00 94.06 335 THR A CA 1
ATOM 2658 C C . THR A 1 335 ? 6.463 -0.578 7.358 1.00 94.06 335 THR A C 1
ATOM 2660 O O . THR A 1 335 ? 6.737 0.121 8.332 1.00 94.06 335 THR A O 1
ATOM 2663 N N . THR A 1 336 ? 7.032 -0.380 6.166 1.00 92.31 336 THR A N 1
ATOM 2664 C CA . THR A 1 336 ? 8.071 0.634 5.930 1.00 92.31 336 THR A CA 1
ATOM 2665 C C . THR A 1 336 ? 7.566 1.904 5.247 1.00 92.31 336 THR A C 1
ATOM 2667 O O . THR A 1 336 ? 8.214 2.933 5.417 1.00 92.31 336 THR A O 1
ATOM 2670 N N . HIS A 1 337 ? 6.440 1.857 4.524 1.00 92.31 337 HIS A N 1
ATOM 2671 C CA . HIS A 1 337 ? 5.928 2.981 3.723 1.00 92.31 337 HIS A CA 1
ATOM 2672 C C . HIS A 1 337 ? 4.467 3.314 4.037 1.00 92.31 337 HIS A C 1
ATOM 2674 O O . HIS A 1 337 ? 4.167 4.474 4.288 1.00 92.31 337 HIS A O 1
ATOM 2680 N N . ILE A 1 338 ? 3.571 2.323 4.092 1.00 95.25 338 ILE A N 1
ATOM 2681 C CA . ILE A 1 338 ? 2.135 2.572 4.316 1.00 95.25 338 ILE A CA 1
ATOM 2682 C C . ILE A 1 338 ? 1.871 2.878 5.797 1.00 95.25 338 ILE A C 1
ATOM 2684 O O . ILE A 1 338 ? 1.399 3.954 6.138 1.00 95.25 338 ILE A O 1
ATOM 2688 N N . LEU A 1 339 ? 2.253 1.973 6.702 1.00 93.50 339 LEU A N 1
ATOM 2689 C CA . LEU A 1 339 ? 1.978 2.091 8.138 1.00 93.50 339 LEU A CA 1
ATOM 2690 C C . LEU A 1 339 ? 2.561 3.368 8.794 1.00 93.50 339 LEU A C 1
ATOM 2692 O O . LEU A 1 339 ? 1.897 3.954 9.655 1.00 93.50 339 LEU A O 1
ATOM 2696 N N . PRO A 1 340 ? 3.786 3.826 8.455 1.00 90.81 340 PRO A N 1
ATOM 2697 C CA . PRO A 1 340 ? 4.314 5.073 9.004 1.00 90.81 340 PRO A CA 1
ATOM 2698 C C . PRO A 1 340 ? 3.594 6.319 8.480 1.00 90.81 340 PRO A C 1
ATOM 2700 O O . PRO A 1 340 ? 3.496 7.299 9.224 1.00 90.81 340 PRO A O 1
ATOM 2703 N N . THR A 1 341 ? 3.060 6.276 7.258 1.00 90.38 341 THR A N 1
ATOM 2704 C CA . THR A 1 341 ? 2.310 7.380 6.644 1.00 90.38 341 THR A CA 1
ATOM 2705 C C . THR A 1 341 ? 0.933 7.482 7.302 1.00 90.38 341 THR A C 1
ATOM 2707 O O . THR A 1 341 ? 0.374 6.494 7.773 1.00 90.38 341 THR A O 1
ATOM 2710 N N . TYR A 1 342 ? 0.452 8.696 7.548 1.00 83.50 342 TYR A N 1
ATOM 2711 C CA . TYR A 1 342 ? -0.847 8.930 8.186 1.00 83.50 342 TYR A CA 1
ATOM 2712 C C . TYR A 1 342 ? -1.835 9.414 7.133 1.00 83.50 342 TYR A C 1
ATOM 2714 O O . TYR A 1 342 ? -1.414 10.157 6.257 1.00 83.50 342 TYR A O 1
ATOM 2722 N N . GLY A 1 343 ? -3.103 9.016 7.246 1.00 81.69 343 GLY A N 1
ATOM 2723 C CA . GLY A 1 343 ? -4.178 9.582 6.432 1.00 81.69 343 GLY A CA 1
ATOM 2724 C C . GLY A 1 343 ? -4.372 8.969 5.043 1.00 81.69 343 GLY A C 1
ATOM 2725 O O . GLY A 1 343 ? -5.357 9.298 4.394 1.00 81.69 343 GLY A O 1
ATOM 2726 N N . THR A 1 344 ? -3.526 8.022 4.618 1.00 88.56 344 THR A N 1
ATOM 2727 C CA . THR A 1 344 ? -3.719 7.321 3.337 1.00 88.56 344 THR A CA 1
ATOM 2728 C C . THR A 1 344 ? -5.071 6.613 3.314 1.00 88.56 344 THR A C 1
ATOM 2730 O O . THR A 1 344 ? -5.466 6.004 4.316 1.00 88.56 344 THR A O 1
ATOM 2733 N N . ARG A 1 345 ? -5.784 6.672 2.187 1.00 85.31 345 ARG A N 1
ATOM 2734 C CA . ARG A 1 345 ? -7.143 6.126 2.036 1.00 85.31 345 ARG A CA 1
ATOM 2735 C C . ARG A 1 345 ? -7.180 4.846 1.199 1.00 85.31 345 ARG A C 1
ATOM 2737 O O . ARG A 1 345 ? -8.080 4.031 1.381 1.00 85.31 345 ARG A O 1
ATOM 2744 N N . LEU A 1 346 ? -6.207 4.633 0.310 1.00 90.19 346 LEU A N 1
ATOM 2745 C CA . LEU A 1 346 ? -6.287 3.592 -0.726 1.00 90.19 346 LEU A CA 1
ATOM 2746 C C . LEU A 1 346 ? -5.101 2.636 -0.726 1.00 90.19 346 LEU A C 1
ATOM 2748 O O . LEU A 1 346 ? -5.278 1.433 -0.905 1.00 90.19 346 LEU A O 1
ATOM 2752 N N . SER A 1 347 ? -3.889 3.130 -0.485 1.00 93.12 347 SER A N 1
ATOM 2753 C CA . SER A 1 347 ? -2.663 2.325 -0.573 1.00 93.12 347 SER A CA 1
ATOM 2754 C C . SER A 1 347 ? -2.688 1.064 0.308 1.00 93.12 347 SER A C 1
ATOM 2756 O O . SER A 1 347 ? -2.200 0.004 -0.098 1.00 93.12 347 SER A O 1
ATOM 2758 N N . GLN A 1 348 ? -3.312 1.129 1.489 1.00 94.50 348 GLN A N 1
ATOM 2759 C CA . GLN A 1 348 ? -3.488 -0.009 2.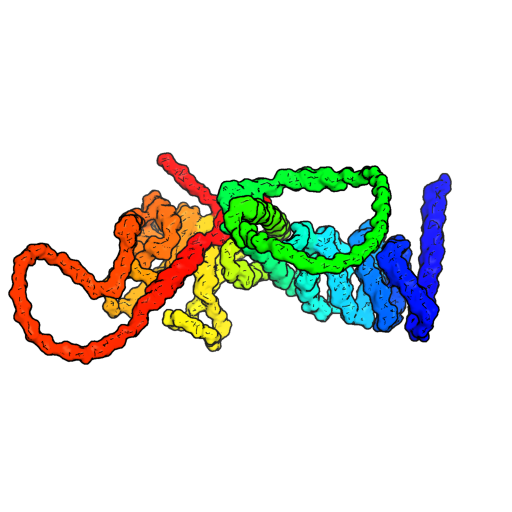395 1.00 94.50 348 GLN A CA 1
ATOM 2760 C C . GLN A 1 348 ? -4.376 -1.129 1.835 1.00 94.50 348 GLN A C 1
ATOM 2762 O O . GLN A 1 348 ? -4.255 -2.277 2.275 1.00 94.50 348 GLN A O 1
ATOM 2767 N N . TYR A 1 349 ? -5.236 -0.850 0.854 1.00 95.75 349 TYR A N 1
ATOM 2768 C CA . TYR A 1 349 ? -6.121 -1.867 0.297 1.00 95.75 349 TYR A CA 1
ATOM 2769 C C . TYR A 1 349 ? -5.378 -2.935 -0.517 1.00 95.75 349 TYR A C 1
ATOM 2771 O O . TYR A 1 349 ? -5.859 -4.063 -0.623 1.00 95.75 349 TYR A O 1
ATOM 2779 N N . LEU A 1 350 ? -4.151 -2.649 -0.971 1.00 95.88 350 LEU A N 1
ATOM 2780 C CA . LEU A 1 350 ? -3.272 -3.650 -1.583 1.00 95.88 350 LEU A CA 1
ATOM 2781 C C . LEU A 1 350 ? -2.959 -4.801 -0.611 1.00 95.88 350 LEU A C 1
ATOM 2783 O O . LEU A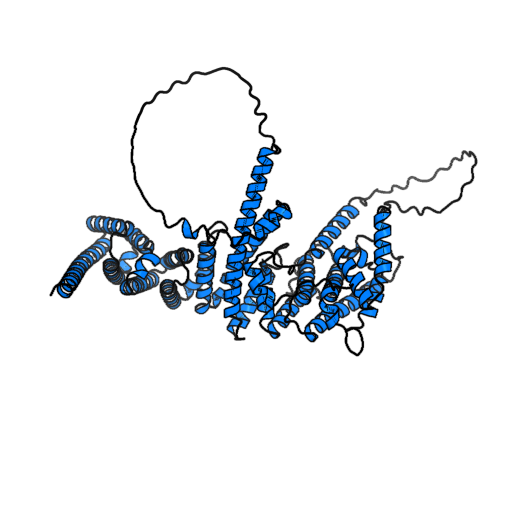 1 350 ? -3.066 -5.972 -0.976 1.00 95.88 350 LEU A O 1
ATOM 2787 N N . ILE A 1 351 ? -2.604 -4.491 0.645 1.00 96.38 351 ILE A N 1
ATOM 2788 C CA . ILE A 1 351 ? -2.333 -5.532 1.650 1.00 96.38 351 ILE A CA 1
ATOM 2789 C C . ILE A 1 351 ? -3.630 -6.135 2.203 1.00 96.38 351 ILE A C 1
ATOM 2791 O O . ILE A 1 351 ? -3.666 -7.336 2.464 1.00 96.38 351 ILE A O 1
ATOM 2795 N N . PHE A 1 352 ? -4.702 -5.339 2.315 1.00 96.81 352 PHE A N 1
ATOM 2796 C CA . PHE A 1 352 ? -6.036 -5.812 2.710 1.00 96.81 352 PHE A CA 1
ATOM 2797 C C . PHE A 1 352 ? -6.549 -6.921 1.790 1.00 96.81 352 PHE A C 1
ATOM 2799 O O . PHE A 1 352 ? -7.086 -7.923 2.261 1.00 96.81 352 PHE A O 1
ATOM 2806 N N . TYR A 1 353 ? -6.364 -6.743 0.481 1.00 95.50 353 TYR A N 1
ATOM 2807 C CA . TYR A 1 353 ? -6.765 -7.709 -0.529 1.00 95.50 353 TYR A CA 1
ATOM 2808 C C . TYR A 1 353 ? -5.963 -9.009 -0.405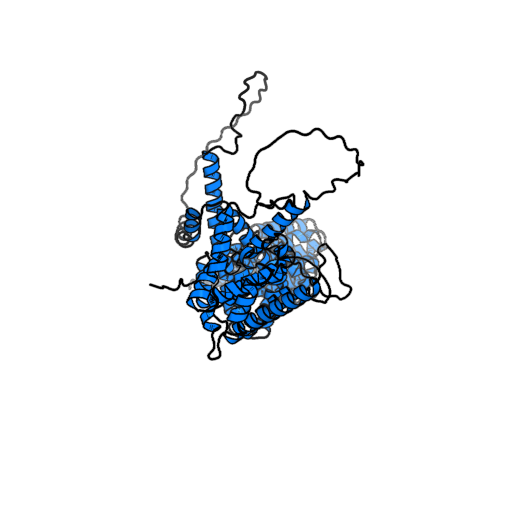 1.00 95.50 353 TYR A C 1
ATOM 2810 O O . TYR A 1 353 ? -6.541 -10.082 -0.238 1.00 95.50 353 TYR A O 1
ATOM 2818 N N . CYS A 1 354 ? -4.629 -8.908 -0.409 1.00 94.94 354 CYS A N 1
ATOM 2819 C CA . CYS A 1 354 ? -3.737 -10.070 -0.374 1.00 94.94 354 CYS A CA 1
ATOM 2820 C C . CYS A 1 354 ? -3.845 -10.882 0.919 1.00 94.94 354 CYS A C 1
ATOM 2822 O O . CYS A 1 354 ? -3.789 -12.110 0.884 1.00 94.94 354 CYS A O 1
ATOM 2824 N N . ALA A 1 355 ? -4.001 -10.216 2.067 1.00 95.94 355 ALA A N 1
ATOM 2825 C CA . ALA A 1 355 ? -4.136 -10.897 3.351 1.00 95.94 355 ALA A CA 1
ATOM 2826 C C . ALA A 1 355 ? -5.403 -11.768 3.409 1.00 95.94 355 ALA A C 1
ATOM 2828 O O . ALA A 1 355 ? -5.392 -12.821 4.041 1.00 95.94 355 ALA A O 1
ATOM 2829 N N . GLN A 1 356 ? -6.462 -11.383 2.693 1.00 95.31 356 GLN A N 1
ATOM 2830 C CA . GLN A 1 356 ? -7.723 -12.120 2.642 1.00 95.31 356 GLN A CA 1
ATOM 2831 C C . GLN A 1 356 ? -7.759 -13.260 1.618 1.00 95.31 356 GLN A C 1
ATOM 2833 O O . GLN A 1 356 ? -8.710 -14.041 1.626 1.00 95.31 356 GLN A O 1
ATOM 2838 N N . SER A 1 357 ? -6.746 -13.404 0.759 1.00 92.88 357 SER A N 1
ATOM 2839 C CA . SER A 1 357 ? -6.725 -14.463 -0.259 1.00 92.88 357 SER A CA 1
ATOM 2840 C C . SER A 1 357 ? -6.720 -15.871 0.347 1.00 92.88 357 SER A C 1
ATOM 2842 O O . SER A 1 357 ? -7.402 -16.761 -0.158 1.00 92.88 357 SER A O 1
ATOM 2844 N N . HIS A 1 358 ? -6.008 -16.070 1.462 1.00 91.50 358 HIS A N 1
ATOM 2845 C CA . HIS A 1 358 ? -5.930 -17.357 2.159 1.00 91.50 358 HIS A CA 1
ATOM 2846 C C . HIS A 1 358 ? -5.962 -17.182 3.683 1.00 91.50 358 HIS A C 1
ATOM 2848 O O . HIS A 1 358 ? -5.594 -16.135 4.221 1.00 91.50 358 HIS A O 1
ATOM 2854 N N . ALA A 1 359 ? -6.406 -18.210 4.410 1.00 91.56 359 ALA A N 1
ATOM 2855 C CA . ALA A 1 359 ? -6.565 -18.141 5.865 1.00 91.56 359 ALA A CA 1
ATOM 2856 C C . ALA A 1 359 ? -5.220 -17.948 6.591 1.00 91.56 359 ALA A C 1
ATOM 2858 O O . ALA A 1 359 ? -5.145 -17.197 7.561 1.00 91.56 359 ALA A O 1
ATOM 2859 N N . GLU A 1 360 ? -4.150 -18.559 6.084 1.00 91.88 360 GLU A N 1
ATOM 2860 C CA . GLU A 1 360 ? -2.798 -18.451 6.632 1.00 91.88 360 GLU A CA 1
ATOM 2861 C C . GLU A 1 360 ? -2.230 -17.031 6.488 1.00 91.88 360 GLU A C 1
ATOM 2863 O O . GLU A 1 360 ? -1.501 -16.559 7.362 1.00 91.88 360 GLU A O 1
ATOM 2868 N N . LEU A 1 361 ? -2.583 -16.332 5.403 1.00 94.38 361 LEU A N 1
ATOM 2869 C CA . LEU A 1 361 ? -2.151 -14.954 5.154 1.00 94.38 361 LEU A CA 1
ATOM 2870 C C . LEU A 1 361 ? -2.881 -13.962 6.066 1.00 94.38 361 LEU A C 1
ATOM 2872 O O . LEU A 1 361 ? -2.259 -13.022 6.564 1.00 94.38 361 LEU A O 1
ATOM 2876 N N . ASN A 1 362 ? -4.160 -14.218 6.359 1.00 94.12 362 ASN A N 1
ATOM 2877 C CA . ASN A 1 362 ? -4.921 -13.460 7.353 1.00 94.12 362 ASN A CA 1
ATOM 2878 C C . ASN A 1 362 ? -4.238 -13.532 8.725 1.00 94.12 362 ASN A C 1
ATOM 2880 O O . ASN A 1 362 ? -3.996 -12.502 9.357 1.00 94.12 362 ASN A O 1
ATOM 2884 N N . ASP A 1 363 ? -3.891 -14.746 9.166 1.00 94.31 363 ASP A N 1
ATOM 2885 C CA . ASP A 1 363 ? -3.205 -14.962 10.441 1.00 94.31 363 ASP A CA 1
ATOM 2886 C C . ASP A 1 363 ? -1.836 -14.277 10.458 1.00 94.31 363 ASP A C 1
ATOM 2888 O O . ASP A 1 363 ? -1.502 -13.590 11.423 1.00 94.31 363 ASP A O 1
ATOM 2892 N N . ALA A 1 364 ? -1.061 -14.405 9.377 1.00 95.38 364 ALA A N 1
ATOM 2893 C CA . ALA A 1 364 ? 0.244 -13.765 9.259 1.00 95.38 364 ALA A CA 1
ATOM 2894 C C . ALA A 1 364 ? 0.155 -12.230 9.356 1.00 95.38 364 ALA A C 1
ATOM 2896 O O . ALA A 1 364 ? 0.965 -11.614 10.052 1.00 95.38 364 ALA A O 1
ATOM 2897 N N . PHE A 1 365 ? -0.844 -11.610 8.717 1.00 97.25 365 PHE A N 1
ATOM 2898 C CA . PHE A 1 365 ? -1.053 -10.163 8.791 1.00 97.25 365 PHE A CA 1
ATOM 2899 C C . PHE A 1 365 ? -1.480 -9.702 10.192 1.00 97.25 365 PHE A C 1
ATOM 2901 O O . PHE A 1 365 ? -0.945 -8.726 10.721 1.00 97.25 365 PHE A O 1
ATOM 2908 N N . ILE A 1 366 ? -2.394 -10.429 10.843 1.00 96.81 366 ILE A N 1
ATOM 2909 C CA . ILE A 1 366 ? -2.817 -10.132 12.220 1.00 96.81 366 ILE A CA 1
ATOM 2910 C C . ILE A 1 366 ? -1.631 -10.254 13.188 1.00 96.81 366 ILE A C 1
ATOM 2912 O O . ILE A 1 366 ? -1.430 -9.384 14.040 1.00 96.81 366 ILE A O 1
ATOM 2916 N N . VAL A 1 367 ? -0.820 -11.308 13.048 1.00 95.81 367 VAL A N 1
ATOM 2917 C CA . VAL A 1 367 ? 0.387 -11.515 13.860 1.00 95.81 367 VAL A CA 1
ATOM 2918 C C . VAL A 1 367 ? 1.375 -10.370 13.659 1.00 95.81 367 VAL A C 1
ATOM 2920 O O . VAL A 1 367 ? 1.830 -9.807 14.650 1.00 95.81 367 VAL A O 1
ATOM 2923 N N . LEU A 1 368 ? 1.647 -9.962 12.417 1.00 95.50 368 LEU A N 1
ATOM 2924 C CA . LEU A 1 368 ? 2.507 -8.817 12.106 1.00 95.50 368 LEU A CA 1
ATOM 2925 C C . LEU A 1 368 ? 2.059 -7.534 12.828 1.00 95.50 368 LEU A C 1
ATOM 2927 O O . LEU A 1 368 ? 2.885 -6.805 13.392 1.00 95.50 368 LEU A O 1
ATOM 2931 N N . LEU A 1 369 ? 0.758 -7.235 12.807 1.00 96.25 369 LEU A N 1
ATOM 2932 C CA . LEU A 1 369 ? 0.222 -6.049 13.470 1.00 96.25 369 LEU A CA 1
ATOM 2933 C C . LEU A 1 369 ? 0.390 -6.146 14.991 1.00 96.25 369 LEU A C 1
ATOM 2935 O O . LEU A 1 369 ? 0.872 -5.195 15.607 1.00 96.25 369 LEU A O 1
ATOM 2939 N N . PHE A 1 370 ? 0.090 -7.295 15.606 1.00 95.12 370 PHE A N 1
ATOM 2940 C CA . PHE A 1 370 ? 0.307 -7.492 17.045 1.00 95.12 370 PHE A CA 1
ATOM 2941 C C . PHE A 1 370 ? 1.784 -7.462 17.443 1.00 95.12 370 PHE A C 1
ATOM 2943 O O . PHE A 1 370 ? 2.123 -6.872 18.472 1.00 95.12 370 PHE A O 1
ATOM 2950 N N . GLU A 1 371 ? 2.674 -8.040 16.635 1.00 92.69 371 GLU A N 1
ATOM 2951 C CA . GLU A 1 371 ? 4.119 -7.918 16.821 1.00 92.69 371 GLU A CA 1
ATOM 2952 C C . GLU A 1 371 ? 4.522 -6.447 16.822 1.00 92.69 371 GLU A C 1
ATOM 2954 O O . GLU A 1 371 ? 5.250 -6.018 17.713 1.00 92.69 371 GLU A O 1
ATOM 2959 N N . THR A 1 372 ? 3.978 -5.645 15.906 1.00 91.94 372 THR A N 1
ATOM 2960 C CA . THR A 1 372 ? 4.249 -4.205 15.851 1.00 91.94 372 THR A CA 1
ATOM 2961 C C . THR A 1 372 ? 3.704 -3.475 17.084 1.00 91.94 372 THR A C 1
ATOM 2963 O O . THR A 1 372 ? 4.428 -2.686 17.696 1.00 91.94 372 THR A O 1
ATOM 2966 N N . ILE A 1 373 ? 2.477 -3.781 17.525 1.00 92.50 373 ILE A N 1
ATOM 2967 C CA . ILE A 1 373 ? 1.861 -3.207 18.736 1.00 92.50 373 ILE A CA 1
ATOM 2968 C C . ILE A 1 373 ? 2.681 -3.542 19.988 1.00 92.50 373 ILE A C 1
ATOM 2970 O O . ILE A 1 373 ? 2.851 -2.690 20.866 1.00 92.50 373 ILE A O 1
ATOM 2974 N N . PHE A 1 374 ? 3.226 -4.755 20.097 1.00 90.00 374 PHE A N 1
ATOM 2975 C CA . PHE A 1 374 ? 3.927 -5.224 21.296 1.00 90.00 374 PHE A CA 1
ATOM 2976 C C . PHE A 1 374 ? 5.461 -5.197 21.201 1.00 90.00 374 PHE A C 1
ATOM 2978 O O . PHE A 1 374 ? 6.120 -5.479 22.202 1.00 90.00 374 PHE A O 1
ATOM 2985 N N . ALA A 1 375 ? 6.041 -4.763 20.076 1.00 81.19 375 ALA A N 1
ATOM 2986 C CA . ALA A 1 375 ? 7.487 -4.762 19.806 1.00 81.19 375 ALA A CA 1
ATOM 2987 C C . ALA A 1 375 ? 8.353 -4.009 20.835 1.00 81.19 375 ALA A C 1
ATOM 2989 O O . ALA A 1 375 ? 9.550 -4.261 20.939 1.00 81.19 375 ALA A O 1
ATOM 2990 N N . ALA A 1 376 ? 7.782 -3.092 21.619 1.00 62.22 376 ALA A N 1
ATOM 2991 C CA . ALA A 1 376 ? 8.513 -2.368 22.662 1.00 62.22 376 ALA A CA 1
ATOM 2992 C C . ALA A 1 376 ? 8.535 -3.084 24.029 1.00 62.22 376 ALA A C 1
ATOM 2994 O O . ALA A 1 376 ? 9.149 -2.587 24.972 1.00 62.22 376 ALA A O 1
ATOM 2995 N N . THR A 1 377 ? 7.841 -4.214 24.186 1.00 53.12 377 THR A N 1
ATOM 2996 C CA . THR A 1 377 ? 7.624 -4.843 25.496 1.00 53.12 377 THR A CA 1
ATOM 2997 C C . THR A 1 377 ? 8.734 -5.848 25.825 1.00 53.12 377 THR A C 1
ATOM 2999 O O . THR A 1 377 ? 8.479 -7.007 26.132 1.00 53.12 377 THR A O 1
ATOM 3002 N N . SER A 1 378 ? 9.993 -5.406 25.813 1.00 39.25 378 SER A N 1
ATOM 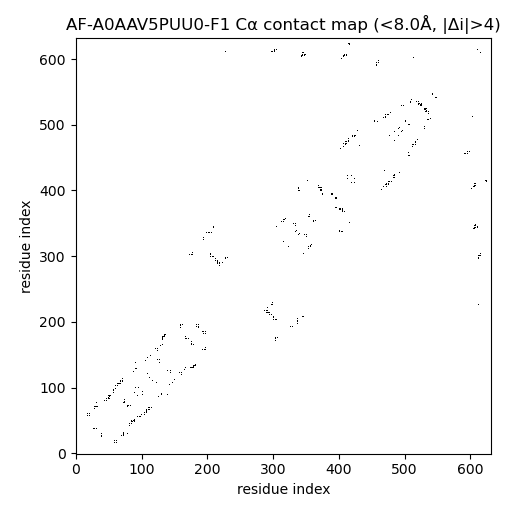3003 C CA . SER A 1 378 ? 11.062 -6.073 26.564 1.00 39.25 378 SER A CA 1
ATOM 3004 C C . SER A 1 378 ? 11.335 -5.286 27.848 1.00 39.25 378 SER A C 1
ATOM 3006 O O . SER A 1 378 ? 12.331 -4.589 27.962 1.00 39.25 378 SER A O 1
ATOM 3008 N N . ASN A 1 379 ? 10.403 -5.425 28.793 1.00 35.94 379 ASN A N 1
ATOM 3009 C CA . ASN A 1 379 ? 10.521 -5.226 30.242 1.00 35.94 379 ASN A CA 1
ATOM 3010 C C . ASN A 1 379 ? 11.021 -3.870 30.802 1.00 35.94 379 ASN A C 1
ATOM 3012 O O . ASN A 1 379 ? 12.163 -3.466 30.630 1.00 35.94 379 ASN A O 1
ATOM 3016 N N . HIS A 1 380 ? 10.177 -3.328 31.691 1.00 35.97 380 HIS A N 1
ATOM 3017 C CA . HIS A 1 380 ? 10.417 -2.314 32.729 1.00 35.97 380 HIS A CA 1
ATOM 3018 C C . HIS A 1 380 ? 10.269 -0.820 32.367 1.00 35.97 380 HIS A C 1
ATOM 3020 O O . HIS A 1 380 ? 11.187 -0.162 31.905 1.00 35.97 380 HIS A O 1
ATOM 3026 N N . HIS A 1 381 ? 9.111 -0.300 32.789 1.00 33.81 381 HIS A N 1
ATOM 3027 C CA . HIS A 1 381 ? 8.818 1.071 33.213 1.00 33.81 381 HIS A CA 1
ATOM 3028 C C . HIS A 1 381 ? 8.840 2.196 32.164 1.00 33.81 381 HIS A C 1
ATOM 3030 O O . HIS A 1 381 ? 9.845 2.533 31.552 1.00 33.81 381 HIS A O 1
ATOM 3036 N N . ILE A 1 382 ? 7.662 2.812 32.062 1.00 45.38 382 ILE A N 1
ATOM 3037 C CA . ILE A 1 382 ? 7.352 4.159 31.584 1.00 45.38 382 ILE A CA 1
ATOM 3038 C C . ILE A 1 382 ? 8.588 5.074 31.585 1.00 45.38 382 ILE A C 1
ATOM 3040 O O . ILE A 1 382 ? 9.016 5.560 32.630 1.00 45.38 382 ILE A O 1
ATOM 3044 N N . GLN A 1 383 ? 9.104 5.377 30.398 1.00 30.25 383 GLN A N 1
ATOM 3045 C CA . GLN A 1 383 ? 9.870 6.593 30.167 1.00 30.25 383 GLN A CA 1
ATOM 3046 C C . GLN A 1 383 ? 9.402 7.219 28.858 1.00 30.25 383 GLN A C 1
ATOM 3048 O O . GLN A 1 383 ? 9.709 6.759 27.761 1.00 30.25 383 GLN A O 1
ATOM 3053 N N . PHE A 1 384 ? 8.611 8.281 29.006 1.00 38.47 384 PHE A N 1
ATOM 3054 C CA . PHE A 1 384 ? 8.557 9.332 28.004 1.00 38.47 384 PHE A CA 1
ATOM 3055 C C . PHE A 1 384 ? 9.964 9.908 27.843 1.00 38.47 384 PHE A C 1
ATOM 3057 O O . PHE A 1 384 ? 10.682 10.063 28.831 1.00 38.47 384 PHE A O 1
ATOM 3064 N N . ALA A 1 385 ? 10.274 10.282 26.606 1.00 32.91 385 ALA A N 1
ATOM 3065 C CA . ALA A 1 385 ? 11.510 10.887 26.123 1.00 32.91 385 ALA A CA 1
ATOM 3066 C C . ALA A 1 385 ? 12.614 9.902 25.695 1.00 32.91 385 ALA A C 1
ATOM 3068 O O . ALA A 1 385 ? 13.369 9.365 26.496 1.00 32.91 385 ALA A O 1
ATOM 3069 N N . ASN A 1 386 ? 12.734 9.787 24.370 1.00 39.75 386 ASN A N 1
ATOM 3070 C CA . ASN A 1 386 ? 13.990 9.856 23.624 1.00 39.75 386 ASN A CA 1
ATOM 3071 C C . ASN A 1 386 ? 15.163 9.066 24.224 1.00 39.75 386 ASN A C 1
ATOM 3073 O O . ASN A 1 386 ? 16.088 9.648 24.786 1.00 39.75 386 ASN A O 1
ATOM 3077 N N . ALA A 1 387 ? 15.174 7.751 24.020 1.00 34.34 387 ALA A N 1
ATOM 3078 C CA . ALA A 1 387 ? 16.377 6.950 24.199 1.00 34.34 387 ALA A CA 1
ATOM 3079 C C . ALA A 1 387 ? 16.547 5.998 23.013 1.00 34.34 387 ALA A C 1
ATOM 3081 O O . ALA A 1 387 ? 15.865 4.987 22.861 1.00 34.34 387 ALA A O 1
ATOM 3082 N N . SER A 1 388 ? 17.465 6.395 22.140 1.00 37.94 388 SER A N 1
ATOM 3083 C CA . SER A 1 388 ? 18.064 5.589 21.092 1.00 37.94 388 SER A CA 1
ATOM 3084 C C . SER A 1 388 ? 18.812 4.390 21.682 1.00 37.94 388 SER A C 1
ATOM 3086 O O . SER A 1 388 ? 19.622 4.563 22.589 1.00 37.94 388 SER A O 1
ATOM 3088 N N . VAL A 1 389 ? 18.606 3.228 21.056 1.00 38.03 389 VAL A N 1
ATOM 3089 C CA . VAL A 1 389 ? 19.403 1.992 21.146 1.00 38.03 389 VAL A CA 1
ATOM 3090 C C . VAL A 1 389 ? 19.348 1.269 22.500 1.00 38.03 389 VAL A C 1
ATOM 3092 O O . VAL A 1 389 ? 20.124 1.539 23.411 1.00 38.03 389 VAL A O 1
ATOM 3095 N N . SER A 1 390 ? 18.484 0.253 22.592 1.00 38.41 390 SER A N 1
ATOM 3096 C CA . SER A 1 390 ? 18.654 -0.840 23.551 1.00 38.41 390 SER A CA 1
ATOM 3097 C C . SER A 1 390 ? 19.773 -1.781 23.084 1.00 38.41 390 SER A C 1
ATOM 3099 O O . SER A 1 390 ? 19.800 -2.200 21.930 1.00 38.41 390 SER A O 1
ATOM 3101 N N . GLU A 1 391 ? 20.671 -2.159 23.996 1.00 42.50 391 GLU A N 1
ATOM 3102 C CA . GLU A 1 391 ? 21.778 -3.123 23.804 1.00 42.50 391 GLU A CA 1
ATOM 3103 C C . GLU A 1 391 ? 21.332 -4.559 23.458 1.00 42.50 391 GLU A C 1
ATOM 3105 O O . GLU A 1 391 ? 22.152 -5.420 23.143 1.00 42.50 391 GLU A O 1
ATOM 3110 N N . SER A 1 392 ? 20.028 -4.825 23.476 1.00 40.12 392 SER A N 1
ATOM 3111 C CA . SER A 1 392 ? 19.420 -6.007 22.877 1.00 40.12 392 SER A CA 1
ATOM 3112 C C . SER A 1 392 ? 18.810 -5.553 21.558 1.00 40.12 392 SER A C 1
ATOM 3114 O O . SER A 1 392 ? 17.952 -4.675 21.591 1.00 40.12 392 SER A O 1
ATOM 3116 N N . GLY A 1 393 ? 19.271 -6.088 20.421 1.00 42.25 393 GLY A N 1
ATOM 3117 C CA . GLY A 1 393 ? 18.987 -5.630 19.047 1.00 42.25 393 GLY A CA 1
ATOM 3118 C C . GLY A 1 393 ? 17.519 -5.618 18.580 1.00 42.25 393 GLY A C 1
ATOM 3119 O O . GLY A 1 393 ? 17.260 -5.665 17.379 1.00 42.25 393 GLY A O 1
ATOM 3120 N N . TYR A 1 394 ? 16.559 -5.552 19.499 1.00 45.59 394 TYR A N 1
ATOM 3121 C CA . TYR A 1 394 ? 15.161 -5.248 19.245 1.00 45.59 394 TYR A CA 1
ATOM 3122 C C . TYR A 1 394 ? 15.010 -3.767 18.889 1.00 45.59 394 TYR A C 1
ATOM 3124 O O . TYR A 1 394 ? 15.398 -2.872 19.638 1.00 45.59 394 TYR A O 1
ATOM 3132 N N . LYS A 1 395 ? 14.442 -3.504 17.712 1.00 53.31 395 LYS A N 1
ATOM 3133 C CA . LYS A 1 395 ? 14.069 -2.155 17.287 1.00 53.31 395 LYS A CA 1
ATOM 3134 C C . LYS A 1 395 ? 12.882 -1.699 18.135 1.00 53.31 395 LYS A C 1
ATOM 3136 O O . LYS A 1 395 ? 11.805 -2.276 18.018 1.00 53.31 395 LYS A O 1
ATOM 3141 N N . SER A 1 396 ? 13.059 -0.675 18.970 1.00 70.31 396 SER A N 1
ATOM 3142 C CA . SER A 1 396 ? 11.921 -0.029 19.624 1.00 70.31 396 SER A CA 1
ATOM 3143 C C . SER A 1 396 ? 11.044 0.634 18.559 1.00 70.31 396 SER A C 1
ATOM 3145 O O . SER A 1 396 ? 11.515 1.436 17.751 1.00 70.31 396 SER A O 1
ATOM 3147 N N . VAL A 1 397 ? 9.767 0.256 18.518 1.00 84.38 397 VAL A N 1
ATOM 3148 C CA . VAL A 1 397 ? 8.796 0.838 17.585 1.00 84.38 397 VAL A CA 1
ATOM 3149 C C . VAL A 1 397 ? 8.189 2.096 18.223 1.00 84.38 397 VAL A C 1
ATOM 3151 O O . VAL A 1 397 ? 7.742 2.024 19.374 1.00 84.38 397 VAL A O 1
ATOM 3154 N N . PRO A 1 398 ? 8.161 3.243 17.516 1.00 88.81 398 PRO A N 1
ATOM 3155 C CA . PRO A 1 398 ? 7.533 4.473 17.999 1.00 88.81 398 PRO A CA 1
ATOM 3156 C C . PRO A 1 398 ? 6.069 4.282 18.418 1.00 88.81 398 PRO A C 1
ATOM 3158 O O . PRO A 1 398 ? 5.332 3.512 17.805 1.00 88.81 398 PRO A O 1
ATOM 3161 N N . ILE A 1 399 ? 5.626 4.993 19.461 1.00 87.62 399 ILE A N 1
ATOM 3162 C CA . ILE A 1 399 ? 4.286 4.796 20.039 1.00 87.62 399 ILE A CA 1
ATOM 3163 C C . ILE A 1 399 ? 3.151 5.089 19.050 1.00 87.62 399 ILE A C 1
ATOM 3165 O O . ILE A 1 399 ? 2.189 4.333 19.002 1.00 87.62 399 ILE A O 1
ATOM 3169 N N . ASN A 1 400 ? 3.298 6.112 18.209 1.00 89.50 400 ASN A N 1
ATOM 3170 C CA . ASN A 1 400 ? 2.345 6.446 17.152 1.00 89.50 400 ASN A CA 1
ATOM 3171 C C . ASN A 1 400 ? 2.162 5.286 16.161 1.00 89.50 400 ASN A C 1
ATOM 3173 O O . ASN A 1 400 ? 1.036 4.941 15.832 1.00 89.50 400 ASN A O 1
ATOM 3177 N N . VAL A 1 401 ? 3.244 4.619 15.747 1.00 91.12 401 VAL A N 1
ATOM 3178 C CA . VAL A 1 401 ? 3.172 3.446 14.856 1.00 91.12 401 VAL A CA 1
ATOM 3179 C C . VAL A 1 401 ? 2.438 2.285 15.533 1.00 91.12 401 VAL A C 1
ATOM 3181 O O . VAL A 1 401 ? 1.680 1.567 14.884 1.00 91.12 401 VAL A O 1
ATOM 3184 N N . ARG A 1 402 ? 2.608 2.119 16.849 1.00 93.00 402 ARG A N 1
ATOM 3185 C CA . ARG A 1 402 ? 1.913 1.084 17.634 1.00 93.00 402 ARG A CA 1
ATOM 3186 C C . ARG A 1 402 ? 0.415 1.375 17.762 1.00 93.00 402 ARG A C 1
ATOM 3188 O O . ARG A 1 402 ? -0.376 0.451 17.626 1.00 93.00 402 ARG A O 1
ATOM 3195 N N . ILE A 1 403 ? 0.030 2.636 17.975 1.00 92.69 403 ILE A N 1
ATOM 3196 C CA . ILE A 1 403 ? -1.379 3.071 18.002 1.00 92.69 403 ILE A CA 1
ATOM 3197 C C . ILE A 1 403 ? -2.015 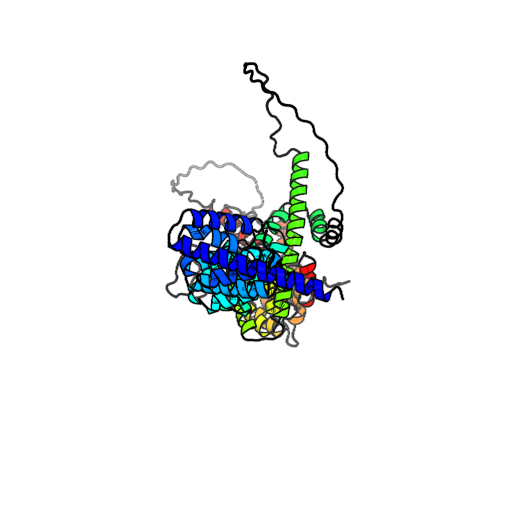2.887 16.625 1.00 92.69 403 ILE A C 1
ATOM 3199 O O . ILE A 1 403 ? -3.045 2.231 16.522 1.00 92.69 403 ILE A O 1
ATOM 3203 N N . LYS A 1 404 ? -1.354 3.352 15.556 1.00 93.50 404 LYS A N 1
ATOM 3204 C CA . LYS A 1 404 ? -1.800 3.111 14.176 1.00 93.50 404 LYS A CA 1
ATOM 3205 C C . LYS A 1 404 ? -1.993 1.622 13.904 1.00 93.50 404 LYS A C 1
ATOM 3207 O O . LYS A 1 404 ? -3.006 1.231 13.347 1.00 93.50 404 LYS A O 1
ATOM 3212 N N . SER A 1 405 ? -1.063 0.775 14.349 1.00 95.56 405 SER A N 1
ATOM 3213 C CA . SER A 1 405 ? -1.187 -0.683 14.201 1.00 95.56 405 SER A CA 1
ATOM 3214 C C . SER A 1 405 ? -2.422 -1.238 14.921 1.00 95.56 405 SER A C 1
ATOM 3216 O O . SER A 1 405 ? -3.065 -2.143 14.401 1.00 95.56 405 SER A O 1
ATOM 3218 N N . ALA A 1 406 ? -2.789 -0.687 16.084 1.00 96.19 406 ALA A N 1
ATOM 3219 C CA . ALA A 1 406 ? -4.031 -1.044 16.769 1.00 96.19 406 ALA A CA 1
ATOM 3220 C C . ALA A 1 406 ? -5.276 -0.617 15.969 1.00 96.19 406 ALA A C 1
ATOM 3222 O O . ALA A 1 406 ? -6.216 -1.404 15.886 1.00 96.19 406 ALA A O 1
ATOM 3223 N N . GLN A 1 407 ? -5.257 0.552 15.316 1.00 95.69 407 GLN A N 1
ATOM 3224 C CA . GLN A 1 407 ? -6.344 0.979 14.420 1.00 95.69 407 GLN A CA 1
ATOM 3225 C C . GLN A 1 407 ? -6.433 0.138 13.141 1.00 95.69 407 GLN A C 1
ATOM 3227 O O . GLN A 1 407 ? -7.528 -0.216 12.701 1.00 95.69 407 GLN A O 1
ATOM 3232 N N . TYR A 1 408 ? -5.292 -0.283 12.588 1.00 97.25 408 TYR A N 1
ATOM 3233 C CA . TYR A 1 408 ? -5.254 -1.275 11.513 1.00 97.25 408 TYR A CA 1
ATOM 3234 C C . TYR A 1 408 ? -5.870 -2.608 11.957 1.00 97.25 408 TYR A C 1
ATOM 3236 O O . TYR A 1 408 ? -6.651 -3.174 11.205 1.00 97.25 408 TYR A O 1
ATOM 3244 N N . ILE A 1 409 ? -5.598 -3.101 13.177 1.00 97.56 409 ILE A N 1
ATOM 3245 C CA . ILE A 1 409 ? -6.280 -4.302 13.703 1.00 97.56 409 ILE A CA 1
ATOM 3246 C C . ILE A 1 409 ? -7.785 -4.067 13.834 1.00 97.56 409 ILE A C 1
ATOM 3248 O O . ILE A 1 409 ? -8.563 -4.921 13.411 1.00 97.56 409 ILE A O 1
ATOM 3252 N N . ALA A 1 410 ? -8.188 -2.936 14.419 1.00 96.62 410 ALA A N 1
ATOM 3253 C CA . ALA A 1 410 ? -9.588 -2.599 14.662 1.00 96.62 410 ALA A CA 1
ATOM 3254 C C . ALA A 1 410 ? -10.417 -2.699 13.378 1.00 96.62 410 ALA A C 1
ATOM 3256 O O . ALA A 1 410 ? -11.395 -3.443 13.299 1.00 96.62 410 ALA A O 1
ATOM 3257 N N . THR A 1 411 ? -9.963 -1.979 12.358 1.00 96.31 411 THR A N 1
ATOM 3258 C CA . THR A 1 411 ? -10.648 -1.862 11.074 1.00 96.31 411 THR A CA 1
ATOM 3259 C C . THR A 1 411 ? -10.487 -3.112 10.224 1.00 96.31 411 THR A C 1
ATOM 3261 O O . THR A 1 411 ? -11.463 -3.556 9.631 1.00 96.31 411 THR A O 1
ATOM 3264 N N . TYR A 1 412 ? -9.318 -3.765 10.228 1.00 97.81 412 TYR A N 1
ATOM 3265 C CA . TYR A 1 412 ? -9.126 -5.013 9.487 1.00 97.81 412 TYR A CA 1
ATOM 3266 C C . TYR A 1 412 ? -10.087 -6.093 9.978 1.00 97.81 412 TYR A C 1
ATOM 3268 O O . TYR A 1 412 ? -10.787 -6.713 9.188 1.00 97.81 412 TYR A O 1
ATOM 3276 N N . VAL A 1 413 ? -10.174 -6.293 11.295 1.00 97.25 413 VAL A N 1
ATOM 3277 C CA . VAL A 1 413 ? -11.003 -7.357 11.879 1.00 97.25 413 VAL A CA 1
ATOM 3278 C C . VAL A 1 413 ? -12.499 -7.062 11.741 1.00 97.25 413 VAL A C 1
ATOM 3280 O O . VAL A 1 413 ? -13.303 -7.980 11.552 1.00 97.25 413 VAL A O 1
ATOM 3283 N N . ALA A 1 414 ? -12.878 -5.786 11.780 1.00 96.19 414 ALA A N 1
ATOM 3284 C CA . ALA A 1 414 ? -14.244 -5.354 11.517 1.00 96.19 414 ALA A CA 1
ATOM 3285 C C . ALA A 1 414 ? -14.654 -5.536 10.044 1.00 96.19 414 ALA A C 1
ATOM 3287 O O . ALA A 1 414 ? -15.752 -6.022 9.778 1.00 96.19 414 ALA A O 1
ATOM 3288 N N . ARG A 1 415 ? -13.776 -5.187 9.095 1.00 96.12 415 ARG A N 1
ATOM 3289 C CA . ARG A 1 415 ? -14.117 -5.037 7.671 1.00 96.12 415 ARG A CA 1
ATOM 3290 C C . ARG A 1 415 ? -13.749 -6.237 6.800 1.00 96.12 415 ARG A C 1
ATOM 3292 O O . ARG A 1 415 ? -14.420 -6.481 5.804 1.00 96.12 415 ARG A O 1
ATOM 3299 N N . ALA A 1 416 ? -12.733 -7.021 7.160 1.00 96.50 416 ALA A N 1
ATOM 3300 C CA . ALA A 1 416 ? -12.326 -8.198 6.392 1.00 96.50 416 ALA A CA 1
ATOM 3301 C C . ALA A 1 416 ? -13.390 -9.300 6.490 1.00 96.50 416 ALA A C 1
ATOM 3303 O O . ALA A 1 416 ? -13.658 -9.835 7.572 1.00 96.50 416 ALA A O 1
ATOM 3304 N N . LYS A 1 417 ? -14.021 -9.635 5.362 1.00 95.44 417 LYS A N 1
ATOM 3305 C CA . LYS A 1 417 ? -15.141 -10.587 5.292 1.00 95.44 417 LYS A CA 1
ATOM 3306 C C . LYS A 1 417 ? -14.697 -12.041 5.423 1.00 95.44 417 LYS A C 1
ATOM 3308 O O . LYS A 1 417 ? -15.461 -12.865 5.917 1.00 95.44 417 LYS A O 1
ATOM 3313 N N . THR A 1 418 ? -13.476 -12.367 4.998 1.00 94.75 418 THR A N 1
ATOM 3314 C CA . THR A 1 418 ? -12.977 -13.754 4.982 1.00 94.75 418 THR A CA 1
ATOM 3315 C C . THR A 1 418 ? -12.558 -14.272 6.359 1.00 94.75 418 THR A C 1
ATOM 3317 O O . THR A 1 418 ? -12.232 -15.452 6.490 1.00 94.75 418 THR A O 1
ATOM 3320 N N . LEU A 1 419 ? -12.534 -13.415 7.386 1.00 95.19 419 LEU A N 1
ATOM 3321 C CA . LEU A 1 419 ? -12.125 -13.803 8.732 1.00 95.19 419 LEU A CA 1
ATOM 3322 C C . LEU A 1 419 ? -13.112 -14.781 9.370 1.00 95.19 419 LEU A C 1
ATOM 3324 O O . LEU A 1 419 ? -14.324 -14.569 9.413 1.00 95.19 419 LEU A O 1
ATOM 3328 N N . THR A 1 420 ? -12.563 -15.853 9.934 1.00 94.19 420 THR A N 1
ATOM 3329 C CA . THR A 1 420 ? -13.344 -16.851 10.665 1.00 94.19 420 THR A CA 1
ATOM 3330 C C . THR A 1 420 ? -13.656 -16.383 12.086 1.00 94.19 420 THR A C 1
ATOM 3332 O O . THR A 1 420 ? -12.883 -15.659 12.717 1.00 94.19 420 THR A O 1
ATOM 3335 N N . THR A 1 421 ? -14.746 -16.896 12.663 1.00 92.94 421 THR A N 1
ATOM 3336 C CA . THR A 1 421 ? -15.114 -16.649 14.069 1.00 92.94 421 THR A CA 1
ATOM 3337 C C . THR A 1 421 ? -13.989 -17.014 15.047 1.00 92.94 421 THR A C 1
ATOM 3339 O O . THR A 1 421 ? -13.801 -16.339 16.056 1.00 92.94 421 THR A O 1
ATOM 3342 N N . SER A 1 422 ? -13.188 -18.042 14.738 1.00 93.00 422 SER A N 1
ATOM 3343 C CA . SER A 1 422 ? -12.037 -18.416 15.569 1.00 93.00 422 SER A CA 1
ATOM 3344 C C . SER A 1 422 ? -10.936 -17.357 15.544 1.00 93.00 422 SER A C 1
ATOM 3346 O O . SER A 1 422 ? -10.376 -17.057 16.595 1.00 93.00 422 SER A O 1
ATOM 3348 N N . GLN A 1 423 ? -10.620 -16.792 14.374 1.00 94.69 423 GLN A N 1
ATOM 3349 C CA . GLN A 1 423 ? -9.604 -15.743 14.238 1.00 94.69 423 GLN A CA 1
ATOM 3350 C C . GLN A 1 423 ? -10.027 -14.477 14.984 1.00 94.69 423 GLN A C 1
ATOM 3352 O O . GLN A 1 423 ? -9.252 -13.941 15.775 1.00 94.69 423 GLN A O 1
ATOM 3357 N N . ILE A 1 424 ? -11.287 -14.064 14.826 1.00 95.50 424 ILE A N 1
ATOM 3358 C CA . ILE A 1 424 ? -11.862 -12.921 15.549 1.00 95.50 424 ILE A CA 1
ATOM 3359 C C . ILE A 1 424 ? -11.811 -13.170 17.062 1.00 95.50 424 ILE A C 1
ATOM 3361 O O . ILE A 1 424 ? -11.344 -12.317 17.818 1.00 95.50 424 ILE A O 1
ATOM 3365 N N . GLY A 1 425 ? -12.197 -14.369 17.512 1.00 94.38 425 GLY A N 1
ATOM 3366 C CA . GLY A 1 425 ? -12.096 -14.768 18.915 1.00 94.38 425 GLY A CA 1
ATOM 3367 C C . GLY A 1 425 ? -10.662 -14.718 19.461 1.00 94.38 425 GLY A C 1
ATOM 3368 O O . GLY A 1 425 ? -10.454 -14.267 20.587 1.00 94.38 425 GLY A O 1
ATOM 3369 N N . HIS A 1 426 ? -9.657 -15.118 18.672 1.00 94.50 426 HIS A N 1
ATOM 3370 C CA . HIS A 1 426 ? -8.246 -15.013 19.061 1.00 94.50 426 HIS A CA 1
ATOM 3371 C C . HIS A 1 426 ? -7.780 -13.558 19.195 1.00 94.50 426 HIS A C 1
ATOM 3373 O O . HIS A 1 426 ? -7.112 -13.235 20.178 1.00 94.50 426 HIS A O 1
ATOM 3379 N N . VAL A 1 427 ? -8.160 -12.674 18.266 1.00 96.88 427 VAL A N 1
ATOM 3380 C CA . VAL A 1 427 ? -7.858 -11.233 18.348 1.00 96.88 427 VAL A CA 1
ATOM 3381 C C . VAL A 1 427 ? -8.466 -10.635 19.617 1.00 96.88 427 VAL A C 1
ATOM 3383 O O . VAL A 1 427 ? -7.757 -10.015 20.411 1.00 96.88 427 VAL A O 1
ATOM 3386 N N . VAL A 1 428 ? -9.763 -10.866 19.847 1.00 96.44 428 VAL A N 1
ATOM 3387 C CA . VAL A 1 428 ? -10.484 -10.388 21.038 1.00 96.44 428 VAL A CA 1
ATOM 3388 C C . VAL A 1 428 ? -9.814 -10.889 22.317 1.00 96.44 428 VAL A C 1
ATOM 3390 O O . VAL A 1 428 ? -9.604 -10.121 23.259 1.00 96.44 428 VAL A O 1
ATOM 3393 N N . LYS A 1 429 ? -9.418 -12.165 22.349 1.00 95.25 429 LYS A N 1
ATOM 3394 C CA . LYS A 1 429 ? -8.703 -12.755 23.481 1.00 95.25 429 LYS A CA 1
ATOM 3395 C C . LYS A 1 429 ? -7.364 -12.066 23.742 1.00 95.25 429 LYS A C 1
ATOM 3397 O O . LYS A 1 429 ? -7.102 -11.691 24.880 1.00 95.25 429 LYS A O 1
ATOM 3402 N N . LEU A 1 430 ? -6.545 -11.853 22.712 1.00 95.81 430 LEU A N 1
ATOM 3403 C CA . LEU A 1 430 ? -5.250 -11.176 22.850 1.00 95.81 430 LEU A CA 1
ATOM 3404 C C . LEU A 1 430 ? -5.409 -9.757 23.412 1.00 95.81 430 LEU A C 1
ATOM 3406 O O . LEU A 1 430 ? -4.693 -9.379 24.341 1.00 95.81 430 LEU A O 1
ATOM 3410 N N . ILE A 1 431 ? -6.378 -8.994 22.896 1.00 96.50 431 ILE A N 1
ATOM 3411 C CA . ILE A 1 431 ? -6.657 -7.630 23.359 1.00 96.50 431 ILE A CA 1
ATOM 3412 C C . ILE A 1 431 ? -7.137 -7.633 24.819 1.00 96.50 431 ILE A C 1
ATOM 3414 O O . ILE A 1 431 ? -6.574 -6.935 25.664 1.00 96.50 431 ILE A O 1
ATOM 3418 N N . THR A 1 432 ? -8.149 -8.441 25.143 1.00 95.56 432 THR A N 1
ATOM 3419 C CA . THR A 1 432 ? -8.747 -8.490 26.490 1.00 95.56 432 THR A CA 1
ATOM 3420 C C . THR A 1 432 ? -7.771 -8.994 27.554 1.00 95.56 432 THR A C 1
ATOM 3422 O O . THR A 1 432 ? -7.715 -8.429 28.654 1.00 95.56 432 THR A O 1
ATOM 3425 N N . GLU A 1 433 ? -6.966 -10.015 27.244 1.00 93.62 433 GLU A N 1
ATOM 3426 C CA . GLU A 1 433 ? -5.923 -10.528 28.136 1.00 93.62 433 GLU A CA 1
ATOM 3427 C C . GLU A 1 433 ? -4.859 -9.462 28.398 1.00 93.62 433 GLU A C 1
ATOM 3429 O O . GLU A 1 433 ? -4.544 -9.191 29.563 1.00 93.62 433 GLU A O 1
ATOM 3434 N N . TRP A 1 434 ? -4.367 -8.798 27.346 1.00 94.44 434 TRP A N 1
ATOM 3435 C CA . TRP A 1 434 ? -3.376 -7.734 27.486 1.00 94.44 434 TRP A CA 1
ATOM 3436 C C . TRP A 1 434 ? -3.910 -6.566 28.324 1.00 94.44 434 TRP A C 1
ATOM 3438 O O . TRP A 1 434 ? -3.283 -6.200 29.322 1.00 94.44 434 TRP A O 1
ATOM 3448 N N . CYS A 1 435 ? -5.097 -6.036 28.002 1.00 93.88 435 CYS A N 1
ATOM 3449 C CA . CYS A 1 435 ? -5.717 -4.935 28.747 1.00 93.88 435 CYS A CA 1
ATOM 3450 C C . CYS A 1 435 ? -5.937 -5.312 30.219 1.00 93.88 435 CYS A C 1
ATOM 3452 O O . CYS A 1 435 ? -5.617 -4.541 31.126 1.00 93.88 435 CYS A O 1
ATOM 3454 N N . THR A 1 436 ? -6.414 -6.531 30.487 1.00 92.31 436 THR A N 1
ATOM 3455 C CA . THR A 1 436 ? -6.626 -7.021 31.856 1.00 92.31 436 THR A CA 1
ATOM 3456 C C . THR A 1 436 ? -5.317 -7.129 32.636 1.00 92.31 436 THR A C 1
ATOM 3458 O O . THR A 1 436 ? -5.274 -6.784 33.823 1.00 92.31 436 THR A O 1
ATOM 3461 N N . MET A 1 437 ? -4.249 -7.627 32.006 1.00 90.94 437 MET A N 1
ATOM 3462 C CA . MET A 1 437 ? -2.931 -7.717 32.633 1.00 90.94 437 MET A CA 1
ATOM 3463 C C . MET A 1 437 ? -2.346 -6.330 32.904 1.00 90.94 437 MET A C 1
ATOM 3465 O O . MET A 1 437 ? -1.859 -6.102 34.014 1.00 90.94 437 MET A O 1
ATOM 3469 N N . TYR A 1 438 ? -2.464 -5.411 31.944 1.00 90.25 438 TYR A N 1
ATOM 3470 C CA . TYR A 1 438 ? -1.974 -4.038 32.044 1.00 90.25 438 TYR A CA 1
ATOM 3471 C C . TYR A 1 438 ? -2.677 -3.247 33.155 1.00 90.25 438 TYR A C 1
ATOM 3473 O O . TYR A 1 438 ? -2.026 -2.663 34.021 1.00 90.25 438 TYR A O 1
ATOM 3481 N N . ILE A 1 439 ? -4.011 -3.298 33.210 1.00 88.62 439 ILE A N 1
ATOM 3482 C CA . ILE A 1 439 ? -4.798 -2.664 34.278 1.00 88.62 439 ILE A CA 1
ATOM 3483 C C . ILE A 1 439 ? -4.346 -3.182 35.648 1.00 88.62 439 ILE A C 1
ATOM 3485 O O . ILE A 1 439 ? -4.020 -2.397 36.538 1.00 88.62 439 ILE A O 1
ATOM 3489 N N . LYS A 1 440 ? -4.234 -4.509 35.806 1.00 88.31 440 LYS A N 1
ATOM 3490 C CA . LYS A 1 440 ? -3.804 -5.126 37.071 1.00 88.31 440 LYS A CA 1
ATOM 3491 C C . LYS A 1 440 ? -2.376 -4.749 37.470 1.00 88.31 440 LYS A C 1
ATOM 3493 O O . LYS A 1 440 ? -2.083 -4.786 38.665 1.00 88.31 440 LYS A O 1
ATOM 3498 N N . SER A 1 441 ? -1.463 -4.501 36.526 1.00 86.56 441 SER A N 1
ATOM 3499 C CA . SER A 1 441 ? -0.097 -4.066 36.853 1.00 86.56 441 SER A CA 1
ATOM 3500 C C . SER A 1 441 ? -0.064 -2.604 37.280 1.00 86.56 441 SER A C 1
ATOM 3502 O O . SER A 1 441 ? 0.531 -2.298 38.308 1.00 86.56 441 SER A O 1
ATOM 3504 N N . VAL A 1 442 ? -0.771 -1.725 36.567 1.00 83.69 442 VAL A N 1
ATOM 3505 C CA . VAL A 1 442 ? -0.830 -0.292 36.893 1.00 83.69 442 VAL A CA 1
ATOM 3506 C C . VAL A 1 442 ? -1.522 -0.054 38.242 1.00 83.69 442 VAL A C 1
ATOM 3508 O O . VAL A 1 442 ? -1.050 0.744 39.049 1.00 83.69 442 VAL A O 1
ATOM 3511 N N . GLU A 1 443 ? -2.598 -0.789 38.542 1.00 81.81 443 GLU A N 1
ATOM 3512 C CA . GLU A 1 443 ? -3.281 -0.731 39.845 1.00 81.81 443 GLU A CA 1
ATOM 3513 C C . GLU A 1 443 ? -2.381 -1.174 41.013 1.00 81.81 443 GLU A C 1
ATOM 3515 O O . GLU A 1 443 ? -2.519 -0.662 42.124 1.00 81.81 443 GLU A O 1
ATOM 3520 N N . ARG A 1 444 ? -1.448 -2.109 40.775 1.00 77.44 444 ARG A N 1
ATOM 3521 C CA . ARG A 1 444 ? -0.468 -2.557 41.779 1.00 77.44 444 ARG A CA 1
ATOM 3522 C C . ARG A 1 444 ? 0.633 -1.530 42.024 1.00 77.44 444 ARG A C 1
ATOM 3524 O O . ARG A 1 444 ? 1.076 -1.397 43.158 1.00 77.44 444 ARG A O 1
ATOM 3531 N N . GLU A 1 445 ? 1.081 -0.834 40.983 1.00 72.44 445 GLU A N 1
ATOM 3532 C CA . GLU A 1 445 ? 2.152 0.166 41.082 1.00 72.44 445 GLU A CA 1
ATOM 3533 C C . GLU A 1 445 ? 1.679 1.467 41.750 1.00 72.44 445 GLU A C 1
ATOM 3535 O O . GLU A 1 445 ? 2.421 2.066 42.523 1.00 72.44 445 GLU A O 1
ATOM 3540 N N . ASN A 1 446 ? 0.424 1.869 41.525 1.00 66.25 446 ASN A N 1
ATOM 3541 C CA . ASN A 1 446 ? -0.145 3.124 42.033 1.00 66.25 446 ASN A CA 1
ATOM 3542 C C . ASN A 1 446 ? -0.865 2.979 43.394 1.00 66.25 446 ASN A C 1
ATOM 3544 O O . ASN A 1 446 ? -1.759 3.762 43.714 1.00 66.25 446 ASN A O 1
ATOM 3548 N N . SER A 1 447 ? -0.525 1.971 44.208 1.00 53.81 447 SER A N 1
ATOM 3549 C CA . SER A 1 447 ? -1.251 1.639 45.447 1.00 53.81 447 SER A CA 1
ATOM 3550 C C . SER A 1 447 ? -0.947 2.549 46.656 1.00 53.81 447 SER A C 1
ATOM 3552 O O . SER A 1 447 ? -1.197 2.145 47.793 1.00 53.81 447 SER A O 1
ATOM 3554 N N . ILE A 1 448 ? -0.386 3.743 46.449 1.00 49.47 448 ILE A N 1
ATOM 3555 C CA . ILE A 1 448 ? -0.029 4.697 47.509 1.00 49.47 448 ILE A CA 1
ATOM 3556 C C . ILE A 1 448 ? -0.585 6.064 47.091 1.00 49.47 448 ILE A C 1
ATOM 3558 O O . ILE A 1 448 ? -0.034 6.688 46.197 1.00 49.47 448 ILE A O 1
ATOM 3562 N N . ASP A 1 449 ? -1.688 6.476 47.721 1.00 51.56 449 ASP A N 1
ATOM 3563 C CA . ASP A 1 449 ? -2.325 7.801 47.632 1.00 51.56 449 ASP A CA 1
ATOM 3564 C C . ASP A 1 449 ? -2.761 8.305 46.239 1.00 51.56 449 ASP A C 1
ATOM 3566 O O . ASP A 1 449 ? -1.973 8.866 45.494 1.00 51.56 449 ASP A O 1
ATOM 3570 N N . ASP A 1 450 ? -4.058 8.183 45.917 1.00 48.47 450 ASP A N 1
ATOM 3571 C CA . ASP A 1 450 ? -4.883 9.325 45.470 1.00 48.47 450 ASP A CA 1
ATOM 3572 C C . ASP A 1 450 ? -6.318 8.891 45.117 1.00 48.47 450 ASP A C 1
ATOM 3574 O O . ASP A 1 450 ? -6.573 7.811 44.569 1.00 48.47 450 ASP A O 1
ATOM 3578 N N . LYS A 1 451 ? -7.286 9.751 45.454 1.00 50.53 451 LYS A N 1
ATOM 3579 C CA . LYS A 1 451 ? -8.686 9.648 45.004 1.00 50.53 451 LYS A CA 1
ATOM 3580 C C . LYS A 1 451 ? -8.744 9.684 43.463 1.00 50.53 451 LYS A C 1
ATOM 3582 O O . LYS A 1 451 ? -7.885 10.310 42.846 1.00 50.53 451 LYS A O 1
ATOM 3587 N N . PRO A 1 452 ? -9.750 9.059 42.822 1.00 49.16 452 PRO A N 1
ATOM 3588 C CA . PRO A 1 452 ? -9.867 9.071 41.368 1.00 49.16 452 PRO A CA 1
ATOM 3589 C C . PRO A 1 452 ? -10.097 10.507 40.887 1.00 49.16 452 PRO A C 1
ATOM 3591 O O . PRO A 1 452 ? -11.160 11.074 41.123 1.00 49.16 452 PRO A O 1
ATOM 3594 N N . LYS A 1 453 ? -9.117 11.101 40.203 1.00 56.94 453 LYS A N 1
ATOM 3595 C CA . LYS A 1 453 ? -9.377 12.248 39.331 1.00 56.94 453 LYS A CA 1
ATOM 3596 C C . LYS A 1 453 ? -9.904 11.691 38.011 1.00 56.94 453 LYS A C 1
ATOM 3598 O O . LYS A 1 453 ? -9.169 11.593 37.034 1.00 56.94 453 LYS A O 1
ATOM 3603 N N . SER A 1 454 ? -11.157 11.232 38.027 1.00 60.00 454 SER A N 1
ATOM 3604 C CA . SER A 1 454 ? -11.919 11.025 36.794 1.00 60.00 454 SER A CA 1
ATOM 3605 C C . SER A 1 454 ? -11.819 12.319 35.985 1.00 60.00 454 SER A C 1
ATOM 3607 O O . SER A 1 454 ? -12.043 13.389 36.552 1.00 60.00 454 SER A O 1
ATOM 3609 N N . ALA A 1 455 ? -11.417 12.215 34.717 1.00 67.00 455 ALA A N 1
ATOM 3610 C CA . ALA A 1 455 ? -11.034 13.319 33.828 1.00 67.00 455 ALA A CA 1
ATOM 3611 C C . ALA A 1 455 ? -9.623 13.936 33.954 1.00 67.00 455 ALA A C 1
ATOM 3613 O O . ALA A 1 455 ? -9.427 15.072 33.525 1.00 67.00 455 ALA A O 1
ATOM 3614 N N . ASP A 1 456 ? -8.615 13.225 34.466 1.00 77.88 456 ASP A N 1
ATOM 3615 C CA . ASP A 1 456 ? -7.217 13.651 34.274 1.00 77.88 456 ASP A CA 1
ATOM 3616 C C . ASP A 1 456 ? -6.838 13.600 32.770 1.00 77.88 456 ASP A C 1
ATOM 3618 O O . ASP A 1 456 ? -6.781 12.507 32.197 1.00 77.88 456 ASP A O 1
ATOM 3622 N N . PRO A 1 457 ? -6.549 14.749 32.117 1.00 77.25 457 PRO A N 1
ATOM 3623 C CA . PRO A 1 457 ? -6.237 14.807 30.687 1.00 77.25 457 PRO A CA 1
ATOM 3624 C C . PRO A 1 457 ? -4.907 14.145 30.326 1.00 77.25 457 PRO A C 1
ATOM 3626 O O . PRO A 1 457 ? -4.632 13.944 29.148 1.00 77.25 457 PRO A O 1
ATOM 3629 N N . SER A 1 458 ? -4.072 13.793 31.310 1.00 81.06 458 SER A N 1
ATOM 3630 C CA . SER A 1 458 ? -2.822 13.070 31.078 1.00 81.06 458 SER A CA 1
ATOM 3631 C C . SER A 1 458 ? -3.009 11.559 30.928 1.00 81.06 458 SER A C 1
ATOM 3633 O O . SER A 1 458 ? -2.063 10.877 30.532 1.00 81.06 458 SER A O 1
ATOM 3635 N N . LEU A 1 459 ? -4.190 11.006 31.234 1.00 84.69 459 LEU A N 1
ATOM 3636 C CA . LEU A 1 459 ? -4.401 9.558 31.187 1.00 84.69 459 LEU A CA 1
ATOM 3637 C C . LEU A 1 459 ? -4.183 8.955 29.788 1.00 84.69 459 LEU A C 1
ATOM 3639 O O . LEU A 1 459 ? -3.474 7.946 29.732 1.00 84.69 459 LEU A O 1
ATOM 3643 N N . PRO A 1 460 ? -4.698 9.535 28.682 1.00 84.88 460 PRO A N 1
ATOM 3644 C CA . PRO A 1 460 ? -4.475 9.005 27.332 1.00 84.88 460 PRO A CA 1
ATOM 3645 C C . PRO A 1 460 ? -3.000 9.005 26.968 1.00 84.88 460 PRO A C 1
ATOM 3647 O O . PRO A 1 460 ? -2.463 7.999 26.515 1.00 84.88 460 PRO A O 1
ATOM 3650 N N . VAL A 1 461 ? -2.305 10.093 27.310 1.00 85.00 461 VAL A N 1
ATOM 3651 C CA . VAL A 1 461 ? -0.861 10.207 27.107 1.00 85.00 461 VAL A CA 1
ATOM 3652 C C . VAL A 1 461 ? -0.114 9.148 27.901 1.00 85.00 461 VAL A C 1
ATOM 3654 O O . VAL A 1 461 ? 0.803 8.554 27.354 1.00 85.00 461 VAL A O 1
ATOM 3657 N N . ARG A 1 462 ? -0.494 8.872 29.156 1.00 85.38 462 ARG A N 1
ATOM 3658 C CA . ARG A 1 462 ? 0.182 7.910 30.051 1.00 85.38 462 ARG A CA 1
ATOM 3659 C C . ARG A 1 462 ? -0.105 6.446 29.726 1.00 85.38 462 ARG A C 1
ATOM 3661 O O . ARG A 1 462 ? 0.749 5.596 29.993 1.00 85.38 462 ARG A O 1
ATOM 3668 N N . HIS A 1 463 ? -1.281 6.146 29.185 1.00 89.19 463 HIS A N 1
ATOM 3669 C CA . HIS A 1 463 ? -1.744 4.783 28.918 1.00 89.19 463 HIS A CA 1
ATOM 3670 C C . HIS A 1 463 ? -2.217 4.582 27.464 1.00 89.19 463 HIS A C 1
ATOM 3672 O O . HIS A 1 463 ? -3.236 3.930 27.257 1.00 89.19 463 HIS A O 1
ATOM 3678 N N . PRO A 1 464 ? -1.487 5.058 26.441 1.00 90.75 464 PRO A N 1
ATOM 3679 C CA . PRO A 1 464 ? -2.015 5.235 25.085 1.00 90.75 464 PRO A CA 1
ATOM 3680 C C . PRO A 1 464 ? -2.486 3.927 24.447 1.00 90.75 464 PRO A C 1
ATOM 3682 O O . PRO A 1 464 ? -3.533 3.871 23.822 1.00 90.75 464 PRO A O 1
ATOM 3685 N N . LEU A 1 465 ? -1.762 2.827 24.671 1.00 92.44 465 LEU A N 1
ATOM 3686 C CA . LEU A 1 465 ? -2.155 1.523 24.128 1.00 92.44 465 LEU A CA 1
ATOM 3687 C C . LEU A 1 465 ? -3.388 0.929 24.805 1.00 92.44 465 LEU A C 1
ATOM 3689 O O . LEU A 1 465 ? -4.060 0.110 24.194 1.00 92.44 465 LEU A O 1
ATOM 3693 N N . LEU A 1 466 ? -3.677 1.305 26.054 1.00 94.06 466 LEU A N 1
ATOM 3694 C CA . LEU A 1 466 ? -4.903 0.868 26.716 1.00 94.06 466 LEU A CA 1
ATOM 3695 C C . LEU A 1 466 ? -6.125 1.494 26.035 1.00 94.06 466 LEU A C 1
ATOM 3697 O O . LEU A 1 466 ? -7.102 0.782 25.813 1.00 94.06 466 LEU A O 1
ATOM 3701 N N . TYR A 1 467 ? -6.054 2.782 25.687 1.00 93.81 467 TYR A N 1
ATOM 3702 C CA . TYR A 1 467 ? -7.115 3.480 24.956 1.00 93.81 467 TYR A CA 1
ATOM 3703 C C . TYR A 1 467 ? -7.247 2.928 23.542 1.00 93.81 467 TYR A C 1
ATOM 3705 O O . TYR A 1 467 ? -8.293 2.361 23.234 1.00 93.81 467 TYR A O 1
ATOM 3713 N N . ALA A 1 468 ? -6.158 2.905 22.770 1.00 95.12 468 ALA A N 1
ATOM 3714 C CA . ALA A 1 468 ? -6.164 2.401 21.400 1.00 95.12 468 ALA A CA 1
ATOM 3715 C C . ALA A 1 468 ? -6.694 0.959 21.288 1.00 95.12 468 ALA A C 1
ATOM 3717 O O . ALA A 1 468 ? -7.533 0.663 20.442 1.00 95.12 468 ALA A O 1
ATOM 3718 N N . LEU A 1 469 ? -6.256 0.042 22.163 1.00 96.62 469 LEU A N 1
ATOM 3719 C CA . LEU A 1 469 ? -6.721 -1.351 22.132 1.00 96.62 469 LEU A CA 1
ATOM 3720 C C . LEU A 1 469 ? -8.151 -1.519 22.652 1.00 96.62 469 LEU A C 1
ATOM 3722 O O . LEU A 1 469 ? -8.867 -2.402 22.180 1.00 96.62 469 LEU A O 1
ATOM 3726 N N . THR A 1 470 ? -8.592 -0.693 23.605 1.00 95.88 470 THR A N 1
ATOM 3727 C CA . THR A 1 470 ? -9.998 -0.729 24.022 1.00 95.88 470 THR A CA 1
ATOM 3728 C C . THR A 1 470 ? -10.899 -0.169 22.928 1.00 95.88 470 THR A C 1
ATOM 3730 O O . THR A 1 470 ? -11.929 -0.776 22.643 1.00 95.88 470 THR A O 1
ATOM 3733 N N . GLN A 1 471 ? -10.517 0.938 22.287 1.00 95.44 471 GLN A N 1
ATOM 3734 C CA . GLN A 1 471 ? -11.245 1.471 21.141 1.00 95.44 471 GLN A CA 1
ATOM 3735 C C . GLN A 1 471 ? -11.318 0.433 20.025 1.00 95.44 471 GLN A C 1
ATOM 3737 O O . GLN A 1 471 ? -12.408 0.164 19.528 1.00 95.44 471 GLN A O 1
ATOM 3742 N N . ALA A 1 472 ? -10.196 -0.222 19.708 1.00 97.06 472 ALA A N 1
ATOM 3743 C CA . ALA A 1 472 ? -10.164 -1.304 18.734 1.00 97.06 472 ALA A CA 1
ATOM 3744 C C . ALA A 1 472 ? -11.160 -2.417 19.082 1.00 97.06 472 ALA A C 1
ATOM 3746 O O . ALA A 1 472 ? -11.902 -2.875 18.218 1.00 97.06 472 ALA A O 1
ATOM 3747 N N . LEU A 1 473 ? -11.230 -2.821 20.354 1.00 97.19 473 LEU A N 1
ATOM 3748 C CA . LEU A 1 473 ? -12.183 -3.831 20.808 1.00 97.19 473 LEU A CA 1
ATOM 3749 C C . LEU A 1 473 ? -13.643 -3.364 20.703 1.00 97.19 473 LEU A C 1
ATOM 3751 O O . LEU A 1 473 ? -14.494 -4.155 20.303 1.00 97.19 473 LEU A O 1
ATOM 3755 N N . MET A 1 474 ? -13.942 -2.108 21.048 1.00 95.88 474 MET A N 1
ATOM 3756 C CA . MET A 1 474 ? -15.287 -1.536 20.903 1.00 95.88 474 MET A CA 1
ATOM 3757 C C . MET A 1 474 ? -15.700 -1.455 19.432 1.00 95.88 474 MET A C 1
ATOM 3759 O O . MET A 1 474 ? -16.805 -1.870 19.096 1.00 95.88 474 MET A O 1
ATOM 3763 N N . TYR A 1 475 ? -14.801 -1.007 18.554 1.00 96.00 475 TYR A N 1
ATOM 3764 C CA . TYR A 1 475 ? -15.028 -0.945 17.110 1.00 96.00 475 TYR A CA 1
ATOM 3765 C C . TYR A 1 475 ? -15.280 -2.342 16.525 1.00 96.00 475 TYR A C 1
ATOM 3767 O O . TYR A 1 475 ? -16.303 -2.577 15.888 1.00 96.00 475 TYR A O 1
ATOM 3775 N N . ILE A 1 476 ? -14.410 -3.311 16.834 1.00 96.31 476 ILE A N 1
ATOM 3776 C CA . ILE A 1 476 ? -14.574 -4.715 16.430 1.00 96.31 476 ILE A CA 1
ATOM 3777 C C . ILE A 1 476 ? -15.922 -5.274 16.918 1.00 96.31 476 ILE A C 1
ATOM 3779 O O . ILE A 1 476 ? -16.616 -5.946 16.156 1.00 96.31 476 ILE A O 1
ATOM 3783 N N . PHE A 1 477 ? -16.326 -4.975 18.158 1.00 95.38 477 PHE A N 1
ATOM 3784 C CA . PHE A 1 477 ? -17.620 -5.399 18.693 1.00 95.38 477 PHE A CA 1
ATOM 3785 C C . PHE A 1 477 ? -18.798 -4.808 17.907 1.00 95.38 477 PHE A C 1
ATOM 3787 O O . PHE A 1 477 ? -19.717 -5.550 17.570 1.00 95.38 477 PHE A O 1
ATOM 3794 N N . CYS A 1 478 ? -18.757 -3.518 17.552 1.00 94.56 478 CYS A N 1
ATOM 3795 C CA . CYS A 1 478 ? -19.835 -2.870 16.793 1.00 94.56 478 CYS A CA 1
ATOM 3796 C C . CYS A 1 478 ? -20.155 -3.630 15.496 1.00 94.56 478 CYS A C 1
ATOM 3798 O O . CYS A 1 478 ? -21.322 -3.877 15.210 1.00 94.56 478 CYS A O 1
ATOM 3800 N N . PHE A 1 479 ? -19.130 -4.088 14.772 1.00 93.69 479 PHE A N 1
ATOM 3801 C CA . PHE A 1 479 ? -19.292 -4.802 13.499 1.00 93.69 479 PHE A CA 1
ATOM 3802 C C . PHE A 1 479 ? -19.494 -6.318 13.641 1.00 93.69 479 PHE A C 1
ATOM 3804 O O . PHE A 1 479 ? -20.134 -6.942 12.796 1.00 93.69 479 PHE A O 1
ATOM 3811 N N . ARG A 1 480 ? -18.902 -6.952 14.662 1.00 94.44 480 ARG A N 1
ATOM 3812 C CA . ARG A 1 480 ? -18.768 -8.422 14.745 1.00 94.44 480 ARG A CA 1
ATOM 3813 C C . ARG A 1 480 ? -19.396 -9.048 15.997 1.00 94.44 480 ARG A C 1
ATOM 3815 O O . ARG A 1 480 ? -19.114 -10.211 16.287 1.00 94.44 480 ARG A O 1
ATOM 3822 N N . HIS A 1 481 ? -20.245 -8.327 16.736 1.00 92.31 481 HIS A N 1
ATOM 3823 C CA . HIS A 1 481 ? -20.869 -8.807 17.984 1.00 92.31 481 HIS A CA 1
ATOM 3824 C C . HIS A 1 481 ? -21.532 -10.190 17.843 1.00 92.31 481 HIS A C 1
ATOM 3826 O O . HIS A 1 481 ? -21.342 -11.050 18.704 1.00 92.31 481 HIS A O 1
ATOM 3832 N N . SER A 1 482 ? -22.224 -10.449 16.727 1.00 90.38 482 SER A N 1
ATOM 3833 C CA . SER A 1 482 ? -22.915 -11.719 16.459 1.00 90.38 482 SER A CA 1
ATOM 3834 C C . SER A 1 482 ? -21.977 -12.934 16.442 1.00 90.38 482 SER A C 1
ATOM 3836 O O . SER A 1 482 ? -22.368 -14.035 16.823 1.00 90.38 482 SER A O 1
ATOM 3838 N N . GLN A 1 483 ? -20.711 -12.739 16.063 1.00 90.31 483 GLN A N 1
ATOM 3839 C CA . GLN A 1 483 ? -19.683 -13.783 16.032 1.00 90.31 483 GLN A CA 1
ATOM 3840 C C . GLN A 1 483 ? -18.965 -13.952 17.383 1.00 90.31 483 GLN A C 1
ATOM 3842 O O . GLN A 1 483 ? -18.178 -14.881 17.548 1.00 90.31 483 GLN A O 1
ATOM 3847 N N . MET A 1 484 ? -19.224 -13.079 18.360 1.00 89.75 484 MET A N 1
ATOM 3848 C CA . MET A 1 484 ? -18.595 -13.095 19.691 1.00 89.75 484 MET A CA 1
ATOM 3849 C C . MET A 1 484 ? -19.492 -13.683 20.779 1.00 89.75 484 MET A C 1
ATOM 3851 O O . MET A 1 484 ? -19.076 -13.784 21.939 1.00 89.75 484 MET A O 1
ATOM 3855 N N . HIS A 1 485 ? -20.709 -14.084 20.420 1.00 88.19 485 HIS A N 1
ATOM 3856 C CA . HIS A 1 485 ? -21.637 -14.742 21.321 1.00 88.19 485 HIS A CA 1
ATOM 3857 C C . HIS A 1 485 ? -21.623 -16.258 21.081 1.00 88.19 485 HIS A C 1
ATOM 3859 O O . HIS A 1 485 ? -21.896 -16.740 19.983 1.00 88.19 485 HIS A O 1
ATOM 3865 N N . THR A 1 486 ? -21.309 -17.033 22.120 1.00 84.94 486 THR A N 1
ATOM 3866 C CA . THR A 1 486 ? -21.308 -18.505 22.078 1.00 84.94 486 THR A CA 1
ATOM 3867 C C . THR A 1 486 ? -22.435 -19.075 22.938 1.00 84.94 486 THR A C 1
ATOM 3869 O O . THR A 1 486 ? -23.074 -18.354 23.701 1.00 84.94 486 THR A O 1
ATOM 3872 N N . ALA A 1 487 ? -22.687 -20.385 22.849 1.00 80.62 487 ALA A N 1
ATOM 3873 C CA . ALA A 1 487 ? -23.691 -21.047 23.691 1.00 80.62 487 ALA A CA 1
ATOM 3874 C C . ALA A 1 487 ? -23.403 -20.911 25.202 1.00 80.62 487 ALA A C 1
ATOM 3876 O O . ALA A 1 487 ? -24.335 -20.927 26.003 1.00 80.62 487 ALA A O 1
ATOM 3877 N N . ASP A 1 488 ? -22.129 -20.744 25.574 1.00 81.06 488 ASP A N 1
ATOM 3878 C CA . ASP A 1 488 ? -21.670 -20.609 26.960 1.00 81.06 488 ASP A CA 1
ATOM 3879 C C . ASP A 1 488 ? -21.603 -19.140 27.435 1.00 81.06 488 ASP A C 1
ATOM 3881 O O . ASP A 1 488 ? -21.210 -18.873 28.572 1.00 81.06 488 ASP A O 1
ATOM 3885 N N . GLY A 1 489 ? -22.007 -18.188 26.583 1.00 88.00 489 GLY A N 1
ATOM 3886 C CA . GLY A 1 489 ? -21.974 -16.747 26.836 1.00 88.00 489 GLY A CA 1
ATOM 3887 C C . GLY A 1 489 ? -20.992 -15.997 25.933 1.00 88.00 489 GLY A C 1
ATOM 3888 O O . GLY A 1 489 ? -20.566 -16.488 24.881 1.00 88.00 489 GLY A O 1
ATOM 3889 N N . TRP A 1 490 ? -20.636 -14.781 26.343 1.00 91.19 490 TRP A N 1
ATOM 3890 C CA . TRP A 1 490 ? -19.699 -13.926 25.618 1.00 91.19 490 TRP A CA 1
ATOM 3891 C C . TRP A 1 490 ? -18.278 -14.497 25.635 1.00 91.19 490 TRP A C 1
ATOM 3893 O O . TRP A 1 490 ? -17.769 -14.895 26.688 1.00 91.19 490 TRP A O 1
ATOM 3903 N N . VAL A 1 491 ? -17.605 -14.484 24.477 1.00 90.62 491 VAL A N 1
ATOM 3904 C CA . VAL A 1 491 ? -16.173 -14.818 24.381 1.00 90.62 491 VAL A CA 1
ATOM 3905 C C . VAL A 1 491 ? -15.399 -13.991 25.411 1.00 90.62 491 VAL A C 1
ATOM 3907 O O . VAL A 1 491 ? -15.665 -12.808 25.571 1.00 90.62 491 VAL A O 1
ATOM 3910 N N . CYS A 1 492 ? -14.457 -14.601 26.134 1.00 89.94 492 CYS A N 1
ATOM 3911 C CA . CYS A 1 492 ? -13.613 -13.914 27.124 1.00 89.94 492 CYS A CA 1
ATOM 3912 C C . CYS A 1 492 ? -14.368 -13.144 28.232 1.00 89.94 492 CYS A C 1
ATOM 3914 O O . CYS A 1 492 ? -13.784 -12.234 28.820 1.00 89.94 492 CYS A O 1
ATOM 3916 N N . ASP A 1 493 ? -15.623 -13.507 28.541 1.00 93.12 493 ASP A N 1
ATOM 3917 C CA . ASP A 1 493 ? -16.470 -12.787 29.506 1.00 93.12 493 ASP A CA 1
ATOM 3918 C C . ASP A 1 493 ? -16.532 -11.269 29.202 1.00 93.12 493 ASP A C 1
ATOM 3920 O O . ASP A 1 493 ? -16.318 -10.433 30.091 1.00 93.12 493 ASP A O 1
ATOM 3924 N N . LEU A 1 494 ? -16.750 -10.893 27.929 1.00 93.31 494 LEU A N 1
ATOM 3925 C CA . LEU A 1 494 ? -16.750 -9.483 27.500 1.00 93.31 494 LEU A CA 1
ATOM 3926 C C . LEU A 1 494 ? -17.715 -8.607 28.317 1.00 93.31 494 LEU A C 1
ATOM 3928 O O . LEU A 1 494 ? -17.383 -7.463 28.629 1.00 93.31 494 LEU A O 1
ATOM 3932 N N . ASP A 1 495 ? -18.864 -9.145 28.722 1.00 92.50 495 ASP A N 1
ATOM 3933 C CA . ASP A 1 495 ? -19.835 -8.494 29.608 1.00 92.50 495 ASP A CA 1
ATOM 3934 C C . ASP A 1 495 ? -19.185 -8.025 30.923 1.00 92.50 495 ASP A C 1
ATOM 3936 O O . ASP A 1 495 ? -19.295 -6.860 31.331 1.00 92.50 495 ASP A O 1
ATOM 3940 N N . LYS A 1 496 ? -18.421 -8.912 31.569 1.00 92.50 496 LYS A N 1
ATOM 3941 C CA . LYS A 1 496 ? -17.694 -8.612 32.809 1.00 92.50 496 LYS A CA 1
ATOM 3942 C C . LYS A 1 496 ? -16.499 -7.707 32.545 1.00 92.50 496 LYS A C 1
ATOM 3944 O O . LYS A 1 496 ? -16.222 -6.824 33.361 1.00 92.50 496 LYS A O 1
ATOM 3949 N N . PHE A 1 497 ? -15.792 -7.919 31.436 1.00 94.19 497 PHE A N 1
ATOM 3950 C CA . PHE A 1 497 ? -14.642 -7.108 31.043 1.00 94.19 497 PHE A CA 1
ATOM 3951 C C . PHE A 1 497 ? -15.037 -5.637 30.874 1.00 94.19 497 PHE A C 1
ATOM 3953 O O . PHE A 1 497 ? -14.478 -4.780 31.562 1.00 94.19 497 PHE A O 1
ATOM 3960 N N . PHE A 1 498 ? -16.043 -5.340 30.046 1.00 93.31 498 PHE A N 1
ATOM 3961 C CA . PHE A 1 498 ? -16.502 -3.970 29.815 1.00 93.31 498 PHE A CA 1
ATOM 3962 C C . PHE A 1 498 ? -17.133 -3.354 31.063 1.00 93.31 498 PHE A C 1
ATOM 3964 O O . PHE A 1 498 ? -16.860 -2.196 31.373 1.00 93.31 498 PHE A O 1
ATOM 3971 N N . THR A 1 499 ? -17.891 -4.128 31.849 1.00 89.94 499 THR A N 1
ATOM 3972 C CA . THR A 1 499 ? -18.412 -3.649 33.140 1.00 89.94 499 THR A CA 1
ATOM 3973 C C . THR A 1 499 ? -17.282 -3.235 34.082 1.00 89.94 499 THR A C 1
ATOM 3975 O O . THR A 1 499 ? -17.359 -2.190 34.731 1.00 89.94 499 THR A O 1
ATOM 3978 N N . LYS A 1 500 ? -16.197 -4.016 34.155 1.00 89.19 500 LYS A N 1
ATOM 3979 C CA . LYS A 1 500 ? -15.021 -3.651 34.950 1.00 89.19 500 LYS A CA 1
ATOM 3980 C C . LYS A 1 500 ? -14.318 -2.419 34.380 1.00 89.19 500 LYS A C 1
ATOM 3982 O O . LYS A 1 500 ? -13.872 -1.574 35.152 1.00 89.19 500 LYS A O 1
ATOM 3987 N N . LEU A 1 501 ? -14.211 -2.322 33.059 1.00 89.00 501 LEU A N 1
ATOM 3988 C CA . LEU A 1 501 ? -13.505 -1.241 32.386 1.00 89.00 501 LEU A CA 1
ATOM 3989 C C . LEU A 1 501 ? -14.204 0.112 32.555 1.00 89.00 501 LEU A C 1
ATOM 3991 O O . LEU A 1 501 ? -13.540 1.092 32.887 1.00 89.00 501 LEU A O 1
ATOM 3995 N N . MET A 1 502 ? -15.534 0.146 32.434 1.00 85.75 502 MET A N 1
ATOM 3996 C CA . MET A 1 502 ? -16.346 1.343 32.687 1.00 85.75 502 MET A CA 1
ATOM 3997 C C . MET A 1 502 ? -16.206 1.849 34.126 1.00 85.75 502 MET A C 1
ATOM 3999 O O . MET A 1 502 ? -16.167 3.048 34.362 1.00 85.75 502 MET A O 1
ATOM 4003 N N . ASN A 1 503 ? -16.095 0.935 35.093 1.00 83.25 503 ASN A N 1
ATOM 4004 C CA . ASN A 1 503 ? -15.920 1.278 36.507 1.00 83.25 503 ASN A CA 1
ATOM 4005 C C . ASN A 1 503 ? -14.444 1.464 36.909 1.00 83.25 503 ASN A C 1
ATOM 4007 O O . ASN A 1 503 ? -14.134 1.628 38.093 1.00 83.25 503 ASN A O 1
ATOM 4011 N N . SER A 1 504 ? -13.518 1.382 35.952 1.00 83.94 504 SER A N 1
ATOM 4012 C CA . SER A 1 504 ? -12.093 1.534 36.217 1.00 83.94 504 SER A CA 1
ATOM 4013 C C . SER A 1 504 ? -11.713 3.006 36.394 1.00 83.94 504 SER A C 1
ATOM 4015 O O . SER A 1 504 ? -12.410 3.918 35.960 1.00 83.94 504 SER A O 1
ATOM 4017 N N . ARG A 1 505 ? -10.548 3.253 37.001 1.00 83.12 505 ARG A N 1
ATOM 4018 C CA . ARG A 1 505 ? -10.016 4.616 37.185 1.00 83.12 505 ARG A CA 1
ATOM 4019 C C . ARG A 1 505 ? -9.522 5.265 35.886 1.00 83.12 505 ARG A C 1
ATOM 4021 O O . ARG A 1 505 ? -9.101 6.414 35.929 1.00 83.12 505 ARG A O 1
ATOM 4028 N N . PHE A 1 506 ? -9.523 4.526 34.777 1.00 86.06 506 PHE A N 1
ATOM 4029 C CA . PHE A 1 506 ? -9.008 4.994 33.494 1.00 86.06 506 PHE A CA 1
ATOM 4030 C C . PHE A 1 506 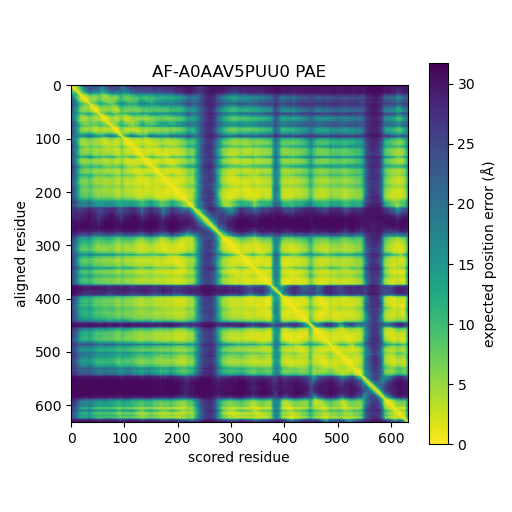? -10.036 5.806 32.701 1.00 86.06 506 PHE A C 1
ATOM 4032 O O . PHE A 1 506 ? -9.638 6.455 31.753 1.00 86.06 506 PHE A O 1
ATOM 4039 N N . ASP A 1 507 ? -11.320 5.813 33.085 1.00 85.75 507 ASP A N 1
ATOM 4040 C CA . ASP A 1 507 ? -12.355 6.652 32.448 1.00 85.75 507 ASP A CA 1
ATOM 4041 C C . ASP A 1 507 ? -12.341 6.558 30.905 1.00 85.75 507 ASP A C 1
ATOM 4043 O O . ASP A 1 507 ? -12.334 7.565 30.198 1.00 85.75 507 ASP A O 1
ATOM 4047 N N . ILE A 1 508 ? -12.263 5.321 30.386 1.00 89.50 508 ILE A N 1
ATOM 4048 C CA . ILE A 1 508 ? -11.949 5.053 28.972 1.00 89.50 508 ILE A CA 1
ATOM 4049 C C . ILE A 1 508 ? -12.899 5.787 28.022 1.00 89.50 508 ILE A C 1
ATOM 4051 O O . ILE A 1 508 ? -12.446 6.428 27.085 1.00 89.50 508 ILE A O 1
ATOM 4055 N N . PHE A 1 509 ? -14.204 5.774 28.308 1.00 89.38 509 PHE A N 1
ATOM 4056 C CA . PHE A 1 509 ? -15.217 6.379 27.437 1.00 89.38 509 PHE A CA 1
ATOM 4057 C C . PHE A 1 509 ? -15.074 7.897 27.285 1.00 89.38 509 PHE A C 1
ATOM 4059 O O . PHE A 1 509 ? -15.595 8.453 26.324 1.00 89.38 509 PHE A O 1
ATOM 4066 N N . ARG A 1 510 ? -14.393 8.587 28.210 1.00 88.06 510 ARG A N 1
ATOM 4067 C CA . ARG A 1 510 ? -14.157 10.030 28.086 1.00 88.06 510 ARG A CA 1
ATOM 4068 C C . ARG A 1 510 ? -13.151 10.362 26.989 1.00 88.06 510 ARG A C 1
ATOM 4070 O O . ARG A 1 510 ? -13.275 11.416 26.371 1.00 88.06 510 ARG A O 1
ATOM 4077 N N . TRP A 1 511 ? -12.154 9.499 26.814 1.00 87.19 511 TRP A N 1
ATOM 4078 C CA . TRP A 1 511 ? -10.965 9.743 25.997 1.00 87.19 511 TRP A CA 1
ATOM 4079 C C . TRP A 1 511 ? -10.837 8.765 24.830 1.00 87.19 511 TRP A C 1
ATOM 4081 O O . TRP A 1 511 ? -9.740 8.512 24.352 1.00 87.19 511 TRP A O 1
ATOM 4091 N N . THR A 1 512 ? -11.950 8.178 24.425 1.00 90.25 512 THR A N 1
ATOM 4092 C CA . THR A 1 512 ? -12.076 7.411 23.192 1.00 90.25 512 THR A CA 1
ATOM 4093 C C . THR A 1 512 ? -12.915 8.230 22.220 1.00 90.25 512 THR A C 1
ATOM 4095 O O . THR A 1 512 ? -13.708 9.067 22.665 1.00 90.25 512 THR A O 1
ATOM 4098 N N . ASP A 1 513 ? -12.760 7.979 20.920 1.00 90.50 513 ASP A N 1
ATOM 4099 C CA . ASP A 1 513 ? -13.614 8.561 19.890 1.00 90.50 513 ASP A CA 1
ATOM 4100 C C . ASP A 1 513 ? -15.110 8.508 20.267 1.00 90.50 513 ASP A C 1
ATOM 4102 O O . ASP A 1 513 ? -15.656 7.465 20.653 1.00 90.50 513 ASP A O 1
ATOM 4106 N N . GLU A 1 514 ? -15.770 9.665 20.189 1.00 89.25 514 GLU A N 1
ATOM 4107 C CA . GLU A 1 514 ? -17.154 9.822 20.638 1.00 89.25 514 GLU A CA 1
ATOM 4108 C C . GLU A 1 514 ? -18.119 8.995 19.792 1.00 89.25 514 GLU A C 1
ATOM 4110 O O . GLU A 1 514 ? -19.034 8.375 20.339 1.00 89.25 514 GLU A O 1
ATOM 4115 N N . THR A 1 515 ? -17.902 8.944 18.479 1.00 90.44 515 THR A N 1
ATOM 4116 C CA . THR A 1 515 ? -18.751 8.200 17.551 1.00 90.44 515 THR A CA 1
ATOM 4117 C C . THR A 1 515 ? -18.675 6.708 17.853 1.00 90.44 515 THR A C 1
ATOM 4119 O O . THR A 1 515 ? -19.715 6.064 18.020 1.00 90.44 515 THR A O 1
ATOM 4122 N N . VAL A 1 516 ? -17.468 6.167 18.052 1.00 92.88 516 VAL A N 1
ATOM 4123 C CA . VAL A 1 516 ? -17.281 4.762 18.450 1.00 92.88 516 VAL A CA 1
ATOM 4124 C C . VAL A 1 516 ? -17.972 4.463 19.777 1.00 92.88 516 VAL A C 1
ATOM 4126 O O . VAL A 1 516 ? -18.678 3.460 19.881 1.00 92.88 516 VAL A O 1
ATOM 4129 N N . VAL A 1 517 ? -17.821 5.322 20.792 1.00 93.00 517 VAL A N 1
ATOM 4130 C CA . VAL A 1 517 ? -18.456 5.118 22.107 1.00 93.00 517 VAL A CA 1
ATOM 4131 C C . VAL A 1 517 ? -19.983 5.151 22.003 1.00 93.00 517 VAL A C 1
ATOM 4133 O O . VAL A 1 517 ? -20.659 4.347 22.649 1.00 93.00 517 VAL A O 1
ATOM 4136 N N . LEU A 1 518 ? -20.545 6.049 21.191 1.00 92.06 518 LEU A N 1
ATOM 4137 C CA . LEU A 1 518 ? -21.990 6.161 20.988 1.00 92.06 518 LEU A CA 1
ATOM 4138 C C . LEU A 1 518 ? -22.570 4.936 20.276 1.00 92.06 518 LEU A C 1
ATOM 4140 O O . LEU A 1 518 ? -23.585 4.394 20.727 1.00 92.06 518 LEU A O 1
ATOM 4144 N N . ILE A 1 519 ? -21.928 4.483 19.196 1.00 92.25 519 ILE A N 1
ATOM 4145 C CA . ILE A 1 519 ? -22.344 3.282 18.463 1.00 92.25 519 ILE A CA 1
ATOM 4146 C C . ILE A 1 519 ? -22.198 2.056 19.367 1.00 92.25 519 ILE A C 1
ATOM 4148 O O . ILE A 1 519 ? -23.150 1.290 19.521 1.00 92.25 519 ILE A O 1
ATOM 4152 N N . PHE A 1 520 ? -21.065 1.920 20.061 1.00 94.62 520 PHE A N 1
ATOM 4153 C CA . PHE A 1 520 ? -20.844 0.841 21.018 1.00 94.62 520 PHE A CA 1
ATOM 4154 C C . PHE A 1 520 ? -21.918 0.825 22.106 1.00 94.62 520 PHE A C 1
ATOM 4156 O O . PHE A 1 520 ? -22.474 -0.230 22.390 1.00 94.62 520 PHE A O 1
ATOM 4163 N N . ALA A 1 521 ? -22.262 1.974 22.695 1.00 93.44 521 ALA A N 1
ATOM 4164 C CA . ALA A 1 521 ? -23.280 2.040 23.739 1.00 93.44 521 ALA A CA 1
ATOM 4165 C C . ALA A 1 521 ? -24.668 1.614 23.239 1.00 93.44 521 ALA A C 1
ATOM 4167 O O . ALA A 1 521 ? -25.414 0.965 23.980 1.00 93.44 521 ALA A O 1
ATOM 4168 N N . ARG A 1 522 ? -25.006 1.944 21.985 1.00 92.50 522 ARG A N 1
ATOM 4169 C CA . ARG A 1 522 ? -26.237 1.493 21.326 1.00 92.50 522 ARG A CA 1
ATOM 4170 C C . ARG A 1 522 ? -26.242 -0.028 21.152 1.00 92.50 522 ARG A C 1
ATOM 4172 O O . ARG A 1 522 ? -27.145 -0.681 21.674 1.00 92.50 522 ARG A O 1
ATO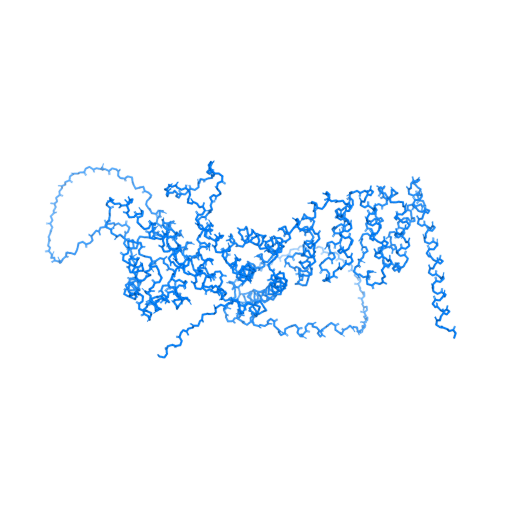M 4179 N N . VAL A 1 523 ? -25.218 -0.583 20.502 1.00 92.38 523 VAL A N 1
ATOM 4180 C CA . VAL A 1 523 ? -25.125 -2.023 20.196 1.00 92.38 523 VAL A CA 1
ATOM 4181 C C . VAL A 1 523 ? -24.997 -2.856 21.477 1.00 92.38 523 VAL A C 1
ATOM 4183 O O . VAL A 1 523 ? -25.706 -3.840 21.661 1.00 92.38 523 VAL A O 1
ATOM 4186 N N . ALA A 1 524 ? -24.162 -2.434 22.431 1.00 92.62 524 ALA A N 1
ATOM 4187 C CA . ALA A 1 524 ? -23.970 -3.132 23.703 1.00 92.62 524 ALA A CA 1
ATOM 4188 C C . ALA A 1 524 ? -25.256 -3.208 24.542 1.00 92.62 524 ALA A C 1
ATOM 4190 O O . ALA A 1 524 ? -25.442 -4.176 25.281 1.00 92.62 524 ALA A O 1
ATOM 4191 N N . GLN A 1 525 ? -26.145 -2.213 24.438 1.00 91.62 525 GLN A N 1
ATOM 4192 C CA . GLN A 1 525 ? -27.451 -2.264 25.092 1.00 91.62 525 GLN A CA 1
ATOM 4193 C C . GLN A 1 525 ? -28.408 -3.223 24.377 1.00 91.62 525 GLN A C 1
ATOM 4195 O O . GLN A 1 525 ? -29.093 -3.986 25.058 1.00 91.62 525 GLN A O 1
ATOM 4200 N N . GLN A 1 526 ? -28.464 -3.176 23.042 1.00 90.81 526 GLN A N 1
ATOM 4201 C CA . GLN A 1 526 ? -29.312 -4.064 22.237 1.00 90.81 526 GLN A CA 1
ATOM 4202 C C . GLN A 1 526 ? -28.967 -5.536 22.492 1.00 90.81 526 GLN A C 1
ATOM 4204 O O . GLN A 1 526 ? -29.852 -6.339 22.777 1.00 90.81 526 GLN A O 1
ATOM 4209 N N . GLU A 1 527 ? -27.673 -5.849 22.519 1.00 91.00 527 GLU A N 1
ATOM 4210 C CA . GLU A 1 527 ? -27.159 -7.203 22.740 1.00 91.00 527 GLU A CA 1
ATOM 4211 C C . GLU A 1 527 ? -27.106 -7.610 24.226 1.00 91.00 527 GLU A C 1
ATOM 4213 O O . GLU A 1 527 ? -26.756 -8.740 24.564 1.00 91.00 527 GLU A O 1
ATOM 4218 N N . GLY A 1 528 ? -27.429 -6.702 25.153 1.00 89.62 528 GLY A N 1
ATOM 4219 C CA . GLY A 1 528 ? -27.384 -6.982 26.591 1.00 89.62 528 GLY A CA 1
ATOM 4220 C C . GLY A 1 528 ? -25.974 -7.243 27.142 1.00 89.62 528 GLY A C 1
ATOM 4221 O O . GLY A 1 528 ? -25.832 -7.937 28.149 1.00 89.62 528 GLY A O 1
ATOM 4222 N N . LEU A 1 529 ? -24.934 -6.690 26.509 1.00 90.94 529 LEU A N 1
ATOM 4223 C CA . LEU A 1 529 ? -23.538 -6.815 26.934 1.00 90.94 529 LEU A CA 1
ATOM 4224 C C . LEU A 1 529 ? -23.262 -6.024 28.223 1.00 90.94 529 LEU A C 1
ATOM 4226 O O . LEU A 1 529 ? -22.758 -6.574 29.202 1.00 90.94 529 LEU A O 1
ATOM 4230 N N . CYS A 1 530 ? -23.548 -4.716 28.222 1.00 89.12 530 CYS A N 1
ATOM 4231 C CA . CYS A 1 530 ? -23.337 -3.834 29.372 1.00 89.12 530 CYS A CA 1
ATOM 4232 C C . CYS A 1 530 ? -24.155 -2.529 29.269 1.00 89.12 530 CYS A C 1
ATOM 4234 O O . CYS A 1 530 ? -24.541 -2.091 28.187 1.00 89.12 530 CYS A O 1
ATOM 4236 N N . TYR A 1 531 ? -24.418 -1.875 30.409 1.00 87.81 531 TYR A N 1
ATOM 4237 C CA . TYR A 1 531 ? -25.178 -0.616 30.465 1.00 87.81 531 TYR A CA 1
ATOM 4238 C C . TYR A 1 531 ? -24.265 0.609 30.288 1.00 87.81 531 TYR A C 1
ATOM 4240 O O . TYR A 1 531 ? -23.952 1.308 31.250 1.00 87.81 531 TYR A O 1
ATOM 4248 N N . ALA A 1 532 ? -23.841 0.873 29.052 1.00 87.25 532 ALA A N 1
ATOM 4249 C CA . ALA A 1 532 ? -22.930 1.975 28.720 1.00 87.25 532 ALA A CA 1
ATOM 4250 C C . ALA A 1 532 ? -23.587 3.374 28.739 1.00 87.25 532 ALA A C 1
ATOM 4252 O O . ALA A 1 532 ? -22.930 4.362 29.072 1.00 87.25 532 ALA A O 1
ATOM 4253 N N . TRP A 1 533 ? -24.890 3.480 28.450 1.00 87.56 533 TRP A N 1
ATOM 4254 C CA . TRP A 1 533 ? -25.589 4.770 28.324 1.00 87.56 533 TRP A CA 1
ATOM 4255 C C . TRP A 1 533 ? -25.563 5.644 29.572 1.00 87.56 533 TRP A C 1
ATOM 4257 O O . TRP A 1 533 ? -25.520 6.865 29.452 1.00 87.56 533 TRP A O 1
ATOM 4267 N N . SER A 1 534 ? -25.557 5.056 30.771 1.00 84.75 534 SER A N 1
ATOM 4268 C CA . SER A 1 534 ? -25.444 5.847 31.999 1.00 84.75 534 SER A CA 1
ATOM 4269 C C . SER A 1 534 ? -24.118 6.600 32.071 1.00 84.75 534 SER A C 1
ATOM 4271 O O . SER A 1 534 ? -24.098 7.733 32.539 1.00 84.75 534 SER A O 1
ATOM 4273 N N . ALA A 1 535 ? -23.025 5.997 31.591 1.00 83.25 535 ALA A N 1
ATOM 4274 C CA . ALA A 1 535 ? -21.722 6.654 31.534 1.00 83.25 535 ALA A CA 1
ATOM 4275 C C . ALA A 1 535 ? -21.696 7.731 30.437 1.00 83.25 535 ALA A C 1
ATOM 4277 O O . ALA A 1 535 ? -21.277 8.857 30.694 1.00 83.25 535 ALA A O 1
ATOM 4278 N N . VAL A 1 536 ? -22.227 7.425 29.249 1.00 86.38 536 VAL A N 1
ATOM 4279 C CA . VAL A 1 536 ? -22.325 8.377 28.124 1.00 86.38 536 VAL A CA 1
ATOM 4280 C C . VAL A 1 536 ? -23.147 9.616 28.493 1.00 86.38 536 VAL A C 1
ATOM 4282 O O . VAL A 1 536 ? -22.750 10.741 28.202 1.00 86.38 536 VAL A O 1
ATOM 4285 N N . GLU A 1 537 ? -24.281 9.435 29.168 1.00 85.12 537 GLU A N 1
ATOM 4286 C CA . GLU A 1 537 ? -25.159 10.533 29.578 1.00 85.12 537 GLU A CA 1
ATOM 4287 C C . GLU A 1 537 ? -24.496 11.442 30.625 1.00 85.12 537 GLU A C 1
ATOM 4289 O O . GLU A 1 537 ? -24.666 12.661 30.589 1.00 85.12 537 GLU A O 1
ATOM 4294 N N . VAL A 1 538 ? -23.695 10.873 31.535 1.00 83.75 538 VAL A N 1
ATOM 4295 C CA . VAL A 1 538 ? -22.872 11.661 32.467 1.00 83.75 538 VAL A CA 1
ATOM 4296 C C . VAL A 1 538 ? -21.867 12.515 31.691 1.00 83.75 538 VAL A C 1
ATOM 4298 O O . VAL A 1 538 ? -21.808 13.723 31.916 1.00 83.75 538 VAL A O 1
ATOM 4301 N N . LEU A 1 539 ? -21.155 11.929 30.723 1.00 82.44 539 LEU A N 1
ATOM 4302 C CA . LEU A 1 539 ? -20.191 12.652 29.883 1.00 82.44 539 LEU A CA 1
ATOM 4303 C C . LEU A 1 539 ? -20.856 13.773 29.070 1.00 82.44 539 LEU A C 1
ATOM 4305 O O . LEU A 1 539 ? -20.340 14.891 29.023 1.00 82.44 539 LEU A O 1
ATOM 4309 N N . ARG A 1 540 ? -22.032 13.516 28.482 1.00 83.75 540 ARG A N 1
ATOM 4310 C CA . ARG A 1 540 ? -22.815 14.535 27.762 1.00 83.75 540 ARG A CA 1
ATOM 4311 C C . ARG A 1 540 ? -23.217 15.698 28.660 1.00 83.75 540 ARG A C 1
ATOM 4313 O O . ARG A 1 540 ? -23.060 16.850 28.263 1.00 83.75 540 ARG A O 1
ATOM 4320 N N . ARG A 1 541 ? -23.709 15.420 29.872 1.00 81.88 541 ARG A N 1
ATOM 4321 C CA . ARG A 1 541 ? -24.103 16.464 30.835 1.00 81.88 541 ARG A CA 1
ATOM 4322 C C . ARG A 1 541 ? -22.925 17.319 31.267 1.00 81.88 541 ARG A C 1
ATOM 4324 O O . ARG A 1 541 ? -23.058 18.536 31.326 1.00 81.88 541 ARG A O 1
ATOM 4331 N N . GLU A 1 542 ? -21.781 16.699 31.533 1.00 78.44 542 GLU A N 1
ATOM 4332 C CA . GLU A 1 542 ? -20.563 17.421 31.895 1.00 78.44 542 GLU A CA 1
ATOM 4333 C C . GLU A 1 542 ? -20.091 18.344 30.765 1.00 78.44 542 GLU A C 1
ATOM 4335 O O . GLU A 1 542 ? -19.791 19.513 31.013 1.00 78.44 542 GLU A O 1
ATOM 4340 N N . ARG A 1 543 ? -20.099 17.864 29.514 1.00 77.19 543 ARG A N 1
ATOM 4341 C CA . ARG A 1 543 ? -19.779 18.689 28.337 1.00 77.19 543 ARG A CA 1
ATOM 4342 C C . ARG A 1 543 ? -20.768 19.847 28.174 1.00 77.19 543 ARG A C 1
ATOM 4344 O O . ARG A 1 543 ? -20.342 20.988 28.022 1.00 77.19 543 ARG A O 1
ATOM 4351 N N . ALA A 1 544 ? -22.070 19.584 28.312 1.00 75.50 544 ALA A N 1
ATOM 4352 C CA . ALA A 1 544 ? -23.118 20.607 28.241 1.00 75.50 544 ALA A CA 1
ATOM 4353 C C . ALA A 1 544 ? -23.024 21.656 29.366 1.00 75.50 544 ALA A C 1
ATOM 4355 O O . ALA A 1 544 ? -23.405 22.807 29.171 1.00 75.50 544 ALA A O 1
ATOM 4356 N N . SER A 1 545 ? -22.487 21.286 30.533 1.00 72.69 545 SER A N 1
ATOM 4357 C CA . SER A 1 545 ? -22.264 22.204 31.658 1.00 72.69 545 SER A CA 1
ATOM 4358 C C . SER A 1 545 ? -21.023 23.104 31.526 1.00 72.69 545 SER A C 1
ATOM 4360 O O . SER A 1 545 ? -20.702 23.821 32.470 1.00 72.69 545 SER A O 1
ATOM 4362 N N . GLY A 1 546 ? -20.347 23.104 30.369 1.00 59.91 546 GLY A N 1
ATOM 4363 C CA . GLY A 1 546 ? -19.129 23.890 30.125 1.00 59.91 546 GLY A CA 1
ATOM 4364 C C . GLY A 1 546 ? -17.826 23.109 30.325 1.00 59.91 546 GLY A C 1
ATOM 4365 O O . GLY A 1 546 ? -16.765 23.718 30.451 1.00 59.91 546 GLY A O 1
ATOM 4366 N N . GLY A 1 547 ? -17.900 21.773 30.344 1.00 55.19 547 GLY A N 1
ATOM 4367 C CA . GLY A 1 547 ? -16.770 20.890 30.616 1.00 55.19 547 GLY A CA 1
ATOM 4368 C C . GLY A 1 547 ? -16.312 20.954 32.074 1.00 55.19 547 GLY A C 1
ATOM 4369 O O . GLY A 1 547 ? -16.731 21.801 32.862 1.00 55.19 547 GLY A O 1
ATOM 4370 N N . ILE A 1 548 ? -15.417 20.048 32.457 1.00 49.19 548 ILE A N 1
ATOM 4371 C CA . ILE A 1 548 ? -14.676 20.206 33.707 1.00 49.19 548 ILE A CA 1
ATOM 4372 C C . ILE A 1 548 ? -13.767 21.419 33.508 1.00 49.19 548 ILE A C 1
ATOM 4374 O O . ILE A 1 548 ? -12.723 21.322 32.864 1.00 49.19 548 ILE A O 1
ATOM 4378 N N . VAL A 1 549 ? -14.181 22.574 34.034 1.00 36.94 549 VAL A N 1
ATOM 4379 C CA . VAL A 1 549 ? -13.292 23.720 34.214 1.00 36.94 549 VAL A CA 1
ATOM 4380 C C . VAL A 1 549 ? -12.175 23.231 35.121 1.00 36.94 549 VAL A C 1
ATOM 4382 O O . VAL A 1 549 ? -12.380 22.984 36.310 1.00 36.94 549 VAL A O 1
ATOM 4385 N N . TYR A 1 550 ? -11.002 23.012 34.537 1.00 39.38 550 TYR A N 1
ATOM 4386 C CA . TYR A 1 550 ? -9.812 22.656 35.284 1.00 39.38 550 TYR A CA 1
ATOM 4387 C C . TYR A 1 550 ? -9.454 23.869 36.144 1.00 39.38 550 TYR A C 1
ATOM 4389 O O . TYR A 1 550 ? -8.841 24.815 35.651 1.00 39.38 550 TYR A O 1
ATOM 4397 N N . ASP A 1 551 ? -9.903 23.884 37.401 1.00 30.59 551 ASP A N 1
ATOM 4398 C CA . ASP A 1 551 ? -9.545 24.935 38.347 1.00 30.59 551 ASP A CA 1
ATOM 4399 C C . ASP A 1 551 ? -8.019 24.883 38.554 1.00 30.59 551 ASP A C 1
ATOM 4401 O O . ASP A 1 551 ? -7.502 23.907 39.115 1.00 30.59 551 ASP A O 1
ATOM 4405 N N . PRO A 1 552 ? -7.247 25.880 38.079 1.00 35.94 552 PRO A N 1
ATOM 4406 C CA . PRO A 1 552 ? -5.791 25.858 38.176 1.00 35.94 552 PRO A CA 1
ATOM 4407 C C . PRO A 1 552 ? -5.307 26.038 39.619 1.00 35.94 552 PRO A C 1
ATOM 4409 O O . PRO A 1 552 ? -4.106 25.944 39.885 1.00 35.94 552 PRO A O 1
ATOM 4412 N N . GLN A 1 553 ? -6.209 26.355 40.549 1.00 32.44 553 GLN A N 1
ATOM 4413 C CA . GLN A 1 553 ? -5.901 26.592 41.945 1.00 32.44 553 GLN A CA 1
ATOM 4414 C C . GLN A 1 553 ? -6.852 25.761 42.786 1.00 32.44 553 GLN A C 1
ATOM 4416 O O . GLN A 1 553 ? -7.982 26.154 43.011 1.00 32.44 553 GLN A O 1
ATOM 4421 N N . GLY A 1 554 ? -6.376 24.624 43.297 1.00 36.69 554 GLY A N 1
ATOM 4422 C CA . GLY A 1 554 ? -7.111 23.867 44.302 1.00 36.69 554 GLY A CA 1
ATOM 4423 C C . GLY A 1 554 ? -7.481 24.758 45.490 1.00 36.69 554 GLY A C 1
ATOM 4424 O O . GLY A 1 554 ? -6.673 24.969 46.392 1.00 36.69 554 GLY A O 1
ATOM 4425 N N . GLN A 1 555 ? -8.703 25.273 45.481 1.00 29.62 555 GLN A N 1
ATOM 4426 C CA . GLN A 1 555 ? -9.416 25.718 46.658 1.00 29.62 555 GLN A CA 1
ATOM 4427 C C . GLN A 1 555 ? -10.745 24.985 46.639 1.00 29.62 555 GLN A C 1
ATOM 4429 O O . GLN A 1 555 ? -11.621 25.250 45.822 1.00 29.62 555 GLN A O 1
ATOM 4434 N N . GLU A 1 556 ? -10.857 24.008 47.535 1.00 32.16 556 GLU A N 1
ATOM 4435 C CA . GLU A 1 556 ? -12.132 23.417 47.909 1.00 32.16 556 GLU A CA 1
ATOM 4436 C C . GLU A 1 556 ? -13.101 24.561 48.235 1.00 32.16 556 GLU A C 1
ATOM 4438 O O . GLU A 1 556 ? -12.921 25.271 49.225 1.00 32.16 556 GLU A O 1
ATOM 4443 N N . GLN A 1 557 ? -14.117 24.781 47.398 1.00 29.08 557 GLN A N 1
ATOM 4444 C CA . GLN A 1 557 ? -15.243 25.611 47.806 1.00 29.08 557 GLN A CA 1
ATOM 4445 C C . GLN A 1 557 ? -16.088 24.787 48.776 1.00 29.08 557 GLN A C 1
ATOM 4447 O O . GLN A 1 557 ? -16.973 24.027 48.380 1.00 29.08 557 GLN A O 1
ATOM 4452 N N . GLU A 1 558 ? -15.789 24.931 50.067 1.00 31.33 558 GLU A N 1
ATOM 4453 C CA . GLU A 1 558 ? -16.750 24.634 51.122 1.00 31.33 558 GLU A CA 1
ATOM 4454 C C . GLU A 1 558 ? -18.035 25.425 50.846 1.00 31.33 558 GLU A C 1
ATOM 4456 O O . GLU A 1 558 ? -18.038 26.655 50.758 1.00 31.33 558 GLU A O 1
ATOM 4461 N N . GLN A 1 559 ? -19.151 24.707 50.724 1.00 32.28 559 GLN A N 1
ATOM 4462 C CA . GLN A 1 559 ? -20.474 25.301 50.854 1.00 32.28 559 GLN A CA 1
ATOM 4463 C C . GLN A 1 559 ? -20.575 25.957 52.233 1.00 32.28 559 GLN A C 1
ATOM 4465 O O . GLN A 1 559 ? -20.626 25.256 53.242 1.00 32.28 559 GLN A O 1
ATOM 4470 N N . VAL A 1 560 ? -20.673 27.286 52.290 1.00 28.89 560 VAL A N 1
ATOM 4471 C CA . VAL A 1 560 ? -21.067 27.981 53.519 1.00 28.89 560 VAL A CA 1
ATOM 4472 C C . VAL A 1 560 ? -22.236 28.913 53.224 1.00 28.89 560 VAL A C 1
ATOM 4474 O O . VAL A 1 560 ? -22.129 29.907 52.508 1.00 28.89 560 VAL A O 1
ATOM 4477 N N . GLN A 1 561 ? -23.382 28.521 53.783 1.00 27.70 561 GLN A N 1
ATOM 4478 C CA . GLN A 1 561 ? -24.597 29.315 53.931 1.00 27.70 561 GLN A CA 1
ATOM 4479 C C . GLN A 1 561 ? -24.294 30.661 54.597 1.00 27.70 561 GLN A C 1
ATOM 4481 O O . GLN A 1 561 ? -23.455 30.754 55.490 1.00 27.70 561 GLN A O 1
ATOM 4486 N N . GLY A 1 562 ? -25.006 31.700 54.164 1.00 29.11 562 GLY A N 1
ATOM 4487 C CA . GLY A 1 562 ? -24.766 33.068 54.599 1.00 29.11 562 GLY A CA 1
ATOM 4488 C C . GLY A 1 562 ? -24.950 33.320 56.095 1.00 29.11 562 GLY A C 1
ATOM 4489 O O . GLY A 1 562 ? -25.804 32.719 56.741 1.00 29.11 562 GLY A O 1
ATOM 4490 N N . GLN A 1 563 ? -24.203 34.302 56.594 1.00 27.88 563 GLN A N 1
ATOM 4491 C CA . GLN A 1 563 ? -24.685 35.302 57.543 1.00 27.88 563 GLN A CA 1
ATOM 4492 C C . GLN A 1 563 ? -23.725 36.498 57.587 1.00 27.88 563 GLN A C 1
ATOM 4494 O O . GLN A 1 563 ? -22.505 36.358 57.543 1.00 27.88 563 GLN A O 1
ATOM 4499 N N . GLU A 1 564 ? -24.326 37.682 57.625 1.00 28.11 564 GLU A N 1
ATOM 4500 C CA . GLU A 1 564 ? -23.703 38.988 57.818 1.00 28.11 564 GLU A CA 1
ATOM 4501 C C . GLU A 1 564 ? -23.014 39.078 59.193 1.00 28.11 564 GLU A C 1
ATOM 4503 O O . GLU A 1 564 ? -23.595 38.627 60.175 1.00 28.11 564 GLU A O 1
ATOM 4508 N N . GLN A 1 565 ? -21.840 39.720 59.281 1.00 25.73 565 GLN A N 1
ATOM 4509 C CA . GLN A 1 565 ? -21.571 40.898 60.135 1.00 25.73 565 GLN A CA 1
ATOM 4510 C C . GLN A 1 565 ? -20.077 41.130 60.449 1.00 25.73 565 GLN A C 1
ATOM 4512 O O . GLN A 1 565 ? -19.350 40.248 60.886 1.00 25.73 565 GLN A O 1
ATOM 4517 N N . GLU A 1 566 ? -19.732 42.414 60.321 1.00 25.28 566 GLU A N 1
ATOM 4518 C CA . GLU A 1 566 ? -18.879 43.236 61.192 1.00 25.28 566 GLU A CA 1
ATOM 4519 C C . GLU A 1 566 ? -17.340 43.180 61.188 1.00 25.28 566 GLU A C 1
ATOM 4521 O O . GLU A 1 566 ? -16.653 42.189 60.976 1.00 25.28 566 GLU A O 1
ATOM 4526 N N . GLN A 1 567 ? -16.836 44.396 61.412 1.00 29.45 567 GLN A N 1
ATOM 4527 C CA . GLN A 1 567 ? -15.473 44.895 61.356 1.00 29.45 567 GLN A CA 1
ATOM 4528 C C . GLN A 1 567 ? -14.594 44.357 62.492 1.00 29.45 567 GLN A C 1
ATOM 4530 O O . GLN A 1 567 ? -15.028 44.255 63.636 1.00 29.45 567 GLN A O 1
ATOM 4535 N N . GLY A 1 568 ? -13.302 44.182 62.212 1.00 25.92 568 GLY A N 1
ATOM 4536 C CA . GLY A 1 568 ? -12.293 43.976 63.249 1.00 25.92 568 GLY A CA 1
ATOM 4537 C C . GLY A 1 568 ? -10.872 44.162 62.730 1.00 25.92 568 GLY A C 1
ATOM 4538 O O . GLY A 1 568 ? -10.354 43.333 61.992 1.00 25.92 568 GLY A O 1
ATOM 4539 N N . GLN A 1 569 ? -10.236 45.265 63.129 1.00 28.34 569 GLN A N 1
ATOM 4540 C CA . GLN A 1 569 ? -8.799 45.499 62.984 1.00 28.34 569 GLN A CA 1
ATOM 4541 C C . GLN A 1 569 ? -8.001 44.476 63.806 1.00 28.34 569 GLN A C 1
ATOM 4543 O O . GLN A 1 569 ? -8.313 44.242 64.971 1.00 28.34 569 GLN A O 1
ATOM 4548 N N . GLY A 1 570 ? -6.913 43.944 63.243 1.00 26.97 570 GLY A N 1
ATOM 4549 C CA . GLY A 1 570 ? -5.975 43.095 63.976 1.00 26.97 570 GLY A CA 1
ATOM 4550 C C . GLY A 1 570 ? -4.634 42.954 63.263 1.00 26.97 570 GLY A C 1
ATOM 4551 O O . GLY A 1 570 ? -4.534 42.317 62.222 1.00 26.97 570 GLY A O 1
ATOM 4552 N N . GLN A 1 571 ? -3.604 43.578 63.832 1.00 26.30 571 GLN A N 1
ATOM 4553 C CA . GLN A 1 571 ? -2.197 43.446 63.453 1.00 26.30 571 GLN A CA 1
ATOM 4554 C C . GLN A 1 571 ? -1.680 42.024 63.725 1.00 26.30 571 GLN A C 1
ATOM 4556 O O . GLN A 1 571 ? -1.984 41.449 64.768 1.00 26.30 571 GLN A O 1
ATOM 4561 N N . GLY A 1 572 ? -0.805 41.502 62.860 1.00 25.75 572 GLY A N 1
ATOM 4562 C CA . GLY A 1 572 ? -0.071 40.266 63.139 1.00 25.75 572 GLY A CA 1
ATOM 4563 C C . GLY A 1 572 ? 1.000 39.962 62.096 1.00 25.75 572 GLY A C 1
ATOM 4564 O O . GLY A 1 572 ? 0.698 39.583 60.973 1.00 25.75 572 GLY A O 1
ATOM 4565 N N . GLN A 1 573 ? 2.259 40.163 62.476 1.00 25.86 573 GLN A N 1
ATOM 4566 C CA . GLN A 1 573 ? 3.467 39.863 61.706 1.00 25.86 573 GLN A CA 1
ATOM 4567 C C . GLN A 1 573 ? 3.618 38.356 61.432 1.00 25.86 573 GLN A C 1
ATOM 4569 O O . GLN A 1 573 ? 3.380 37.546 62.322 1.00 25.86 573 GLN A O 1
ATOM 4574 N N . GLY A 1 574 ? 4.137 37.984 60.255 1.00 24.31 574 GLY A N 1
ATOM 4575 C CA . GLY A 1 574 ? 4.534 36.599 59.987 1.00 24.31 574 GLY A CA 1
ATOM 4576 C C . GLY A 1 574 ? 5.203 36.382 58.630 1.00 24.31 574 GLY A C 1
ATOM 4577 O O . GLY A 1 574 ? 4.531 36.160 57.639 1.00 24.31 574 GLY A O 1
ATOM 4578 N N . GLN A 1 575 ? 6.537 36.457 58.623 1.00 26.09 575 GLN A N 1
ATOM 4579 C CA . GLN A 1 575 ? 7.488 35.784 57.719 1.00 26.09 575 GLN A CA 1
ATOM 4580 C C . GLN A 1 575 ? 7.210 35.745 56.202 1.00 26.09 575 GLN A C 1
ATOM 4582 O O . GLN A 1 575 ? 6.456 34.932 55.677 1.00 26.09 575 GLN A O 1
ATOM 4587 N N . LYS A 1 576 ? 8.017 36.528 55.472 1.00 24.81 576 LYS A N 1
ATOM 4588 C CA . LYS A 1 576 ? 8.302 36.332 54.046 1.00 24.81 576 LYS A CA 1
ATOM 4589 C C . LYS A 1 576 ? 8.996 34.977 53.828 1.00 24.81 576 LYS A C 1
ATOM 4591 O O . LYS A 1 576 ? 10.214 34.877 53.956 1.00 24.81 576 LYS A O 1
ATOM 4596 N N . GLY A 1 577 ? 8.216 33.955 53.488 1.00 25.61 577 GLY A N 1
ATOM 4597 C CA . GLY A 1 577 ? 8.682 32.726 52.849 1.00 25.61 577 GLY A CA 1
ATOM 4598 C C . GLY A 1 577 ? 8.659 32.903 51.332 1.00 25.61 577 GLY A C 1
ATOM 4599 O O . GLY A 1 577 ? 7.611 33.131 50.736 1.00 25.61 577 GLY A O 1
ATOM 4600 N N . ASN A 1 578 ? 9.834 32.865 50.717 1.00 26.80 578 ASN A N 1
ATOM 4601 C CA . ASN A 1 578 ? 10.056 33.122 49.300 1.00 26.80 578 ASN A CA 1
ATOM 4602 C C . ASN A 1 578 ? 9.619 31.898 48.466 1.00 26.80 578 ASN A C 1
ATOM 4604 O O . ASN A 1 578 ? 10.429 31.009 48.206 1.00 26.80 578 ASN A O 1
ATOM 4608 N N . TYR A 1 579 ? 8.349 31.821 48.060 1.00 26.09 579 TYR A N 1
ATOM 4609 C CA . TYR A 1 579 ? 7.904 30.814 47.093 1.00 26.09 579 TYR A CA 1
ATOM 4610 C C . TYR A 1 579 ? 8.310 31.251 45.684 1.00 26.09 579 TYR A C 1
ATOM 4612 O O . TYR A 1 579 ? 7.747 32.180 45.105 1.00 26.09 579 TYR A O 1
ATOM 4620 N N . LYS A 1 580 ? 9.306 30.559 45.123 1.00 26.25 580 LYS A N 1
ATOM 4621 C CA . LYS A 1 580 ? 9.564 30.562 43.683 1.00 26.25 580 LYS A CA 1
ATOM 4622 C C . LYS A 1 580 ? 8.294 30.072 42.976 1.00 26.25 580 LYS A C 1
ATOM 4624 O O . LYS A 1 580 ? 7.983 28.887 43.044 1.00 26.25 580 LYS A O 1
ATOM 4629 N N . LYS A 1 581 ? 7.584 30.970 42.282 1.00 29.56 581 LYS A N 1
ATOM 4630 C CA . LYS A 1 581 ? 6.659 30.612 41.196 1.00 29.56 581 LYS A CA 1
ATOM 4631 C C . LYS A 1 581 ? 7.473 29.877 40.127 1.00 29.56 581 LYS A C 1
ATOM 4633 O O . LYS A 1 581 ? 8.150 30.509 39.325 1.00 29.56 581 LYS A O 1
ATOM 4638 N N . GLY A 1 582 ? 7.481 28.550 40.180 1.00 26.55 582 GLY A N 1
ATOM 4639 C CA . GLY A 1 582 ? 8.088 27.696 39.165 1.00 26.55 582 GLY A CA 1
ATOM 4640 C C . GLY A 1 582 ? 7.013 27.126 38.246 1.00 26.55 582 GLY A C 1
ATOM 4641 O O . GLY A 1 582 ? 6.193 26.346 38.706 1.00 26.55 582 GLY A O 1
ATOM 4642 N N . ASN A 1 583 ? 7.022 27.541 36.978 1.00 30.78 583 ASN A N 1
ATOM 4643 C CA . ASN A 1 583 ? 6.543 26.845 35.771 1.00 30.78 583 ASN A CA 1
ATOM 4644 C C . ASN A 1 583 ? 5.491 25.720 35.921 1.00 30.78 583 ASN A C 1
ATOM 4646 O O . ASN A 1 583 ? 5.775 24.576 35.568 1.00 30.78 583 ASN A O 1
ATOM 4650 N N . VAL A 1 584 ? 4.260 26.020 36.350 1.00 33.41 584 VAL A N 1
ATOM 4651 C CA . VAL A 1 584 ? 3.135 25.060 36.221 1.00 33.41 584 VAL A CA 1
ATOM 4652 C C . VAL A 1 584 ? 2.281 25.334 34.975 1.00 33.41 584 VAL A C 1
ATOM 4654 O O . VAL A 1 584 ? 1.715 24.407 34.411 1.00 33.41 584 VAL A O 1
ATOM 4657 N N . GLN A 1 585 ? 2.268 26.566 34.460 1.00 34.91 585 GLN A N 1
ATOM 4658 C CA . GLN A 1 585 ? 1.330 26.973 33.404 1.00 34.91 585 GLN A CA 1
ATOM 4659 C C . GLN A 1 585 ? 1.639 26.387 32.009 1.00 34.91 585 GLN A C 1
ATOM 4661 O O . GLN A 1 585 ? 0.732 26.231 31.209 1.00 34.91 585 GLN A O 1
ATOM 4666 N N . ILE A 1 586 ? 2.886 25.976 31.743 1.00 36.56 586 ILE A N 1
ATOM 4667 C CA . ILE A 1 586 ? 3.321 25.450 30.430 1.00 36.56 586 ILE A CA 1
ATOM 4668 C C . ILE A 1 586 ? 3.057 23.931 30.289 1.00 36.56 586 ILE A C 1
ATOM 4670 O O . ILE A 1 586 ? 2.990 23.406 29.182 1.00 36.56 586 ILE A O 1
ATOM 4674 N N . ARG A 1 587 ? 2.888 23.185 31.396 1.00 45.69 587 ARG A N 1
ATOM 4675 C CA . ARG A 1 587 ? 2.722 21.714 31.344 1.00 45.69 587 ARG A CA 1
ATOM 4676 C C . ARG A 1 587 ? 1.327 21.268 30.897 1.00 45.69 587 ARG A C 1
ATOM 4678 O O . ARG A 1 587 ? 1.209 20.201 30.300 1.00 45.69 587 ARG A O 1
ATOM 4685 N N . THR A 1 588 ? 0.294 22.057 31.178 1.00 57.06 588 THR A N 1
ATOM 4686 C CA . THR A 1 588 ? -1.097 21.678 30.893 1.00 57.06 588 THR A CA 1
ATOM 4687 C C . THR A 1 588 ? -1.426 21.811 29.408 1.00 57.06 588 THR A C 1
ATOM 4689 O O . THR A 1 588 ? -1.983 20.882 28.839 1.00 57.06 588 THR A O 1
ATOM 4692 N N . GLU A 1 589 ? -0.993 22.894 28.753 1.00 61.66 589 GLU A N 1
ATOM 4693 C CA . GLU A 1 589 ? -1.189 23.093 27.306 1.00 61.66 589 GLU A CA 1
ATOM 4694 C C . GLU A 1 589 ? -0.487 22.008 26.477 1.00 61.66 589 GLU A C 1
ATOM 4696 O O . GLU A 1 589 ? -1.093 21.419 25.587 1.00 61.66 589 GLU A O 1
ATOM 4701 N N . GLY A 1 590 ? 0.764 21.671 26.819 1.00 69.38 590 GLY A N 1
ATOM 4702 C CA . GLY A 1 590 ? 1.499 20.602 26.135 1.00 69.38 590 GLY A CA 1
ATOM 4703 C C . GLY A 1 590 ? 0.881 19.215 26.333 1.00 69.38 590 GLY A C 1
ATOM 4704 O O . GLY A 1 590 ? 0.903 18.400 25.417 1.00 69.38 590 GLY A O 1
ATOM 4705 N N . THR A 1 591 ? 0.295 18.955 27.507 1.00 74.94 591 THR A N 1
ATOM 4706 C CA . THR A 1 591 ? -0.412 17.692 27.771 1.00 74.94 591 THR A CA 1
ATOM 4707 C C . THR A 1 591 ? -1.705 17.618 26.968 1.00 74.94 591 THR A C 1
ATOM 4709 O O . THR A 1 591 ? -1.949 16.603 26.337 1.00 74.94 591 THR A O 1
ATOM 4712 N N . LEU A 1 592 ? -2.497 18.695 26.935 1.00 76.31 592 LEU A N 1
ATOM 4713 C CA . LEU A 1 592 ? -3.737 18.749 26.155 1.00 76.31 592 LEU A CA 1
ATOM 4714 C C . LEU A 1 592 ? -3.478 18.578 24.657 1.00 76.31 592 LEU A C 1
ATOM 4716 O O . LEU A 1 592 ? -4.177 17.808 24.011 1.00 76.31 592 LEU A O 1
ATOM 4720 N N . ARG A 1 593 ? -2.436 19.226 24.124 1.00 77.88 593 ARG A N 1
ATOM 4721 C CA . ARG A 1 593 ? -2.025 19.046 22.729 1.00 77.88 593 ARG A CA 1
ATOM 4722 C C . ARG A 1 593 ? -1.621 17.601 22.432 1.00 77.88 593 ARG A C 1
ATOM 4724 O O . ARG A 1 593 ? -2.087 17.041 21.452 1.00 77.88 593 ARG A O 1
ATOM 4731 N N . ALA A 1 594 ? -0.795 16.991 23.282 1.00 76.62 594 ALA A N 1
ATOM 4732 C CA . ALA A 1 594 ? -0.396 15.594 23.110 1.00 76.62 594 ALA A CA 1
ATOM 4733 C C . ALA A 1 594 ? -1.589 14.630 23.217 1.00 76.62 594 ALA A C 1
ATOM 4735 O O . ALA A 1 594 ? -1.626 13.619 22.525 1.00 76.62 594 ALA A O 1
ATOM 4736 N N . THR A 1 595 ? -2.566 14.938 24.073 1.00 79.81 595 THR A N 1
ATOM 4737 C CA . THR A 1 595 ? -3.824 14.190 24.149 1.00 79.81 595 THR A CA 1
ATOM 4738 C C . THR A 1 595 ? -4.622 14.334 22.859 1.00 79.81 595 THR A C 1
ATOM 4740 O O . THR A 1 595 ? -5.080 13.323 22.346 1.00 79.81 595 THR A O 1
ATOM 4743 N N . GLN A 1 596 ? -4.736 15.541 22.297 1.00 82.69 596 GLN A N 1
ATOM 4744 C CA . GLN A 1 596 ? -5.429 15.750 21.025 1.00 82.69 596 GLN A CA 1
ATOM 4745 C C . GLN A 1 596 ? -4.751 14.995 19.876 1.00 82.69 596 GLN A C 1
ATOM 4747 O O . GLN A 1 596 ? -5.421 14.250 19.180 1.00 82.69 596 GLN A O 1
ATOM 4752 N N . GLU A 1 597 ? -3.422 15.072 19.753 1.00 83.62 597 GLU A N 1
ATOM 4753 C CA . GLU A 1 597 ? -2.667 14.334 18.725 1.00 83.62 597 GLU A CA 1
ATOM 4754 C C . GLU A 1 597 ? -2.889 12.807 18.815 1.00 83.62 597 GLU A C 1
ATOM 4756 O O . GLU A 1 597 ? -2.868 12.111 17.803 1.00 83.62 597 GLU A O 1
ATOM 4761 N N . LEU A 1 598 ? -3.103 12.265 20.022 1.00 83.94 598 LEU A N 1
ATOM 4762 C CA . LEU A 1 598 ? -3.453 10.853 20.215 1.00 83.94 598 LEU A CA 1
ATOM 4763 C C . LEU A 1 598 ? -4.900 10.552 19.822 1.00 83.94 598 LEU A C 1
ATOM 4765 O O . LEU A 1 598 ? -5.138 9.517 19.211 1.00 83.94 598 LEU A O 1
ATOM 4769 N N . LEU A 1 599 ? -5.837 11.434 20.168 1.00 83.75 599 LEU A N 1
ATOM 4770 C CA . LEU A 1 599 ? -7.245 11.289 19.801 1.00 83.75 599 LEU A CA 1
ATOM 4771 C C . LEU A 1 599 ? -7.433 11.374 18.284 1.00 83.75 599 LEU A C 1
ATOM 4773 O O . LEU A 1 599 ? -8.163 10.560 17.733 1.00 83.75 599 LEU A O 1
ATOM 4777 N N . ASP A 1 600 ? -6.716 12.273 17.609 1.00 84.94 600 ASP A N 1
ATOM 4778 C CA . ASP A 1 600 ? -6.730 12.385 16.148 1.00 84.94 600 ASP A CA 1
ATOM 4779 C C . ASP A 1 600 ? -6.193 11.096 15.503 1.00 84.94 600 ASP A C 1
ATOM 4781 O O . ASP A 1 600 ? -6.775 10.562 14.567 1.00 84.94 600 ASP A O 1
ATOM 4785 N N . LEU A 1 601 ? -5.114 10.518 16.049 1.00 84.94 601 LEU A N 1
ATOM 4786 C CA . LEU A 1 601 ? -4.618 9.211 15.598 1.00 84.94 601 LEU A CA 1
ATOM 4787 C C . LEU A 1 601 ? -5.621 8.075 15.835 1.00 84.94 601 LEU A C 1
ATOM 4789 O O . LEU A 1 601 ? -5.561 7.065 15.132 1.00 84.94 601 LEU A O 1
ATOM 4793 N N . GLU A 1 602 ? -6.473 8.194 16.853 1.00 85.00 602 GLU A N 1
ATOM 4794 C CA . GLU A 1 602 ? -7.502 7.209 17.164 1.00 85.00 602 GLU A CA 1
ATOM 4795 C C . GLU A 1 602 ? -8.770 7.387 16.322 1.00 85.00 602 GLU A C 1
ATOM 4797 O O . GLU A 1 602 ? -9.428 6.389 16.047 1.00 85.00 602 GLU A O 1
ATOM 4802 N N . SER A 1 603 ? -9.097 8.592 15.859 1.00 86.62 603 SER A N 1
ATOM 4803 C CA . SER A 1 603 ? -10.249 8.826 14.978 1.00 86.62 603 SER A CA 1
ATOM 4804 C C . SER A 1 603 ? -10.007 8.399 13.526 1.00 86.62 603 SER A C 1
ATOM 4806 O O . SER A 1 603 ? -10.946 8.343 12.735 1.00 86.62 603 SER A O 1
ATOM 4808 N N . TRP A 1 604 ? -8.770 8.051 13.163 1.00 90.44 604 TRP A N 1
ATOM 4809 C CA . TRP A 1 604 ? -8.440 7.534 11.838 1.00 90.44 604 TRP A CA 1
ATOM 4810 C C . TRP A 1 604 ? -8.644 6.019 11.727 1.00 90.44 604 TRP A C 1
ATOM 4812 O O . TRP A 1 604 ? -7.959 5.226 12.382 1.00 90.44 604 TRP A O 1
ATOM 4822 N N . PHE A 1 605 ? -9.540 5.620 10.821 1.00 92.31 605 PHE A N 1
ATOM 4823 C CA . PHE A 1 605 ? -9.887 4.232 10.521 1.00 92.31 605 PHE A CA 1
ATOM 4824 C C . PHE A 1 605 ? -9.366 3.829 9.124 1.00 92.31 605 PHE A C 1
ATOM 4826 O O . PHE A 1 605 ? -9.972 4.173 8.113 1.00 92.31 605 PHE A O 1
ATOM 4833 N N . PRO A 1 606 ? -8.253 3.070 9.025 1.00 92.75 606 PRO A N 1
ATOM 4834 C CA . PRO A 1 606 ? -7.575 2.825 7.745 1.00 92.75 606 PRO A CA 1
ATOM 4835 C C . PRO A 1 606 ? -8.385 2.068 6.688 1.00 92.75 606 PRO A C 1
ATOM 4837 O O . PRO A 1 606 ? -8.105 2.197 5.504 1.00 92.75 606 PRO A O 1
ATOM 4840 N N . PHE A 1 607 ? -9.348 1.239 7.086 1.00 94.81 607 PHE A N 1
ATOM 4841 C CA . PHE A 1 607 ? -10.196 0.493 6.148 1.00 94.81 607 PHE A CA 1
ATOM 4842 C C . PHE A 1 607 ? -11.640 0.985 6.185 1.00 94.81 607 PHE A C 1
ATOM 4844 O O . PHE A 1 607 ? -12.553 0.171 6.158 1.00 94.81 607 PHE A O 1
ATOM 4851 N N . ASP A 1 608 ? -11.854 2.294 6.307 1.00 90.00 608 ASP A N 1
ATOM 4852 C CA . ASP A 1 608 ? -13.164 2.880 6.016 1.00 90.00 608 ASP A CA 1
ATOM 4853 C C . ASP A 1 608 ? -13.489 2.817 4.513 1.00 90.00 608 ASP A C 1
ATOM 4855 O O . ASP A 1 608 ? -12.575 2.605 3.706 1.00 90.00 608 ASP A O 1
ATOM 4859 N N . PRO A 1 609 ? -14.782 2.914 4.131 1.00 86.69 609 PRO A N 1
ATOM 4860 C CA . PRO A 1 609 ? -15.244 2.576 2.790 1.00 86.69 609 PRO A CA 1
ATOM 4861 C C . PRO A 1 609 ? -14.442 3.254 1.681 1.00 86.69 609 PRO A C 1
ATOM 4863 O O . PRO A 1 609 ? -14.149 4.447 1.732 1.00 86.69 609 PRO A O 1
ATOM 4866 N N . VAL A 1 610 ? -14.091 2.464 0.666 1.00 84.31 610 VAL A N 1
ATOM 4867 C CA . VAL A 1 610 ? -13.409 2.959 -0.530 1.00 84.31 610 VAL A CA 1
ATOM 4868 C C . VAL A 1 610 ? -14.367 3.858 -1.299 1.00 84.31 610 VAL A C 1
ATOM 4870 O O . VAL A 1 610 ? -15.424 3.391 -1.718 1.00 84.31 610 VAL A O 1
ATOM 4873 N N . LEU A 1 611 ? -13.972 5.111 -1.513 1.00 79.19 611 LEU A N 1
ATOM 4874 C CA . LEU A 1 611 ? -14.755 6.062 -2.302 1.00 79.19 611 LEU A CA 1
ATOM 4875 C C . LEU A 1 611 ? -14.578 5.848 -3.815 1.00 79.19 611 LEU A C 1
ATOM 4877 O O . LEU A 1 611 ? -15.506 6.062 -4.580 1.00 79.19 611 LEU A O 1
ATOM 4881 N N . LEU A 1 612 ? -13.406 5.370 -4.245 1.00 83.94 612 LEU A N 1
ATOM 4882 C CA . LEU A 1 612 ? -13.091 5.189 -5.664 1.00 83.94 612 LEU A CA 1
ATOM 4883 C C . LEU A 1 612 ? -13.752 3.945 -6.271 1.00 83.94 612 LEU A C 1
ATOM 4885 O O . LEU A 1 612 ? -13.623 2.829 -5.754 1.00 83.94 612 LEU A O 1
ATOM 4889 N N . LYS A 1 613 ? -14.446 4.140 -7.391 1.00 84.44 613 LYS A N 1
ATOM 4890 C CA . LYS A 1 613 ? -15.401 3.195 -7.972 1.00 84.44 613 LYS A CA 1
ATOM 4891 C C . LYS A 1 613 ? -14.770 1.882 -8.439 1.00 84.44 613 LYS A C 1
ATOM 4893 O O . LYS A 1 613 ? -15.248 0.817 -8.033 1.00 84.44 613 LYS A O 1
ATOM 4898 N N . LYS A 1 614 ? -13.700 1.916 -9.243 1.00 88.12 614 LYS A N 1
ATOM 4899 C CA . LYS A 1 614 ? -13.066 0.711 -9.820 1.00 88.12 614 LYS A CA 1
ATOM 4900 C C . LYS A 1 614 ? -12.456 -0.148 -8.714 1.00 88.12 614 LYS A C 1
ATOM 4902 O O . LYS A 1 614 ? -12.710 -1.351 -8.625 1.00 88.12 614 LYS A O 1
ATOM 4907 N N . THR A 1 615 ? -11.721 0.476 -7.799 1.00 90.50 615 THR A N 1
ATOM 4908 C CA . THR A 1 615 ? -11.132 -0.191 -6.631 1.00 90.50 615 THR A CA 1
ATOM 4909 C C . THR A 1 615 ? -12.213 -0.771 -5.715 1.00 90.50 615 THR A C 1
ATOM 4911 O O . THR A 1 615 ? -12.096 -1.920 -5.276 1.00 90.50 615 THR A O 1
ATOM 4914 N N . ARG A 1 616 ? -13.307 -0.037 -5.468 1.00 90.38 616 ARG A N 1
ATOM 4915 C CA . ARG A 1 616 ? -14.436 -0.519 -4.660 1.00 90.38 616 ARG A CA 1
ATOM 4916 C C . ARG A 1 616 ? -15.079 -1.768 -5.263 1.00 90.38 616 ARG A C 1
ATOM 4918 O O . ARG A 1 616 ? -15.330 -2.723 -4.526 1.00 90.38 616 ARG A O 1
ATOM 4925 N N . GLN A 1 617 ? -15.295 -1.802 -6.580 1.00 90.75 617 GLN A N 1
ATOM 4926 C CA . GLN A 1 617 ? -15.867 -2.964 -7.274 1.00 90.75 617 GLN A CA 1
ATOM 4927 C C . GLN A 1 617 ? -15.029 -4.237 -7.088 1.00 90.75 617 GLN A C 1
ATOM 4929 O O . GLN A 1 617 ? -15.586 -5.318 -6.921 1.00 90.75 617 GLN A O 1
ATOM 4934 N N . ILE A 1 618 ? -13.699 -4.123 -7.055 1.00 91.94 618 ILE A N 1
ATOM 4935 C CA . ILE A 1 618 ? -12.798 -5.270 -6.850 1.00 91.94 618 ILE A CA 1
ATOM 4936 C C . ILE A 1 618 ? -12.836 -5.769 -5.394 1.00 91.94 618 ILE A C 1
ATOM 4938 O O . ILE A 1 618 ? -12.662 -6.959 -5.115 1.00 91.94 618 ILE A O 1
ATOM 4942 N N . ILE A 1 619 ? -13.045 -4.861 -4.440 1.00 92.50 619 ILE A N 1
ATOM 4943 C CA . ILE A 1 619 ? -12.913 -5.134 -3.003 1.00 92.50 619 ILE A CA 1
ATOM 4944 C C . ILE A 1 619 ? -14.237 -5.557 -2.357 1.00 92.50 619 ILE A C 1
ATOM 4946 O O . ILE A 1 619 ? -14.209 -6.256 -1.341 1.00 92.50 619 ILE A O 1
ATOM 4950 N N . VAL A 1 620 ? -15.380 -5.198 -2.952 1.00 91.25 620 VAL A N 1
ATOM 4951 C CA . VAL A 1 620 ? -16.731 -5.415 -2.398 1.00 91.25 620 VAL A CA 1
ATOM 4952 C C . VAL A 1 620 ? -16.968 -6.852 -1.918 1.00 91.25 620 VAL A C 1
ATOM 4954 O O . VAL A 1 620 ? -17.530 -7.075 -0.845 1.00 91.25 620 VAL A O 1
ATOM 4957 N N . ASP A 1 621 ? -16.451 -7.849 -2.640 1.00 90.75 621 ASP A N 1
ATOM 4958 C CA . ASP A 1 621 ? -16.632 -9.262 -2.300 1.00 90.75 621 ASP A CA 1
ATOM 4959 C C . ASP A 1 621 ? -15.894 -9.686 -1.024 1.00 90.75 621 ASP A C 1
ATOM 4961 O O . ASP A 1 621 ? -16.301 -10.652 -0.371 1.00 90.75 621 ASP A O 1
ATOM 4965 N N . ARG A 1 622 ? -14.838 -8.958 -0.645 1.00 92.88 622 ARG A N 1
ATOM 4966 C CA . ARG A 1 622 ? -13.991 -9.201 0.535 1.00 92.88 622 ARG A CA 1
ATOM 4967 C C . ARG A 1 622 ? -14.205 -8.171 1.652 1.00 92.88 622 ARG A C 1
ATOM 4969 O O . ARG A 1 622 ? -13.505 -8.214 2.664 1.00 92.88 622 ARG A O 1
ATOM 4976 N N . TYR A 1 623 ? -15.164 -7.264 1.499 1.00 95.31 623 TYR A N 1
ATOM 4977 C CA . TYR A 1 623 ? -15.398 -6.165 2.430 1.00 95.31 623 TYR A CA 1
ATOM 4978 C C . TYR A 1 623 ? -16.742 -6.303 3.146 1.00 95.31 623 TYR A C 1
ATOM 4980 O O . TYR A 1 623 ? -17.689 -6.903 2.633 1.00 95.31 623 TYR A O 1
ATOM 4988 N N . VAL A 1 624 ? -16.808 -5.783 4.368 1.00 93.62 624 VAL A N 1
ATOM 4989 C CA . VAL A 1 624 ? -18.035 -5.699 5.158 1.00 93.62 624 VAL A CA 1
ATOM 4990 C C . VAL A 1 624 ? -18.404 -4.241 5.342 1.00 93.62 624 VAL A C 1
ATOM 4992 O O . VAL A 1 624 ? -17.730 -3.481 6.045 1.00 93.62 624 VAL A O 1
ATOM 4995 N N . GLU A 1 625 ? -19.497 -3.879 4.685 1.00 90.50 625 GLU A N 1
ATOM 4996 C CA . GLU A 1 625 ? -20.134 -2.582 4.836 1.00 90.50 625 GLU A CA 1
ATOM 4997 C C . GLU A 1 625 ? -20.819 -2.479 6.198 1.00 90.50 625 GLU A C 1
ATOM 4999 O O . GLU A 1 625 ? -21.155 -3.480 6.837 1.00 90.50 625 GLU A O 1
ATOM 5004 N N . TRP A 1 626 ? -20.990 -1.245 6.660 1.00 85.69 626 TRP A N 1
ATOM 5005 C CA . TRP A 1 626 ? -21.806 -1.003 7.838 1.00 85.69 626 TRP A CA 1
ATOM 5006 C C . TRP A 1 626 ? -23.274 -1.121 7.437 1.00 85.69 626 TRP A C 1
ATOM 5008 O O . TRP A 1 626 ? -23.791 -0.286 6.700 1.00 85.69 626 TRP A O 1
ATOM 5018 N N . GLU A 1 627 ? -23.942 -2.160 7.920 1.00 75.75 627 GLU A N 1
ATOM 5019 C CA . GLU A 1 627 ? -25.395 -2.240 7.873 1.00 75.75 627 GLU A CA 1
ATOM 5020 C C . GLU A 1 627 ? -25.905 -1.567 9.147 1.00 75.75 627 GLU A C 1
ATOM 5022 O O . GLU A 1 627 ? -25.693 -2.074 10.253 1.00 75.75 627 GLU A O 1
ATOM 5027 N N . GLU A 1 628 ? -26.558 -0.406 9.019 1.00 56.34 628 GLU A N 1
ATOM 5028 C CA . GLU A 1 628 ? -27.413 0.049 10.109 1.00 56.34 628 GLU A CA 1
ATOM 5029 C C . GLU A 1 628 ? -28.420 -1.069 10.338 1.00 56.34 628 GLU A C 1
ATOM 5031 O O . GLU A 1 628 ? -29.187 -1.409 9.441 1.00 56.34 628 GLU A O 1
ATOM 5036 N N . SER A 1 629 ? -28.378 -1.697 11.512 1.00 46.88 629 SER A N 1
ATOM 5037 C CA . SER A 1 629 ? -29.409 -2.647 11.892 1.00 46.88 629 SER A CA 1
ATOM 5038 C C . SER A 1 629 ? -30.750 -1.924 11.753 1.00 46.88 629 SER A C 1
ATOM 5040 O O . SER A 1 629 ? -31.050 -1.053 12.574 1.00 46.88 629 SER A O 1
ATOM 5042 N N . GLU A 1 630 ? -31.517 -2.239 10.706 1.00 35.38 630 GLU A N 1
ATOM 5043 C CA . GLU A 1 630 ? -32.903 -1.815 10.556 1.00 35.38 630 GLU A CA 1
ATOM 5044 C C . GLU A 1 630 ? -33.662 -2.369 11.763 1.00 35.38 630 GLU A C 1
ATOM 5046 O O . GLU A 1 630 ? -34.082 -3.525 11.801 1.00 35.38 630 GLU A O 1
ATOM 5051 N N . SER A 1 631 ? -33.769 -1.562 12.810 1.00 33.97 631 SER A N 1
ATOM 5052 C CA . SER A 1 631 ? -34.665 -1.820 13.923 1.00 33.97 631 SER A CA 1
ATOM 5053 C C . SER A 1 631 ? -35.794 -0.804 13.836 1.00 33.97 631 SER A C 1
ATOM 5055 O O . SER A 1 631 ? -35.633 0.332 14.292 1.00 33.97 631 SER A O 1
ATOM 5057 N N . GLU A 1 632 ? -36.894 -1.230 13.205 1.00 27.81 632 GLU A N 1
ATOM 5058 C CA . GLU A 1 632 ? -38.245 -0.708 13.464 1.00 27.81 632 GLU A CA 1
ATOM 5059 C C . GLU A 1 632 ? -38.574 -0.687 14.965 1.00 27.81 632 GLU A C 1
ATOM 5061 O O . GLU A 1 632 ? -38.153 -1.623 15.694 1.00 27.81 632 GLU A O 1
#

Mean predicted aligned error: 14.41 Å

Secondary structure (DSSP, 8-state):
--SHHHHHHHHHHHHHHHHHHHHHHHHHHHHHHHT-HHHHHHHHHHHHHHHTT-S-HHHHHHHHHHHHTTGGGGGSGGGHHHHHHHHTS-HHHHHTT-HHHHHHHHHHHHHHHHH-GGGHHHHHHHHHHGGGT-S--HHHHHHHHHHHHH-TTGGGGHHHHHHHSSPPTTS-HHHHHHHHHHHHHHHHH-GGGHHHHHHHHHHHHHHHHHHHHHHHTTS-HHHHHHHHHGGGTSTTTTTTGGG-----------------------------TT--TT-HHHHHHHHHHHHHHHHHHHHHHHHHHHHHHHHHHHHTTS--HHHHHHHHHHHHHIIIIITTSSS-SSTTHHHHHHHTSSHHHHHHHHHHHHHHHHTT-SS-----S-----SS---PPPHHHHHHHHHHHHHHHHHBTT--HHHHHHHHHHHHHHHHHHHHHHHHHT-SS----TT-TTHHHHSHHHHHHHHHHHHHHHHHGGGSEETTEEGGGHHHHHHHHHTSTT-GGGSS-HHHHHHHHHHHHHTTS---HHHHHHHHHHHHTT-----SS-------------------------------HHHHHHHHHHHHHHHHHHH--TTSPP-SHHHHHHHGGGB---------

pLDDT: mean 76.39, std 21.31, range [24.31, 97.81]

Sequence (632 aa):
MTKRAFVEEEGTRSKSNGAILRHVVLQTLSAIKENDEAGLNQLDLLVAQIKSQAYPPASLAVLLDCLASDVSALDVSPAQPLVTAILNVSLVENGLSSPDFITSYSTFLTLLVSSSPKWWDEVVSKILNEFALRNNLDDHHLILRKLIHLVPTASNALPKLIRKNYPHIRSSTEDICNYAQNILKITEYLPEIQFDVWKMIVSTVVSLDVELQNSVDEVDDEDLDEALDQTDEEEEEEEEEDEEEDDDDDDDDEHDDDDDEDEDDDDDDEADISNDPLSPEKLDETYLKALQTTKQLSHKLDTIVSTLLHYLDSQFKEVDDYTISLFMTLTKVFTTHILPTYGTRLSQYLIFYCAQSHAELNDAFIVLLFETIFAATSNHHIQFANASVSESGYKSVPINVRIKSAQYIATYVARAKTLTTSQIGHVVKLITEWCTMYIKSVERENSIDDKPKSADPSLPVRHPLLYALTQALMYIFCFRHSQMHTADGWVCDLDKFFTKLMNSRFDIFRWTDETVVLIFARVAQQEGLCYAWSAVEVLRRERASGGIVYDPQGQEQEQVQGQEQEQGQGQGQGQKGNYKKGNVQIRTEGTLRATQELLDLESWFPFDPVLLKKTRQIIVDRYVEWEESESE